Protein AF-A0A831KUM9-F1 (afdb_monomer_lite)

Radius of gyration: 43.52 Å; chains: 1; bounding box: 83×80×130 Å

Secondary structure (DSSP, 8-state):
-HHHHHHHHHHHHHHHHHHHHHHTTTHHHHHHHHT-----EEEE--TTSTTTTPPEEEEHHHHHHHHHHHHHHHHHHHHHHHHHHTHHHHHTSTT---HHHHHHHHHHHHHHHHHHHHHHHHHHSTTTGGG----HHHHHHHHHHHHHHHHHTT--EEES-GGG-EEE-HHHHHHH-GGGHHHHHHHHHHHTT--TT--TTTTSTT---HHHHHTTS-SEEEETT--HHHHHHHHHHHHHHHTSSSPPHHHHHHHHHHHHHHHHT-HHHHHHHHHHHHHHHTT-HHHHHHH--GGGG--HHHHHHHHHHHHHHHT-SS---EEEEEEPP-SSPTT---TT--EEEEEE-HHHHHHHHHHHHHHHHHHHHHHHHHHHHHHTHHHHB-----TTS---TT--SHHHHHHHHHHH-TTTTBBPHHHHHHHHHHHHHHHHHHHHHHHHHHHHHHHHHHHGGGHHHHT--HHHHHHHHHHHHHHHHHHHHHHHSTT--EEETTEEE-TTHHHHS--SBHHHHHHHHHTTS-TTTTTTS---------------SS-EEPPPBS-TTSS--B--EE-SS-EEEEEEEE-TTS-EEEEEEEEEE-

Structure (mmCIF, N/CA/C/O backbone):
data_AF-A0A831KUM9-F1
#
_entry.id   AF-A0A831KUM9-F1
#
loop_
_atom_site.group_PDB
_atom_site.id
_atom_site.type_symbol
_atom_site.label_atom_id
_atom_site.label_alt_id
_atom_site.label_comp_id
_atom_site.label_asym_id
_atom_site.label_entity_id
_atom_site.label_seq_id
_atom_site.pdbx_PDB_ins_code
_atom_site.Cartn_x
_atom_site.Cartn_y
_atom_site.Cartn_z
_atom_site.occupancy
_atom_site.B_iso_or_equiv
_atom_site.auth_seq_id
_atom_site.auth_comp_id
_atom_site.auth_asym_id
_atom_site.auth_atom_id
_atom_site.pdbx_PDB_model_num
ATOM 1 N N . MET A 1 1 ? -4.982 -17.507 34.189 1.00 35.12 1 MET A N 1
ATOM 2 C CA . MET A 1 1 ? -6.261 -18.045 34.712 1.00 35.12 1 MET A CA 1
ATOM 3 C C . MET A 1 1 ? -6.195 -19.533 35.058 1.00 35.12 1 MET A C 1
ATOM 5 O O . MET A 1 1 ? -6.548 -19.859 36.180 1.00 35.12 1 MET A O 1
ATOM 9 N N . GLY A 1 2 ? -5.696 -20.421 34.182 1.00 30.86 2 GLY A N 1
ATOM 10 C CA . GLY A 1 2 ? -5.722 -21.882 34.415 1.00 30.86 2 GLY A CA 1
ATOM 11 C C . GLY A 1 2 ? -4.920 -22.431 35.610 1.00 30.86 2 GLY A C 1
ATOM 12 O O . GLY A 1 2 ? -5.296 -23.456 36.159 1.00 30.86 2 GLY A O 1
ATOM 13 N N . VAL A 1 3 ? -3.857 -21.752 36.060 1.00 38.78 3 VAL A N 1
ATOM 14 C CA . VAL A 1 3 ? -3.015 -22.240 37.177 1.00 38.78 3 VAL A CA 1
ATOM 15 C C . VAL A 1 3 ? -3.651 -21.965 38.552 1.00 38.78 3 VAL A C 1
ATOM 17 O O . VAL A 1 3 ? -3.656 -22.838 39.410 1.00 38.78 3 VAL A O 1
ATOM 20 N N . ALA A 1 4 ? -4.266 -20.790 38.742 1.00 40.81 4 ALA A N 1
ATOM 21 C CA . ALA A 1 4 ? -4.857 -20.382 40.024 1.00 40.81 4 ALA A CA 1
ATOM 22 C C . ALA A 1 4 ? -6.186 -21.097 40.338 1.00 40.81 4 ALA A C 1
ATOM 24 O O . ALA A 1 4 ? -6.411 -21.518 41.470 1.00 40.81 4 ALA A O 1
ATOM 25 N N . PHE A 1 5 ? -7.045 -21.298 39.329 1.00 47.75 5 PHE A N 1
ATOM 26 C CA . PHE A 1 5 ? -8.229 -22.154 39.480 1.00 47.75 5 PHE A CA 1
ATOM 27 C C . PHE A 1 5 ? -7.845 -23.626 39.686 1.00 47.75 5 PHE A C 1
ATOM 29 O O . PHE A 1 5 ? -8.571 -24.347 40.362 1.00 47.75 5 PHE A O 1
ATOM 36 N N . GLY A 1 6 ? -6.689 -24.057 39.166 1.00 48.94 6 GLY A N 1
ATOM 37 C CA . GLY A 1 6 ? -6.156 -25.405 39.366 1.00 48.94 6 GLY A CA 1
ATOM 38 C C . GLY A 1 6 ? -5.773 -25.702 40.819 1.00 48.94 6 GLY A C 1
ATOM 39 O O . GLY A 1 6 ? -6.130 -26.759 41.330 1.00 48.94 6 GLY A O 1
ATOM 40 N N . GLU A 1 7 ? -5.110 -24.774 41.517 1.00 51.25 7 GLU A N 1
ATOM 41 C CA . GLU A 1 7 ? -4.763 -24.951 42.940 1.00 51.25 7 GLU A CA 1
ATOM 42 C C . GLU A 1 7 ? -5.996 -24.917 43.856 1.00 51.25 7 GLU A C 1
ATOM 44 O O . GLU A 1 7 ? -6.110 -25.735 44.774 1.00 51.25 7 GLU A O 1
ATOM 49 N N . LEU A 1 8 ? -6.949 -24.019 43.574 1.00 52.09 8 LEU A N 1
ATOM 50 C CA . LEU A 1 8 ? -8.222 -23.936 44.294 1.00 52.09 8 LEU A CA 1
ATOM 51 C C . LEU A 1 8 ? -9.052 -25.218 44.096 1.00 52.09 8 LEU A C 1
ATOM 53 O O . LEU A 1 8 ? -9.531 -25.797 45.070 1.00 52.09 8 LEU A O 1
ATOM 57 N N . SER A 1 9 ? -9.135 -25.705 42.851 1.00 55.53 9 SER A N 1
ATOM 58 C CA . SER A 1 9 ? -9.786 -26.972 42.493 1.00 55.53 9 SER A CA 1
ATOM 59 C C . SER A 1 9 ? -9.137 -28.155 43.202 1.00 55.53 9 SER A C 1
ATOM 61 O O . SER A 1 9 ? -9.839 -28.932 43.831 1.00 55.53 9 SER A O 1
ATOM 63 N N . TYR A 1 10 ? -7.807 -28.270 43.177 1.00 58.66 10 TYR A N 1
ATOM 64 C CA . TYR A 1 10 ? -7.090 -29.398 43.777 1.00 58.66 10 TYR A CA 1
ATOM 65 C C . TYR A 1 10 ? -7.235 -29.455 45.308 1.00 58.66 10 TYR A C 1
ATOM 67 O O . TYR A 1 10 ? -7.397 -30.532 45.883 1.00 58.66 10 TYR A O 1
ATOM 75 N N . SER A 1 11 ? -7.202 -28.300 45.985 1.00 58.31 11 SER A N 1
ATOM 76 C CA . SER A 1 11 ? -7.411 -28.214 47.438 1.00 58.31 11 SER A CA 1
ATOM 77 C C . SER A 1 11 ? -8.838 -28.615 47.831 1.00 58.31 11 SER A C 1
ATOM 79 O O . SER A 1 11 ? -9.033 -29.387 48.774 1.00 58.31 11 SER A O 1
ATOM 81 N N . MET A 1 12 ? -9.836 -28.157 47.066 1.00 58.12 12 MET A N 1
ATOM 82 C CA . MET A 1 12 ? -11.237 -28.529 47.268 1.00 58.12 12 MET A CA 1
ATOM 83 C C . MET A 1 12 ? -11.490 -30.006 46.949 1.00 58.12 12 MET A C 1
ATOM 85 O O . MET A 1 12 ? -12.088 -30.702 47.763 1.00 58.12 12 MET A O 1
ATOM 89 N N . GLU A 1 13 ? -10.998 -30.507 45.820 1.00 62.69 13 GLU A N 1
ATOM 90 C CA . GLU A 1 13 ? -11.156 -31.896 45.376 1.00 62.69 13 GLU A CA 1
ATOM 91 C C . GLU A 1 13 ? -10.525 -32.872 46.381 1.00 62.69 13 GLU A C 1
ATOM 93 O O . GLU A 1 13 ? -11.189 -33.791 46.842 1.00 62.69 13 GLU A O 1
ATOM 98 N N . SER A 1 14 ? -9.310 -32.594 46.869 1.00 62.06 14 SER A N 1
ATOM 99 C CA . SER A 1 14 ? -8.647 -33.378 47.928 1.00 62.06 14 SER A CA 1
ATOM 100 C C . SER A 1 14 ? -9.417 -33.392 49.261 1.00 62.06 14 SER A C 1
ATOM 102 O O . SER A 1 14 ? -9.437 -34.406 49.971 1.00 62.06 14 SER A O 1
ATOM 104 N N . PHE A 1 15 ? -10.060 -32.278 49.625 1.00 63.03 15 PHE A N 1
ATOM 105 C CA . PHE A 1 15 ? -10.898 -32.182 50.823 1.00 63.03 15 PHE A CA 1
ATOM 106 C C . PHE A 1 15 ? -12.211 -32.961 50.659 1.00 63.03 15 PHE A C 1
ATOM 108 O O . PHE A 1 15 ? -12.568 -33.754 51.535 1.00 63.03 15 PHE A O 1
ATOM 115 N N . PHE A 1 16 ? -12.903 -32.791 49.530 1.00 61.78 16 PHE A N 1
ATOM 116 C CA . PHE A 1 16 ? -14.169 -33.467 49.248 1.00 61.78 16 PHE A CA 1
ATOM 117 C C . PHE A 1 16 ? -13.996 -34.965 48.970 1.00 61.78 16 PHE A C 1
ATOM 119 O O . PHE A 1 16 ? -14.817 -35.742 49.449 1.00 61.78 16 PHE A O 1
ATOM 126 N N . ASP A 1 17 ? -12.903 -35.410 48.347 1.00 65.19 17 ASP A N 1
ATOM 127 C CA . ASP A 1 17 ? -12.591 -36.834 48.144 1.00 65.19 17 ASP A CA 1
ATOM 128 C C . ASP A 1 17 ? -12.454 -37.597 49.470 1.00 65.19 17 ASP A C 1
ATOM 130 O O . ASP A 1 17 ? -12.877 -38.749 49.598 1.00 65.19 17 ASP A O 1
ATOM 134 N N . ARG A 1 18 ? -11.909 -36.947 50.507 1.00 61.69 18 ARG A N 1
ATOM 135 C CA . ARG A 1 18 ? -11.815 -37.525 51.861 1.00 61.69 18 ARG A CA 1
ATOM 136 C C . ARG A 1 18 ? -13.159 -37.566 52.588 1.00 61.69 18 ARG A C 1
ATOM 138 O O . ARG A 1 18 ? -13.325 -38.365 53.511 1.00 61.69 18 ARG A O 1
ATOM 145 N N . LEU A 1 19 ? -14.105 -36.722 52.184 1.00 60.16 19 LEU A N 1
ATOM 146 C CA . LEU A 1 19 ? -15.453 -36.628 52.746 1.00 60.16 19 LEU A CA 1
ATOM 147 C C . LEU A 1 19 ? -16.495 -37.445 51.953 1.00 60.16 19 LEU A C 1
ATOM 149 O O . LEU A 1 19 ? -17.518 -37.828 52.524 1.00 60.16 19 LEU A O 1
ATOM 153 N N . GLY A 1 20 ? -16.224 -37.763 50.682 1.00 51.56 20 GLY A N 1
ATOM 154 C CA . GLY A 1 20 ? -17.177 -38.301 49.704 1.00 51.56 20 GLY A CA 1
ATOM 155 C C . GLY A 1 20 ? -17.895 -39.576 50.146 1.00 51.56 20 GLY A C 1
ATOM 156 O O . GLY A 1 20 ? -19.120 -39.625 50.112 1.00 51.56 20 GLY A O 1
ATOM 157 N N . TYR A 1 21 ? -17.171 -40.556 50.700 1.00 53.25 21 TYR A N 1
ATOM 158 C CA . TYR A 1 21 ? -17.771 -41.812 51.185 1.00 53.25 21 TYR A CA 1
ATOM 159 C C . TYR A 1 21 ? -18.671 -41.654 52.426 1.00 53.25 21 TYR A C 1
ATOM 161 O O . TYR A 1 21 ? -19.385 -42.590 52.778 1.00 53.25 21 TYR A O 1
ATOM 169 N N . LYS A 1 22 ? -18.628 -40.512 53.128 1.00 55.56 22 LYS A N 1
ATOM 170 C CA . LYS A 1 22 ? -19.469 -40.241 54.311 1.00 55.56 22 LYS A CA 1
ATOM 171 C C . LYS A 1 22 ? -20.590 -39.238 54.049 1.00 55.56 22 LYS A C 1
ATOM 173 O O . LYS A 1 22 ? -21.570 -39.241 54.789 1.00 55.56 22 LYS A O 1
ATOM 178 N N . PHE A 1 23 ? -20.460 -38.400 53.022 1.00 53.50 23 PHE A N 1
ATOM 179 C CA . PHE A 1 23 ? -21.499 -37.450 52.625 1.00 53.50 23 PHE A CA 1
ATOM 180 C C . PHE A 1 23 ? -22.588 -38.082 51.751 1.00 53.50 23 PHE A C 1
ATOM 182 O O . PHE A 1 23 ? -23.719 -37.614 51.799 1.00 53.50 23 PHE A O 1
ATOM 189 N N . GLU A 1 24 ? -22.303 -39.173 51.035 1.00 53.00 24 GLU A N 1
ATOM 190 C CA . GLU A 1 24 ? -23.304 -39.892 50.226 1.00 53.00 24 GLU A CA 1
ATOM 191 C C . GLU A 1 24 ? -24.468 -40.448 51.081 1.00 53.00 24 GLU A C 1
ATOM 193 O O . GLU A 1 24 ? -25.626 -40.373 50.680 1.00 53.00 24 GLU A O 1
ATOM 198 N N . ASP A 1 25 ? -24.183 -40.892 52.314 1.00 52.50 25 ASP A N 1
ATOM 199 C CA . ASP A 1 25 ? -25.185 -41.345 53.302 1.00 52.50 25 ASP A CA 1
ATOM 200 C C . ASP A 1 25 ? -25.885 -40.170 54.030 1.00 52.50 25 ASP A C 1
ATOM 202 O O . ASP A 1 25 ? -26.967 -40.327 54.597 1.00 52.50 25 ASP A O 1
ATOM 206 N N . ALA A 1 26 ? -25.282 -38.972 54.013 1.00 52.69 26 ALA A N 1
ATOM 207 C CA . ALA A 1 26 ? -25.805 -37.759 54.651 1.00 52.69 26 ALA A CA 1
ATOM 208 C C . ALA A 1 26 ? -26.571 -36.836 53.685 1.00 52.69 26 ALA A C 1
ATOM 210 O O . ALA A 1 26 ? -27.340 -35.994 54.148 1.00 52.69 26 ALA A O 1
ATOM 211 N N . GLY A 1 27 ? -26.397 -36.989 52.368 1.00 54.06 27 GLY A N 1
ATOM 212 C CA . GLY A 1 27 ? -26.969 -36.119 51.333 1.00 54.06 27 GLY A CA 1
ATOM 213 C C . GLY A 1 27 ? -28.488 -35.987 51.432 1.00 54.06 27 GLY A C 1
ATOM 214 O O . GLY A 1 27 ? -29.002 -34.879 51.524 1.00 54.06 27 GLY A O 1
ATOM 215 N N . ALA A 1 28 ? -29.203 -37.107 51.593 1.00 55.56 28 ALA A N 1
ATOM 216 C CA . ALA A 1 28 ? -30.660 -37.094 51.767 1.00 55.56 28 ALA A CA 1
ATOM 217 C C . ALA A 1 28 ? -31.124 -36.333 53.032 1.00 55.56 28 ALA A C 1
ATOM 219 O O . ALA A 1 28 ? -32.243 -35.824 53.089 1.00 55.56 28 ALA A O 1
ATOM 220 N N . HIS A 1 29 ? -30.287 -36.269 54.074 1.00 61.47 29 HIS A N 1
ATOM 221 C CA . HIS A 1 29 ? -30.574 -35.514 55.300 1.00 61.47 29 HIS A CA 1
ATOM 222 C C . HIS A 1 29 ? -30.167 -34.042 55.166 1.00 61.47 29 HIS A C 1
ATOM 224 O O . HIS A 1 29 ? -30.851 -33.181 55.711 1.00 61.47 29 HIS A O 1
ATOM 230 N N . LEU A 1 30 ? -29.099 -33.747 54.422 1.00 60.06 30 LEU A N 1
ATOM 231 C CA . LEU A 1 30 ? -28.666 -32.390 54.092 1.00 60.06 30 LEU A CA 1
ATOM 232 C C . LEU A 1 30 ? -29.681 -31.666 53.208 1.00 60.06 30 LEU A C 1
ATOM 234 O O . LEU A 1 30 ? -29.973 -30.515 53.503 1.00 60.06 30 LEU A O 1
ATOM 238 N N . ASP A 1 31 ? -30.283 -32.336 52.224 1.00 64.62 31 ASP A N 1
ATOM 239 C CA . ASP A 1 31 ? -31.355 -31.756 51.401 1.00 64.62 31 ASP A CA 1
ATOM 240 C C . ASP A 1 31 ? -32.593 -31.434 52.250 1.00 64.62 31 ASP A C 1
ATOM 242 O O . ASP A 1 31 ? -33.118 -30.326 52.205 1.00 64.62 31 ASP A O 1
ATOM 246 N N . THR A 1 32 ? -32.989 -32.354 53.138 1.00 70.38 32 THR A N 1
ATOM 247 C CA . THR A 1 32 ? -34.102 -32.127 54.082 1.00 70.38 32 THR A CA 1
ATOM 248 C C . THR A 1 32 ? -33.823 -30.949 55.030 1.00 70.38 32 THR A C 1
ATOM 250 O O . THR A 1 32 ? -34.729 -30.199 55.389 1.00 70.38 32 THR A O 1
ATOM 253 N N . VAL A 1 33 ? -32.570 -30.780 55.465 1.00 70.56 33 VAL A N 1
ATOM 254 C CA . VAL A 1 33 ? -32.135 -29.659 56.315 1.00 70.56 33 VAL A CA 1
ATOM 255 C C . VAL A 1 33 ? -32.043 -28.354 55.513 1.00 70.56 33 VAL A C 1
ATOM 257 O O . VAL A 1 33 ? -32.409 -27.303 56.037 1.00 70.56 33 VAL A O 1
ATOM 260 N N . ARG A 1 34 ? -31.616 -28.413 54.246 1.00 69.06 34 ARG A N 1
ATOM 261 C CA . ARG A 1 34 ? -31.576 -27.281 53.306 1.00 69.06 34 ARG A CA 1
ATOM 262 C C . ARG A 1 34 ? -32.979 -26.747 53.018 1.00 69.06 34 ARG A C 1
ATOM 264 O O . ARG A 1 34 ? -33.173 -25.537 53.044 1.00 69.06 34 ARG A O 1
ATOM 271 N N . GLU A 1 35 ? -33.967 -27.624 52.862 1.00 74.81 35 GLU A N 1
ATOM 272 C CA . GLU A 1 35 ? -35.381 -27.266 52.649 1.00 74.81 35 GLU A CA 1
ATOM 273 C C . GLU A 1 35 ? -36.118 -26.806 53.927 1.00 74.81 35 GLU A C 1
ATOM 275 O O . GLU A 1 35 ? -37.272 -26.384 53.865 1.00 74.81 35 GLU A O 1
ATOM 280 N N . SER A 1 36 ? -35.481 -26.893 55.099 1.00 75.31 36 SER A N 1
ATOM 281 C CA . SER A 1 36 ? -36.090 -26.601 56.403 1.00 75.31 36 SER A CA 1
ATOM 282 C C . SER A 1 36 ? -35.675 -25.229 56.957 1.00 75.31 36 SER A C 1
ATOM 284 O O . SER A 1 36 ? -34.488 -24.921 57.036 1.00 75.31 36 SER A O 1
ATOM 286 N N . ASP A 1 37 ? -36.635 -24.461 57.488 1.00 78.56 37 ASP A N 1
ATOM 287 C CA . ASP A 1 37 ? -36.415 -23.147 58.137 1.00 78.56 37 ASP A CA 1
ATOM 288 C C . ASP A 1 37 ? -35.779 -23.227 59.544 1.00 78.56 37 ASP A C 1
ATOM 290 O O . ASP A 1 37 ? -35.645 -22.228 60.257 1.00 78.56 37 ASP A O 1
ATOM 294 N N . VAL A 1 38 ? -35.447 -24.431 60.008 1.00 81.12 38 VAL A N 1
ATOM 295 C CA . VAL A 1 38 ? -34.912 -24.660 61.355 1.00 81.12 38 VAL A CA 1
ATOM 296 C C . VAL A 1 38 ? -33.427 -24.300 61.415 1.00 81.12 38 VAL A C 1
ATOM 298 O O . VAL A 1 38 ? -32.624 -24.804 60.632 1.00 81.12 38 VAL A O 1
ATOM 301 N N . ASP A 1 39 ? -33.055 -23.472 62.395 1.00 81.56 39 ASP A N 1
ATOM 302 C CA . ASP A 1 39 ? -31.654 -23.144 62.672 1.00 81.56 39 ASP A CA 1
ATOM 303 C C . ASP A 1 39 ? -30.876 -24.384 63.142 1.00 81.56 39 ASP A C 1
ATOM 305 O O . ASP A 1 39 ? -31.361 -25.180 63.956 1.00 81.56 39 ASP A O 1
ATOM 309 N N . PHE A 1 40 ? -29.657 -24.555 62.633 1.00 82.25 40 PHE A N 1
ATOM 310 C CA . PHE A 1 40 ? -28.811 -25.697 62.954 1.00 82.25 40 PHE A CA 1
ATOM 311 C C . PHE A 1 40 ? -27.323 -25.360 62.857 1.00 82.25 40 PHE A C 1
ATOM 313 O O . PHE A 1 40 ? -26.877 -24.441 62.164 1.00 82.25 40 PHE A O 1
ATOM 320 N N . THR A 1 41 ? -26.523 -26.165 63.550 1.00 82.31 41 THR A N 1
ATOM 321 C CA . THR A 1 41 ? -25.066 -26.139 63.462 1.00 82.31 41 THR A CA 1
ATOM 322 C C . THR A 1 41 ? -24.550 -27.567 63.562 1.00 82.31 41 THR A C 1
ATOM 324 O O . THR A 1 41 ? -24.799 -28.257 64.551 1.00 82.31 41 THR A O 1
ATOM 327 N N . PHE A 1 42 ? -23.838 -28.012 62.535 1.00 81.69 42 PHE A N 1
ATOM 328 C CA . PHE A 1 42 ? -23.146 -29.291 62.486 1.00 81.69 42 PHE A CA 1
ATOM 329 C C . PHE A 1 42 ? -21.645 -29.028 62.513 1.00 81.69 42 PHE A C 1
ATOM 331 O O . PHE A 1 42 ? -21.138 -28.278 61.683 1.00 81.69 42 PHE A O 1
ATOM 338 N N . SER A 1 43 ? -20.930 -29.623 63.461 1.00 85.25 43 SER A N 1
ATOM 339 C CA . SER A 1 43 ? -19.486 -29.452 63.578 1.00 85.25 43 SER A CA 1
ATOM 340 C C . SER A 1 43 ? -18.758 -30.788 63.550 1.00 85.25 43 SER A C 1
ATOM 342 O O . SER A 1 43 ? -19.250 -31.792 64.068 1.00 85.25 43 SER A O 1
ATOM 344 N N . PHE A 1 44 ? -17.586 -30.806 62.924 1.00 81.25 44 PHE A N 1
ATOM 345 C CA . PHE A 1 44 ? -16.770 -32.006 62.775 1.00 81.25 44 PHE A CA 1
ATOM 346 C C . PHE A 1 44 ? -15.277 -31.664 62.724 1.00 81.25 44 PHE A C 1
ATOM 348 O O . PHE A 1 44 ? -14.889 -30.542 62.403 1.00 81.25 44 PHE A O 1
ATOM 355 N N . SER A 1 45 ? -14.438 -32.646 63.041 1.00 80.44 45 SER A N 1
ATOM 356 C CA . SER A 1 45 ? -12.986 -32.612 62.849 1.00 80.44 45 SER A CA 1
ATOM 357 C C . SER A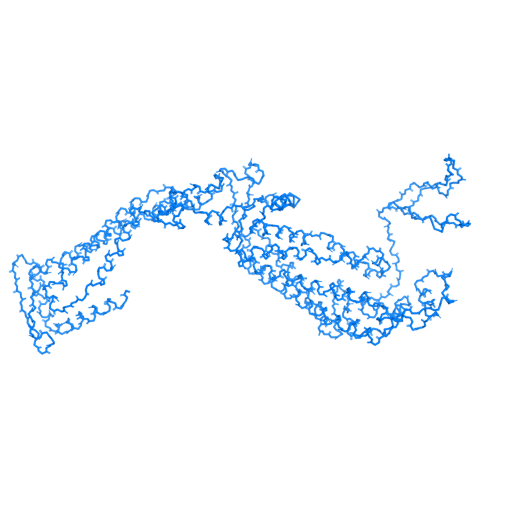 1 45 ? -12.566 -33.778 61.953 1.00 80.44 45 SER A C 1
ATOM 359 O O . SER A 1 45 ? -13.280 -34.779 61.838 1.00 80.44 45 SER A O 1
ATOM 361 N N . VAL A 1 46 ? -11.420 -33.643 61.285 1.00 78.62 46 VAL A N 1
ATOM 362 C CA . VAL A 1 46 ? -10.899 -34.663 60.363 1.00 78.62 46 VAL A CA 1
ATOM 363 C C . VAL A 1 46 ? -9.651 -35.301 60.972 1.00 78.62 46 VAL A C 1
ATOM 365 O O . VAL A 1 46 ? -8.538 -34.802 60.797 1.00 78.62 46 VAL A O 1
ATOM 368 N N . GLU A 1 47 ? -9.846 -36.406 61.694 1.00 76.88 47 GLU A N 1
ATOM 369 C CA . GLU A 1 47 ? -8.763 -37.174 62.327 1.00 76.88 47 GLU A CA 1
ATOM 370 C C . GLU A 1 47 ? -7.770 -37.739 61.295 1.00 76.88 47 GLU A C 1
ATOM 372 O O . GLU A 1 47 ? -8.147 -38.118 60.180 1.00 76.88 47 GLU A O 1
ATOM 377 N N . GLY A 1 48 ? -6.483 -37.796 61.656 1.00 76.06 48 GLY A N 1
ATOM 378 C CA . GLY A 1 48 ? -5.414 -38.296 60.784 1.00 76.06 48 GLY A CA 1
ATOM 379 C C . GLY A 1 48 ? -5.112 -37.420 59.560 1.00 76.06 48 GLY A C 1
ATOM 380 O O . GLY A 1 48 ? -4.624 -37.919 58.542 1.00 76.06 48 GLY A O 1
ATOM 381 N N . SER A 1 49 ? -5.413 -36.120 59.624 1.00 74.69 49 SER A N 1
ATOM 382 C CA . SER A 1 49 ? -5.140 -35.155 58.552 1.00 74.69 49 SER A CA 1
ATOM 383 C C . SER A 1 49 ? -4.290 -33.979 59.038 1.00 74.69 49 SER A C 1
ATOM 385 O O . SER A 1 49 ? -4.134 -33.761 60.234 1.00 74.69 49 SER A O 1
ATOM 387 N N . SER A 1 50 ? -3.779 -33.165 58.108 1.00 75.31 50 SER A N 1
ATOM 388 C CA . SER A 1 50 ? -3.129 -31.885 58.438 1.00 75.31 50 SER A CA 1
ATOM 389 C C . SER A 1 50 ? -4.066 -30.876 59.119 1.00 75.31 50 SER A C 1
ATOM 391 O O . SER A 1 50 ? -3.602 -29.833 59.566 1.00 75.31 50 SER A O 1
ATOM 393 N N . TYR A 1 51 ? -5.364 -31.182 59.198 1.00 78.44 51 TYR A N 1
ATOM 394 C CA . TYR A 1 51 ? -6.413 -30.359 59.794 1.00 78.44 51 TYR A CA 1
ATOM 395 C C . TYR A 1 51 ? -7.022 -31.008 61.047 1.00 78.44 51 TYR A C 1
ATOM 397 O O . TYR A 1 51 ? -8.122 -30.643 61.448 1.00 78.44 51 TYR A O 1
ATOM 405 N N . GLU A 1 52 ? -6.346 -31.981 61.664 1.00 80.81 52 GLU A N 1
ATOM 406 C CA . GLU A 1 52 ? -6.858 -32.718 62.831 1.00 80.81 52 GLU A CA 1
ATOM 407 C C . GLU A 1 52 ? -7.167 -31.808 64.036 1.00 80.81 52 GLU A C 1
ATOM 409 O O . GLU A 1 52 ? -8.138 -32.047 64.751 1.00 80.81 52 GLU A O 1
ATOM 414 N N . ASP A 1 53 ? -6.428 -30.702 64.184 1.00 83.06 53 ASP A N 1
ATOM 415 C CA . ASP A 1 53 ? -6.668 -29.670 65.205 1.00 83.06 53 ASP A CA 1
ATOM 416 C C . ASP A 1 53 ? -7.699 -28.597 64.781 1.00 83.06 53 ASP A C 1
ATOM 418 O O . ASP A 1 53 ? -7.948 -27.636 65.513 1.00 83.06 53 ASP A O 1
ATOM 422 N N . SER A 1 54 ? -8.294 -28.720 63.590 1.00 86.44 54 SER A N 1
ATOM 423 C CA . SER A 1 54 ? -9.278 -27.771 63.055 1.00 86.44 54 SER A CA 1
ATOM 424 C C . SER A 1 54 ? -10.712 -28.257 63.269 1.00 86.44 54 SER A C 1
ATOM 426 O O . SER A 1 54 ? -11.039 -29.419 63.027 1.00 86.44 54 SER A O 1
ATOM 428 N N . LEU A 1 55 ? -11.592 -27.338 63.680 1.00 87.06 55 LEU A N 1
ATOM 429 C CA . LEU A 1 55 ? -13.033 -27.574 63.759 1.00 87.06 55 LEU A CA 1
ATOM 430 C C . LEU A 1 55 ? -13.726 -26.951 62.545 1.00 87.06 55 LEU A C 1
ATOM 432 O O . LEU A 1 55 ? -13.678 -25.732 62.351 1.00 87.06 55 LEU A O 1
ATOM 436 N N . PHE A 1 56 ? -14.398 -27.794 61.772 1.00 86.19 56 PHE A N 1
ATOM 437 C CA . PHE A 1 56 ? -15.235 -27.407 60.647 1.00 86.19 56 PHE A CA 1
ATOM 438 C C . PHE A 1 56 ? -16.677 -27.272 61.118 1.00 86.19 56 PHE A C 1
ATOM 440 O O . PHE A 1 56 ? -17.169 -28.119 61.865 1.00 86.19 56 PHE A O 1
ATOM 447 N N . VAL A 1 57 ? -17.354 -26.209 60.693 1.00 87.75 57 VAL A N 1
ATOM 448 C CA . VAL A 1 57 ? -18.733 -25.911 61.084 1.00 87.75 57 VAL A CA 1
ATOM 449 C C . VAL A 1 57 ? -19.581 -25.643 59.845 1.00 87.75 57 VAL A C 1
ATOM 451 O O . VAL A 1 57 ? -19.338 -24.699 59.101 1.00 87.75 57 VAL A O 1
ATOM 454 N N . ILE A 1 58 ? -20.616 -26.451 59.649 1.00 83.81 58 ILE A N 1
ATOM 455 C CA . ILE A 1 58 ? -21.683 -26.217 58.676 1.00 83.81 58 ILE A CA 1
ATOM 456 C C . ILE A 1 58 ? -22.871 -25.642 59.446 1.00 83.81 58 ILE A C 1
ATOM 458 O O . ILE A 1 58 ? -23.312 -26.211 60.444 1.00 83.81 58 ILE A O 1
ATOM 462 N N . SER A 1 59 ? -23.379 -24.498 59.005 1.00 87.00 59 SER A N 1
ATOM 463 C CA . SER A 1 59 ? -24.489 -23.791 59.653 1.00 87.00 59 SER A CA 1
ATOM 464 C C . SER A 1 59 ? -25.602 -23.501 58.656 1.00 87.00 59 SER A C 1
ATOM 466 O O . SER A 1 59 ? -25.356 -23.513 57.448 1.00 87.00 59 SER A O 1
ATOM 468 N N . ARG A 1 60 ? -26.801 -23.164 59.150 1.00 84.69 60 ARG A N 1
ATOM 469 C CA . ARG A 1 60 ? -27.889 -22.659 58.295 1.00 84.69 60 ARG A CA 1
ATOM 470 C C . ARG A 1 60 ? -27.422 -21.491 57.422 1.00 84.69 60 ARG A C 1
ATOM 472 O O . ARG A 1 60 ? -27.617 -21.523 56.216 1.00 84.69 60 ARG A O 1
ATOM 479 N N . ARG A 1 61 ? -26.669 -20.553 58.008 1.00 86.81 61 ARG A N 1
ATOM 480 C CA . ARG A 1 61 ? -26.080 -19.407 57.298 1.00 86.81 61 ARG A CA 1
ATOM 481 C C . ARG A 1 61 ? -25.210 -19.812 56.103 1.00 86.81 61 ARG A C 1
ATOM 483 O O . ARG A 1 61 ? -25.178 -19.081 55.122 1.00 86.81 61 ARG A O 1
ATOM 490 N N . PHE A 1 62 ? -24.488 -20.932 56.189 1.00 86.00 62 PHE A N 1
ATOM 491 C CA . PHE A 1 62 ? -23.688 -21.445 55.072 1.00 86.00 62 PHE A CA 1
ATOM 492 C C . PHE A 1 62 ? -24.569 -21.993 53.942 1.00 86.00 62 PHE A C 1
ATOM 494 O O . PHE A 1 62 ? -24.278 -21.724 52.782 1.00 86.00 62 PHE A O 1
ATOM 501 N N . LEU A 1 63 ? -25.654 -22.707 54.269 1.00 83.44 63 LEU A N 1
ATOM 502 C CA . LEU A 1 63 ? -26.616 -23.153 53.256 1.00 83.44 63 LEU A CA 1
ATOM 503 C C . LEU A 1 63 ? -27.326 -21.968 52.592 1.00 83.44 63 LEU A C 1
ATOM 505 O O . LEU A 1 63 ? -27.425 -21.951 51.373 1.00 83.44 63 LEU A O 1
ATOM 509 N N . ASP A 1 64 ? -27.705 -20.942 53.362 1.00 85.50 64 ASP A N 1
ATOM 510 C CA . ASP A 1 64 ? -28.297 -19.717 52.805 1.00 85.50 64 ASP A CA 1
ATOM 511 C C . ASP A 1 64 ? -27.347 -19.039 51.800 1.00 85.50 64 ASP A C 1
ATOM 513 O O . ASP A 1 64 ? -27.780 -18.573 50.756 1.00 85.50 64 ASP A O 1
ATOM 517 N N . LEU A 1 65 ? -26.033 -19.029 52.071 1.00 85.81 65 LEU A N 1
ATOM 518 C CA . LEU A 1 65 ? -25.039 -18.494 51.129 1.00 85.81 65 LEU A CA 1
ATOM 519 C C . LEU A 1 65 ? -24.908 -19.334 49.849 1.00 85.81 65 LEU A C 1
ATOM 521 O O . LEU A 1 65 ? -24.569 -18.782 48.806 1.00 85.81 65 LEU A O 1
ATOM 525 N N . LEU A 1 66 ? -25.118 -20.653 49.914 1.00 83.44 66 LEU A N 1
ATOM 526 C CA . LEU A 1 66 ? -25.143 -21.506 48.719 1.00 83.44 66 LEU A CA 1
ATOM 527 C C . LEU A 1 66 ? -26.387 -21.218 47.869 1.00 83.44 66 LEU A C 1
ATOM 529 O O . LEU A 1 66 ? -26.272 -21.114 46.649 1.00 83.44 66 LEU A O 1
ATOM 533 N N . ASP A 1 67 ? -27.541 -21.025 48.511 1.00 85.19 67 ASP A N 1
ATOM 534 C CA . ASP A 1 67 ? -28.782 -20.624 47.838 1.00 85.19 67 ASP A CA 1
ATOM 535 C C . ASP A 1 67 ? -28.658 -19.212 47.223 1.00 85.19 67 ASP A C 1
ATOM 537 O O . ASP A 1 67 ? -29.109 -18.982 46.096 1.00 85.19 67 ASP A O 1
ATOM 541 N N . ASP A 1 68 ? -27.981 -18.279 47.910 1.00 87.56 68 ASP A N 1
ATOM 542 C CA . ASP A 1 68 ? -27.655 -16.944 47.386 1.00 87.56 68 ASP A CA 1
ATOM 543 C C . ASP A 1 68 ? -26.800 -17.051 46.107 1.00 87.56 68 ASP A C 1
ATOM 545 O O . ASP A 1 68 ? -27.090 -16.390 45.109 1.00 87.56 68 ASP A O 1
ATOM 549 N N . VAL A 1 69 ? -25.768 -17.908 46.102 1.00 86.25 69 VAL A N 1
ATOM 550 C CA . VAL A 1 69 ? -24.898 -18.154 44.933 1.00 86.25 69 VAL A CA 1
ATOM 551 C C . VAL A 1 69 ? -25.693 -18.685 43.736 1.00 86.25 69 VAL A C 1
ATOM 553 O O . VAL A 1 69 ? -25.519 -18.187 42.623 1.00 86.25 69 VAL A O 1
ATOM 556 N N . GLU A 1 70 ? -26.579 -19.660 43.950 1.00 83.00 70 GLU A N 1
ATOM 557 C CA . GLU A 1 70 ? -27.437 -20.231 42.900 1.00 83.00 70 GLU A CA 1
ATOM 558 C C . GLU A 1 70 ? -28.413 -19.186 42.330 1.00 83.00 70 GLU A C 1
ATOM 560 O O . GLU A 1 70 ? -28.580 -19.061 41.111 1.00 83.00 70 GLU A O 1
ATOM 565 N N . THR A 1 71 ? -29.006 -18.377 43.211 1.00 90.12 71 THR A N 1
ATOM 566 C CA . THR A 1 71 ? -29.945 -17.311 42.839 1.00 90.12 71 THR A CA 1
ATOM 567 C C . THR A 1 71 ? -29.261 -16.223 42.013 1.00 90.12 71 THR A C 1
ATOM 569 O O . THR A 1 71 ? -29.760 -15.851 40.947 1.00 90.12 71 THR A O 1
ATOM 572 N N . ILE A 1 72 ? -28.100 -15.734 42.464 1.00 88.75 72 ILE A N 1
ATOM 573 C CA . ILE A 1 72 ? -27.310 -14.733 41.733 1.00 88.75 72 ILE A CA 1
ATOM 574 C C . ILE A 1 72 ? -26.865 -15.307 40.384 1.00 88.75 72 ILE A C 1
ATOM 576 O O . ILE A 1 72 ? -27.013 -14.642 39.362 1.00 88.75 72 ILE A O 1
ATOM 580 N N . GLY A 1 73 ? -26.389 -16.557 40.349 1.00 80.19 73 GLY A N 1
ATOM 581 C CA . GLY A 1 73 ? -25.985 -17.230 39.111 1.00 80.19 73 GLY A CA 1
ATOM 582 C C . GLY A 1 73 ? -27.112 -17.313 38.076 1.00 80.19 73 GLY A C 1
ATOM 583 O O . GLY A 1 73 ? -26.897 -17.006 36.906 1.00 80.19 73 GLY A O 1
ATOM 584 N N . THR A 1 74 ? -28.332 -17.637 38.511 1.00 90.25 74 THR A N 1
ATOM 585 C CA . THR A 1 74 ? -29.520 -17.660 37.636 1.00 90.25 74 THR A CA 1
ATOM 586 C C . THR A 1 74 ? -29.860 -16.267 37.101 1.00 90.25 74 THR A C 1
ATOM 588 O O . THR A 1 74 ? -30.231 -16.112 35.937 1.00 90.25 74 THR A O 1
ATOM 591 N N . ARG A 1 75 ? -29.717 -15.226 37.932 1.00 92.00 75 ARG A N 1
ATOM 592 C CA . ARG A 1 75 ? -29.955 -13.840 37.510 1.00 92.00 75 ARG A CA 1
ATOM 593 C C . ARG A 1 75 ? -28.920 -13.368 36.490 1.00 92.00 75 ARG A C 1
ATOM 595 O O . ARG A 1 75 ? -29.302 -12.753 35.498 1.00 92.00 75 ARG A O 1
ATOM 602 N N . VAL A 1 76 ? -27.645 -13.689 36.711 1.00 89.88 76 VAL A N 1
ATOM 603 C CA . VAL A 1 76 ? -26.552 -13.446 35.757 1.00 89.88 76 VAL A CA 1
ATOM 604 C C . VAL A 1 76 ? -26.901 -14.055 34.396 1.00 89.88 76 VAL A C 1
ATOM 606 O O . VAL A 1 76 ? -26.927 -13.333 33.402 1.00 89.88 76 VAL A O 1
ATOM 609 N N . ASP A 1 77 ? -27.232 -15.348 34.355 1.00 88.38 77 ASP A N 1
ATOM 610 C CA . ASP A 1 77 ? -27.577 -16.059 33.115 1.00 88.38 77 ASP A CA 1
ATOM 611 C C . ASP A 1 77 ? -28.758 -15.414 32.371 1.00 88.38 77 ASP A C 1
ATOM 613 O O . ASP A 1 77 ? -28.689 -15.171 31.163 1.00 88.38 77 ASP A O 1
ATOM 617 N N . SER A 1 78 ? -29.813 -15.050 33.108 1.00 95.69 78 SER A N 1
ATOM 618 C CA . SER A 1 78 ? -30.986 -14.376 32.546 1.00 95.69 78 SER A CA 1
ATOM 619 C C . SER A 1 78 ? -30.639 -13.026 31.913 1.00 95.69 78 SER A C 1
ATOM 621 O O . SER A 1 78 ? -31.098 -12.744 30.809 1.00 95.69 78 SER A O 1
ATOM 623 N N . LEU A 1 79 ? -29.845 -12.193 32.591 1.00 96.12 79 LEU A N 1
ATOM 624 C CA . LEU A 1 79 ? -29.491 -10.846 32.127 1.00 96.12 79 LEU A CA 1
ATOM 625 C C . LEU A 1 79 ? -28.597 -10.882 30.883 1.00 96.12 79 LEU A C 1
ATOM 627 O O . LEU A 1 79 ? -28.824 -10.141 29.926 1.00 96.12 79 LEU A O 1
ATOM 631 N N . PHE A 1 80 ? -27.606 -11.777 30.860 1.00 92.25 80 PHE A N 1
ATOM 632 C CA . PHE A 1 80 ? -26.777 -11.969 29.671 1.00 92.25 80 PHE A CA 1
ATOM 633 C C . PHE A 1 80 ? -27.596 -12.515 28.498 1.00 92.25 80 PHE A C 1
ATOM 635 O O . PHE A 1 80 ? -27.462 -12.018 27.380 1.00 92.25 80 PHE A O 1
ATOM 642 N N . SER A 1 81 ? -28.480 -13.485 28.745 1.00 93.94 81 SER A N 1
ATOM 643 C CA . SER A 1 81 ? -29.367 -14.036 27.715 1.00 93.94 81 SER A CA 1
ATOM 644 C C . SER A 1 81 ? -30.322 -12.986 27.144 1.00 93.94 81 SER A C 1
ATOM 646 O O . SER A 1 81 ? -30.534 -12.949 25.934 1.00 93.94 81 SER A O 1
ATOM 648 N N . GLU A 1 82 ? -30.866 -12.105 27.989 1.00 96.00 82 GLU A N 1
ATOM 649 C CA . GLU A 1 82 ? -31.715 -10.989 27.566 1.00 96.00 82 GLU A CA 1
ATOM 650 C C . GLU A 1 82 ? -30.957 -10.044 26.627 1.00 96.00 82 GLU A C 1
ATOM 652 O O . GLU A 1 82 ? -31.394 -9.836 25.495 1.00 96.00 82 GLU A O 1
ATOM 657 N N . GLY A 1 83 ? -29.785 -9.550 27.038 1.00 92.31 83 GLY A N 1
ATOM 658 C CA . GLY A 1 83 ? -28.978 -8.654 26.205 1.00 92.31 83 GLY A CA 1
ATOM 659 C C . GLY A 1 83 ? -28.572 -9.293 24.872 1.00 92.31 83 GLY A C 1
ATOM 660 O O . GLY A 1 83 ? -28.710 -8.675 23.816 1.00 92.31 83 GLY A O 1
ATOM 661 N N . LEU A 1 84 ? -28.138 -10.558 24.895 1.00 93.25 84 LEU A N 1
ATOM 662 C CA . LEU A 1 84 ? -27.745 -11.291 23.687 1.00 93.25 84 LEU A CA 1
ATOM 663 C C . LEU A 1 84 ? -28.922 -11.575 22.747 1.00 93.25 84 LEU A C 1
ATOM 665 O O . LEU A 1 84 ? -28.733 -11.603 21.533 1.00 93.25 84 LEU A O 1
ATOM 669 N N . SER A 1 85 ? -30.142 -11.723 23.271 1.00 95.56 85 SER A N 1
ATOM 670 C CA . SER A 1 85 ? -31.335 -11.951 22.445 1.00 95.56 85 SER A CA 1
ATOM 671 C C . SER A 1 85 ? -31.655 -10.787 21.500 1.00 95.56 85 SER A C 1
ATOM 673 O O . SER A 1 85 ? -32.314 -10.981 20.478 1.00 95.56 85 SER A O 1
ATOM 675 N N . HIS A 1 86 ? -31.164 -9.584 21.814 1.00 93.56 86 HIS A N 1
ATOM 676 C CA . HIS A 1 86 ? -31.375 -8.386 21.009 1.00 93.56 86 HIS A CA 1
ATOM 677 C C . HIS A 1 86 ? -30.354 -8.212 19.875 1.00 93.56 86 HIS A C 1
ATOM 679 O O . HIS A 1 86 ? -30.639 -7.471 18.930 1.00 93.56 86 HIS A O 1
ATOM 685 N N . VAL A 1 87 ? -29.208 -8.904 19.926 1.00 91.62 87 VAL A N 1
ATOM 686 C CA . VAL A 1 87 ? -28.076 -8.726 18.996 1.00 91.62 87 VAL A CA 1
ATOM 687 C C . VAL A 1 87 ? -28.513 -8.896 17.542 1.00 91.62 87 VAL A C 1
ATOM 689 O O . VAL A 1 87 ? -28.377 -7.960 16.758 1.00 91.62 87 VAL A O 1
ATOM 692 N N . ASP A 1 88 ? -29.128 -10.026 17.193 1.00 89.00 88 ASP A N 1
ATOM 693 C CA . ASP A 1 88 ? -29.534 -10.310 15.807 1.00 89.00 88 ASP A CA 1
ATOM 694 C C . ASP A 1 88 ? -30.526 -9.273 15.257 1.00 89.00 88 ASP A C 1
ATOM 696 O O . ASP A 1 88 ? -30.492 -8.925 14.078 1.00 89.00 88 ASP A O 1
ATOM 700 N N . SER A 1 89 ? -31.407 -8.748 16.117 1.00 90.94 89 SER A N 1
ATOM 701 C CA . SER A 1 89 ? -32.430 -7.774 15.717 1.00 90.94 89 SER A CA 1
ATOM 702 C C . SER A 1 89 ? -31.900 -6.351 15.530 1.00 90.94 89 SER A C 1
ATOM 704 O O . SER A 1 89 ? -32.502 -5.573 14.792 1.00 90.94 89 SER A O 1
ATOM 706 N N . ILE A 1 90 ? -30.792 -6.009 16.193 1.00 92.44 90 ILE A N 1
ATOM 707 C CA . ILE A 1 90 ? -30.220 -4.656 16.217 1.00 92.44 90 ILE A CA 1
ATOM 708 C C . ILE A 1 90 ? -29.057 -4.546 15.235 1.00 92.44 90 ILE A C 1
ATOM 710 O O . ILE A 1 90 ? -29.001 -3.595 14.462 1.00 92.44 90 ILE A O 1
ATOM 714 N N . MET A 1 91 ? -28.154 -5.529 15.208 1.00 88.12 91 MET A N 1
ATOM 715 C CA . MET A 1 91 ? -26.897 -5.430 14.457 1.00 88.12 91 MET A CA 1
ATOM 716 C C . MET A 1 91 ? -27.097 -5.338 12.940 1.00 88.12 91 MET A C 1
ATOM 718 O O . MET A 1 91 ? -26.251 -4.778 12.250 1.00 88.12 91 MET A O 1
ATOM 722 N N . GLY A 1 92 ? -28.221 -5.830 12.412 1.00 89.06 92 GLY A N 1
ATOM 723 C CA . GLY A 1 92 ? -28.569 -5.715 10.991 1.00 89.06 92 GLY A CA 1
ATOM 724 C C . GLY A 1 92 ? -29.249 -4.399 10.590 1.00 89.06 92 GLY A C 1
ATOM 725 O O . GLY A 1 92 ? -29.559 -4.218 9.415 1.00 89.06 92 GLY A O 1
ATOM 726 N N . VAL A 1 93 ? -29.526 -3.494 11.534 1.00 90.62 93 VAL A N 1
ATOM 727 C CA . VAL A 1 93 ? -30.311 -2.275 11.291 1.00 90.62 93 VAL A CA 1
ATOM 728 C C . VAL A 1 93 ? -29.430 -1.042 11.471 1.00 90.62 93 VAL A C 1
ATOM 730 O O . VAL A 1 93 ? -28.954 -0.757 12.567 1.00 90.62 93 VAL A O 1
ATOM 733 N N . LYS A 1 94 ? -29.238 -0.280 10.389 1.00 87.69 94 LYS A N 1
ATOM 734 C CA . LYS A 1 94 ? -28.406 0.932 10.389 1.00 87.69 94 LYS A CA 1
ATOM 735 C C . LYS A 1 94 ? -28.928 1.962 11.395 1.00 87.69 94 LYS A C 1
ATOM 737 O O . LYS A 1 94 ? -30.109 2.312 11.371 1.00 87.69 94 LYS A O 1
ATOM 742 N N . GLY A 1 95 ? -28.042 2.432 12.275 1.00 84.38 95 GLY A N 1
ATOM 743 C CA . GLY A 1 95 ? -28.350 3.437 13.301 1.00 84.38 95 GLY A CA 1
ATOM 744 C C . GLY A 1 95 ? -29.257 2.953 14.440 1.00 84.38 95 GLY A C 1
ATOM 745 O O . GLY A 1 95 ? -29.878 3.778 15.111 1.00 84.38 95 GLY A O 1
ATOM 746 N N . ALA A 1 96 ? -29.391 1.639 14.643 1.00 91.81 96 ALA A N 1
ATOM 747 C CA . ALA A 1 96 ? -30.181 1.099 15.744 1.00 91.81 96 ALA A CA 1
ATOM 748 C C . ALA A 1 96 ? -29.538 1.369 17.117 1.00 91.81 96 ALA A C 1
ATOM 750 O O . ALA A 1 96 ? -28.322 1.331 17.275 1.00 91.81 96 ALA A O 1
ATOM 751 N N . ASP A 1 97 ? -30.379 1.612 18.125 1.00 92.94 97 ASP A N 1
ATOM 752 C CA . ASP A 1 97 ? -29.945 1.833 19.507 1.00 92.94 97 ASP A CA 1
ATOM 753 C C . ASP A 1 97 ? -29.510 0.514 20.163 1.00 92.94 97 ASP A C 1
ATOM 755 O O . ASP A 1 97 ? -30.286 -0.442 20.224 1.00 92.94 97 ASP A O 1
ATOM 759 N N . ILE A 1 98 ? -28.282 0.475 20.685 1.00 94.38 98 ILE A N 1
ATOM 760 C CA . ILE A 1 98 ? -27.703 -0.695 21.357 1.00 94.38 98 ILE A CA 1
ATOM 761 C C . ILE A 1 98 ? -28.034 -0.771 22.854 1.00 94.38 98 ILE A C 1
ATOM 763 O O . ILE A 1 98 ? -27.672 -1.753 23.506 1.00 94.38 98 ILE A O 1
ATOM 767 N N . ALA A 1 99 ? -28.714 0.225 23.431 1.00 94.12 99 ALA A N 1
ATOM 768 C CA . ALA A 1 99 ? -29.087 0.227 24.847 1.00 94.12 99 ALA A CA 1
ATOM 769 C C . ALA A 1 99 ? -29.799 -1.064 25.317 1.00 94.12 99 ALA A C 1
ATOM 771 O O . ALA A 1 99 ? -29.479 -1.521 26.420 1.00 94.12 99 ALA A O 1
ATOM 772 N N . PRO A 1 100 ? -30.676 -1.714 24.517 1.00 95.31 100 PRO A N 1
ATOM 773 C CA . PRO A 1 100 ? -31.281 -3.001 24.879 1.00 95.31 100 PRO A CA 1
ATOM 774 C C . PRO A 1 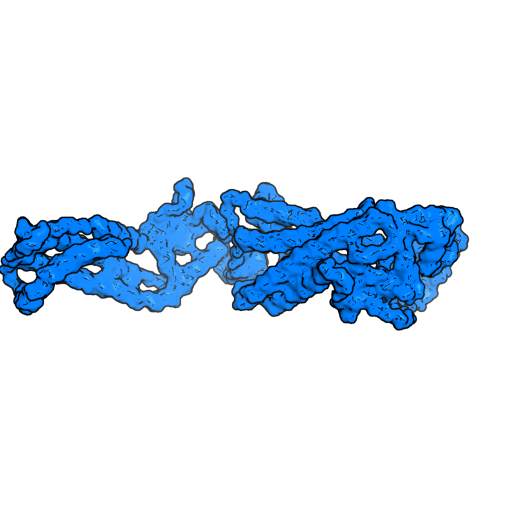100 ? -30.283 -4.164 25.017 1.00 95.31 100 PRO A C 1
ATOM 776 O O . PRO A 1 100 ? -30.587 -5.142 25.688 1.00 95.31 100 PRO A O 1
ATOM 779 N N . ILE A 1 101 ? -29.094 -4.068 24.412 1.00 94.44 101 ILE A N 1
ATOM 780 C CA . ILE A 1 101 ? -28.009 -5.051 24.569 1.00 94.44 101 ILE A CA 1
ATOM 781 C C . ILE A 1 101 ? -27.158 -4.681 25.787 1.00 94.44 101 ILE A C 1
ATOM 783 O O . ILE A 1 101 ? -26.917 -5.504 26.669 1.00 94.44 101 ILE A O 1
ATOM 787 N N . ILE A 1 102 ? -26.706 -3.425 25.850 1.00 95.19 102 ILE A N 1
ATOM 788 C CA . ILE A 1 102 ? -25.723 -2.971 26.844 1.00 95.19 102 ILE A CA 1
ATOM 789 C C . ILE A 1 102 ? -26.309 -2.930 28.257 1.00 95.19 102 ILE A C 1
ATOM 791 O O . ILE A 1 102 ? -25.617 -3.287 29.209 1.00 95.19 102 ILE A O 1
ATOM 795 N N . GLY A 1 103 ? -27.571 -2.522 28.410 1.00 95.19 103 GLY A N 1
ATOM 796 C CA . GLY A 1 103 ? -28.233 -2.414 29.713 1.00 95.19 103 GLY A CA 1
ATOM 797 C C . GLY A 1 103 ? -28.213 -3.729 30.506 1.00 95.19 103 GLY A C 1
ATOM 798 O O . GLY A 1 103 ? -27.590 -3.764 31.572 1.00 95.19 103 GLY A O 1
ATOM 799 N N . PRO A 1 104 ? -28.817 -4.816 29.984 1.00 96.50 104 PRO A N 1
ATOM 800 C CA . PRO A 1 104 ? -28.823 -6.118 30.652 1.00 96.50 104 PRO A CA 1
ATOM 801 C C . PRO A 1 104 ? -27.418 -6.683 30.888 1.00 96.50 104 PRO A C 1
ATOM 803 O O . PRO A 1 104 ? -27.134 -7.195 31.968 1.00 96.50 104 PRO A O 1
ATOM 806 N N . VAL A 1 105 ? -26.497 -6.530 29.928 1.00 94.69 105 VAL A N 1
ATOM 807 C CA . VAL A 1 105 ? -25.105 -6.999 30.067 1.00 94.69 105 VAL A CA 1
ATOM 808 C C . VAL A 1 105 ? -24.398 -6.320 31.242 1.00 94.69 105 VAL A C 1
ATOM 810 O O . VAL A 1 105 ? -23.731 -6.989 32.033 1.00 94.69 105 VAL A O 1
ATOM 813 N N . ARG A 1 106 ? -24.561 -5.003 31.401 1.00 95.50 106 ARG A N 1
ATOM 814 C CA . ARG A 1 106 ? -23.969 -4.262 32.524 1.00 95.50 106 ARG A CA 1
ATOM 815 C C . ARG A 1 106 ? -24.593 -4.633 33.865 1.00 95.50 106 ARG A C 1
ATOM 817 O O . ARG A 1 106 ? -23.872 -4.763 34.853 1.00 95.50 106 ARG A O 1
ATOM 824 N N . GLU A 1 107 ? -25.906 -4.854 33.910 1.00 96.25 107 GLU A N 1
ATOM 825 C CA . GLU A 1 107 ? -26.558 -5.365 35.121 1.00 96.25 107 GLU A CA 1
ATOM 826 C C . GLU A 1 107 ? -26.040 -6.770 35.476 1.00 96.25 107 GLU A C 1
ATOM 828 O O . GLU A 1 107 ? -25.715 -7.034 36.633 1.00 96.25 107 GLU A O 1
ATOM 833 N N . GLY A 1 108 ? -25.853 -7.641 34.479 1.00 94.12 108 GLY A N 1
ATOM 834 C CA . GLY A 1 108 ? -25.257 -8.965 34.659 1.00 94.12 108 GLY A CA 1
ATOM 835 C C . GLY A 1 108 ? -23.833 -8.890 35.212 1.00 94.12 108 GLY A C 1
ATOM 836 O O . GLY A 1 108 ? -23.495 -9.601 36.155 1.00 94.12 108 GLY A O 1
ATOM 837 N N . ILE A 1 109 ? -23.008 -7.976 34.697 1.00 94.25 109 ILE A N 1
ATOM 838 C CA . ILE A 1 109 ? -21.655 -7.698 35.207 1.00 94.25 109 ILE A CA 1
ATOM 839 C C . ILE A 1 109 ? -21.680 -7.282 36.689 1.00 94.25 109 ILE A C 1
ATOM 841 O O . ILE A 1 109 ? -20.869 -7.773 37.484 1.00 94.25 109 ILE A O 1
ATOM 845 N N . ALA A 1 110 ? -22.621 -6.420 37.082 1.00 94.44 110 ALA A N 1
ATOM 846 C CA . ALA A 1 110 ? -22.787 -6.021 38.477 1.00 94.44 110 ALA A CA 1
ATOM 847 C C . ALA A 1 110 ? -23.150 -7.219 39.375 1.00 94.44 110 ALA A C 1
ATOM 849 O O . ALA A 1 110 ? -22.573 -7.370 40.454 1.00 94.44 110 ALA A O 1
ATOM 850 N N . GLU A 1 111 ? -24.029 -8.110 38.911 1.00 93.88 111 GLU A N 1
ATOM 851 C CA . GLU A 1 111 ? -24.387 -9.347 39.620 1.00 93.88 111 GLU A CA 1
ATOM 852 C C . GLU A 1 111 ? -23.198 -10.315 39.754 1.00 93.88 111 GLU A C 1
ATOM 854 O O . GLU A 1 111 ? -22.997 -10.897 40.820 1.00 93.88 111 GLU A O 1
ATOM 859 N N . VAL A 1 112 ? -22.322 -10.430 38.747 1.00 92.38 112 VAL A N 1
ATOM 860 C CA . VAL A 1 112 ? -21.088 -11.235 38.871 1.00 92.38 112 VAL A CA 1
ATOM 861 C C . VAL A 1 112 ? -20.153 -10.664 39.947 1.00 92.38 112 VAL A C 1
ATOM 863 O O . VAL A 1 112 ? -19.514 -11.418 40.684 1.00 92.38 112 VAL A O 1
ATOM 866 N N . SER A 1 113 ? -20.082 -9.340 40.093 1.00 91.44 113 SER A N 1
ATOM 867 C CA . SER A 1 113 ? -19.306 -8.706 41.169 1.00 91.44 113 SER A CA 1
ATOM 868 C C . SER A 1 113 ? -19.831 -9.099 42.558 1.00 91.44 113 SER A C 1
ATOM 870 O O . SER A 1 113 ? -19.038 -9.435 43.444 1.00 91.44 113 SER A O 1
ATOM 872 N N . ILE A 1 114 ? -21.160 -9.140 42.728 1.00 92.88 114 ILE A N 1
ATOM 873 C CA . ILE A 1 114 ? -21.823 -9.614 43.955 1.00 92.88 114 ILE A CA 1
ATOM 874 C C . ILE A 1 114 ? -21.532 -11.102 44.173 1.00 92.88 114 ILE A C 1
ATOM 876 O O . ILE A 1 114 ? -21.156 -11.495 45.276 1.00 92.88 114 ILE A O 1
ATOM 880 N N . LEU A 1 115 ? -21.632 -11.923 43.125 1.00 90.38 115 LEU A N 1
ATOM 881 C CA . LEU A 1 115 ? -21.329 -13.354 43.178 1.00 90.38 115 LEU A CA 1
ATOM 882 C C . LEU A 1 115 ? -19.912 -13.615 43.701 1.00 90.38 115 LEU A C 1
ATOM 884 O O . LEU A 1 115 ? -19.719 -14.443 44.592 1.00 90.38 115 LEU A O 1
ATOM 888 N N . ILE A 1 116 ? -18.922 -12.880 43.188 1.00 89.38 116 ILE A N 1
ATOM 889 C CA . ILE A 1 116 ? -17.526 -12.995 43.627 1.00 89.38 116 ILE A CA 1
ATOM 890 C C . ILE A 1 116 ? -17.385 -12.645 45.111 1.00 89.38 116 ILE A C 1
ATOM 892 O O . ILE A 1 116 ? -16.670 -13.344 45.831 1.00 89.38 116 ILE A O 1
ATOM 896 N N . ASP A 1 117 ? -18.056 -11.596 45.591 1.00 91.94 117 ASP A N 1
ATOM 897 C CA . ASP A 1 117 ? -18.019 -11.215 47.007 1.00 91.94 117 ASP A CA 1
ATOM 898 C C . ASP A 1 117 ? -18.682 -12.267 47.906 1.00 91.94 117 ASP A C 1
ATOM 900 O O . ASP A 1 117 ? -18.139 -12.597 48.965 1.00 91.94 117 ASP A O 1
ATOM 904 N N . THR A 1 118 ? -19.800 -12.849 47.471 1.00 89.69 118 THR A N 1
ATOM 905 C CA . THR A 1 118 ? -20.486 -13.937 48.182 1.00 89.69 118 THR A CA 1
ATOM 906 C C . THR A 1 118 ? -19.601 -15.180 48.271 1.00 89.69 118 THR A C 1
ATOM 908 O O . THR A 1 118 ? -19.434 -15.743 49.356 1.00 89.69 118 THR A O 1
ATOM 911 N N . VAL A 1 119 ? -18.954 -15.572 47.168 1.00 89.31 119 VAL A N 1
ATOM 912 C CA . VAL A 1 119 ? -18.008 -16.699 47.140 1.00 89.31 119 VAL A CA 1
ATOM 913 C C . VAL A 1 119 ? -16.794 -16.418 48.026 1.00 89.31 119 VAL A C 1
ATOM 915 O O . VAL A 1 119 ? -16.413 -17.271 48.825 1.00 89.31 119 VAL A O 1
ATOM 918 N N . LYS A 1 120 ? -16.211 -15.213 47.975 1.00 89.62 120 LYS A N 1
ATOM 919 C CA . LYS A 1 120 ? -15.116 -14.823 48.882 1.00 89.62 120 LYS A CA 1
ATOM 920 C C . LYS A 1 120 ? -15.521 -14.937 50.342 1.00 89.62 120 LYS A C 1
ATOM 922 O O . LYS A 1 120 ? -14.784 -15.513 51.140 1.00 89.62 120 LYS A O 1
ATOM 927 N N . PHE A 1 121 ? -16.685 -14.395 50.698 1.00 90.44 121 PHE A N 1
ATOM 928 C CA . PHE A 1 121 ? -17.191 -14.463 52.063 1.00 90.44 121 PHE A CA 1
ATOM 929 C C . PHE A 1 121 ? -17.371 -15.914 52.515 1.00 90.44 121 PHE A C 1
ATOM 931 O O . PHE A 1 121 ? -16.996 -16.253 53.637 1.00 90.44 121 PHE A O 1
ATOM 938 N N . MET A 1 122 ? -17.882 -16.774 51.634 1.00 88.06 122 MET A N 1
ATOM 939 C CA . MET A 1 122 ? -18.042 -18.203 51.886 1.00 88.06 122 MET A CA 1
ATOM 940 C C . MET A 1 122 ? -16.695 -18.897 52.135 1.00 88.06 122 MET A C 1
ATOM 942 O O . MET A 1 122 ? -16.567 -19.613 53.125 1.00 88.06 122 MET A O 1
ATOM 946 N N . LEU A 1 123 ? -15.678 -18.641 51.304 1.00 87.06 123 LEU A N 1
ATOM 947 C CA . LEU A 1 123 ? -14.338 -19.232 51.441 1.00 87.06 123 LEU A CA 1
ATOM 948 C C . LEU A 1 123 ? -13.598 -18.762 52.705 1.00 87.06 123 LEU A C 1
ATOM 950 O O . LEU A 1 123 ? -12.833 -19.523 53.294 1.00 87.06 123 LEU A O 1
ATOM 954 N N . LEU A 1 124 ? -13.843 -17.525 53.150 1.00 88.56 124 LEU A N 1
ATOM 955 C CA . LEU A 1 124 ? -13.280 -16.977 54.390 1.00 88.56 124 LEU A CA 1
ATOM 956 C C . LEU A 1 124 ? -14.050 -17.402 55.652 1.00 88.56 124 LEU A C 1
ATOM 958 O O . LEU A 1 124 ? -13.532 -17.271 56.765 1.00 88.56 124 LEU A O 1
ATOM 962 N N . SER A 1 125 ? -15.275 -17.905 55.491 1.00 89.06 125 SER A N 1
ATOM 963 C CA . SER A 1 125 ? -16.165 -18.326 56.575 1.00 89.06 125 SER A CA 1
ATOM 964 C C . SER A 1 125 ? -16.107 -19.834 56.810 1.00 89.06 125 SER A C 1
ATOM 966 O O . SER A 1 125 ? -15.557 -20.597 56.023 1.00 89.06 125 SER A O 1
ATOM 968 N N . GLN A 1 126 ? -16.665 -20.293 57.929 1.00 87.25 126 GLN A N 1
ATOM 969 C CA . GLN A 1 126 ? -16.876 -21.724 58.152 1.00 87.25 126 GLN A CA 1
ATOM 970 C C . GLN A 1 126 ? -17.850 -22.293 57.093 1.00 87.25 126 GLN A C 1
ATOM 972 O O . GLN A 1 126 ? -18.835 -21.620 56.777 1.00 87.25 126 GLN A O 1
ATOM 977 N N . PRO A 1 127 ? -17.602 -23.500 56.547 1.00 84.00 127 PRO A N 1
ATOM 978 C CA . PRO A 1 127 ? -16.578 -24.461 56.963 1.00 84.00 127 PRO A CA 1
ATOM 979 C C . PRO A 1 127 ? -15.187 -24.250 56.336 1.00 84.00 127 PRO A C 1
ATOM 981 O O . PRO A 1 127 ? -14.249 -24.915 56.752 1.00 84.00 127 PRO A O 1
ATOM 984 N N . PHE A 1 128 ? -15.010 -23.360 55.357 1.00 86.12 128 PHE A N 1
ATOM 985 C CA . PHE A 1 128 ? -13.775 -23.276 54.561 1.00 86.12 128 PHE A CA 1
ATOM 986 C C . PHE A 1 128 ? -12.631 -22.480 55.203 1.00 86.12 128 PHE A C 1
ATOM 988 O O . PHE A 1 128 ? -11.472 -22.719 54.877 1.00 86.12 128 PHE A O 1
ATOM 995 N N . SER A 1 129 ? -12.925 -21.597 56.159 1.00 87.44 129 SER A N 1
ATOM 996 C CA . SER A 1 129 ? -11.945 -20.744 56.850 1.00 87.44 129 SER A CA 1
ATOM 997 C C . SER A 1 129 ? -10.667 -21.475 57.320 1.00 87.44 129 SER A C 1
ATOM 999 O O . SER A 1 129 ? -9.572 -20.965 57.070 1.00 87.44 129 SER A O 1
ATOM 1001 N N . PRO A 1 130 ? -10.735 -22.685 57.928 1.00 87.44 130 PRO A N 1
ATOM 1002 C CA . PRO A 1 130 ? -9.543 -23.422 58.365 1.00 87.44 130 PRO A CA 1
ATOM 1003 C C . PRO A 1 130 ? -8.620 -23.893 57.231 1.00 87.44 130 PRO A C 1
ATOM 1005 O O . PRO A 1 130 ? -7.471 -24.242 57.493 1.00 87.44 130 PRO A O 1
ATOM 1008 N N . LEU A 1 131 ? -9.097 -23.919 55.981 1.00 83.75 131 LEU A N 1
ATOM 1009 C CA . LEU A 1 131 ? -8.309 -24.344 54.822 1.00 83.75 131 LEU A CA 1
ATOM 1010 C C . LEU A 1 131 ? -7.285 -23.287 54.383 1.00 83.75 131 LEU A C 1
ATOM 1012 O O . LEU A 1 131 ? -6.348 -23.631 53.668 1.00 83.75 131 LEU A O 1
ATOM 1016 N N . GLY A 1 132 ? -7.441 -22.024 54.805 1.00 82.12 132 GLY A N 1
ATOM 1017 C CA . GLY A 1 132 ? -6.497 -20.949 54.481 1.00 82.12 132 GLY A CA 1
ATOM 1018 C C . GLY A 1 132 ? -6.384 -20.661 52.980 1.00 82.12 132 GLY A C 1
ATOM 1019 O O . GLY A 1 132 ? -5.285 -20.416 52.490 1.00 82.12 132 GLY A O 1
ATOM 1020 N N . ILE A 1 133 ? -7.503 -20.739 52.251 1.00 82.19 133 ILE A N 1
ATOM 1021 C CA . ILE A 1 133 ? -7.557 -20.569 50.792 1.00 82.19 133 ILE A CA 1
ATOM 1022 C C . ILE A 1 133 ? -7.123 -19.148 50.404 1.00 82.19 133 ILE A C 1
ATOM 1024 O O . ILE A 1 133 ? -7.661 -18.170 50.925 1.00 82.19 133 ILE A O 1
ATOM 1028 N N . ASP A 1 134 ? -6.182 -19.034 49.462 1.00 83.69 134 ASP A N 1
ATOM 1029 C CA . ASP A 1 134 ? -5.818 -17.746 48.867 1.00 83.69 134 ASP A CA 1
ATOM 1030 C C . ASP A 1 134 ? -6.911 -17.265 47.897 1.00 83.69 134 ASP A C 1
ATOM 1032 O O . ASP A 1 134 ? -7.276 -17.956 46.945 1.00 83.69 134 ASP A O 1
ATOM 1036 N N . ILE A 1 135 ? -7.422 -16.056 48.138 1.00 85.00 135 ILE A N 1
ATOM 1037 C CA . ILE A 1 135 ? -8.500 -15.421 47.365 1.00 85.00 135 ILE A CA 1
ATOM 1038 C C . ILE A 1 135 ? -8.007 -14.298 46.439 1.00 85.00 135 ILE A C 1
ATOM 1040 O O . ILE A 1 135 ? -8.824 -13.641 45.788 1.00 85.00 135 ILE A O 1
ATOM 1044 N N . SER A 1 136 ? -6.691 -14.084 46.337 1.00 83.25 136 SER A N 1
ATOM 1045 C CA . SER A 1 136 ? -6.070 -13.044 45.497 1.00 83.25 136 SER A CA 1
ATOM 1046 C C . SER A 1 136 ? -6.497 -13.110 44.017 1.00 83.25 136 SER A C 1
ATOM 1048 O O . SER A 1 136 ? -6.645 -12.091 43.330 1.00 83.25 136 SER A O 1
ATOM 1050 N N . SER A 1 137 ? -6.774 -14.316 43.520 1.00 79.00 137 SER A N 1
ATOM 1051 C CA . SER A 1 137 ? -7.288 -14.566 42.170 1.00 79.00 137 SER A CA 1
ATOM 1052 C C . SER A 1 137 ? -8.701 -14.007 41.955 1.00 79.00 137 SER A C 1
ATOM 1054 O O . SER A 1 137 ? -8.993 -13.474 40.884 1.00 79.00 137 SER A O 1
ATOM 1056 N N . LEU A 1 138 ? -9.558 -14.049 42.980 1.00 83.56 138 LEU A N 1
ATOM 1057 C CA . LEU A 1 138 ? -10.909 -13.488 42.945 1.00 83.56 138 LEU A CA 1
ATOM 1058 C C . LEU A 1 138 ? -10.892 -11.952 43.045 1.00 83.56 138 LEU A C 1
ATOM 1060 O O . LEU A 1 138 ? -11.769 -11.292 42.495 1.00 83.56 138 LEU A O 1
ATOM 1064 N N . ASP A 1 139 ? -9.907 -11.352 43.725 1.00 86.62 139 ASP A N 1
ATOM 1065 C CA . ASP A 1 139 ? -9.658 -9.897 43.655 1.00 86.62 139 ASP A CA 1
ATOM 1066 C C . ASP A 1 139 ? -9.273 -9.466 42.238 1.00 86.62 139 ASP A C 1
ATOM 1068 O O . ASP A 1 139 ? -9.828 -8.505 41.703 1.00 86.62 139 ASP A O 1
ATOM 1072 N N . SER A 1 140 ? -8.378 -10.224 41.605 1.00 85.50 140 SER A N 1
ATOM 1073 C CA . SER A 1 140 ? -7.948 -9.973 40.226 1.00 85.50 140 SER A CA 1
ATOM 1074 C C . SER A 1 140 ? -9.113 -10.089 39.238 1.00 85.50 140 SER A C 1
ATOM 1076 O O . SER A 1 140 ? -9.286 -9.217 38.390 1.00 85.50 140 SER A O 1
ATOM 1078 N N . LEU A 1 141 ? -9.950 -11.124 39.374 1.00 84.88 141 LEU A N 1
ATOM 1079 C CA . LEU A 1 141 ? -11.142 -11.311 38.542 1.00 84.88 141 LEU A CA 1
ATOM 1080 C C . LEU A 1 141 ? -12.137 -10.155 38.705 1.00 84.88 141 LEU A C 1
ATOM 1082 O O . LEU A 1 141 ? -12.624 -9.616 37.714 1.00 84.88 141 LEU A O 1
ATOM 1086 N N . LYS A 1 142 ? -12.398 -9.735 39.949 1.00 89.56 142 LYS A N 1
ATOM 1087 C CA . LYS A 1 142 ? -13.291 -8.606 40.233 1.00 89.56 142 LYS A CA 1
ATOM 1088 C C . LYS A 1 142 ? -12.795 -7.311 39.590 1.00 89.56 142 LYS A C 1
ATOM 1090 O O . LYS A 1 142 ? -13.603 -6.540 39.083 1.00 89.56 142 LYS A O 1
ATOM 1095 N N . LYS A 1 143 ? -11.477 -7.085 39.574 1.00 88.00 143 LYS A N 1
ATOM 1096 C CA . LYS A 1 143 ? -10.875 -5.928 38.902 1.00 88.00 143 LYS A CA 1
ATOM 1097 C C . LYS A 1 143 ? -11.147 -5.942 37.392 1.00 88.00 143 LYS A C 1
ATOM 1099 O O . LYS A 1 143 ? -11.605 -4.934 36.871 1.00 88.00 143 LYS A O 1
ATOM 1104 N N . VAL A 1 144 ? -10.930 -7.077 36.722 1.00 89.69 144 VAL A N 1
ATOM 1105 C CA . VAL A 1 144 ? -11.192 -7.232 35.275 1.00 89.69 144 VAL A CA 1
ATOM 1106 C C . VAL A 1 144 ? -12.665 -6.979 34.943 1.00 89.69 144 VAL A C 1
ATOM 1108 O O . VAL A 1 144 ? -12.978 -6.281 33.986 1.00 89.69 144 VAL A O 1
ATOM 1111 N N . ILE A 1 145 ? -13.579 -7.509 35.756 1.00 89.44 145 ILE A N 1
ATOM 1112 C CA . ILE A 1 145 ? -15.023 -7.301 35.579 1.00 89.44 145 ILE A CA 1
ATOM 1113 C C . ILE A 1 145 ? -15.402 -5.828 35.785 1.00 89.44 145 ILE A C 1
ATOM 1115 O O . ILE A 1 145 ? -16.224 -5.297 35.043 1.00 89.44 145 ILE A O 1
ATOM 1119 N N . GLY A 1 146 ? -14.776 -5.153 36.751 1.00 89.69 146 GLY A N 1
ATOM 1120 C CA . GLY A 1 146 ? -14.942 -3.713 36.942 1.00 89.69 146 GLY A CA 1
ATOM 1121 C C . GLY A 1 146 ? -14.457 -2.895 35.742 1.00 89.69 146 GLY A C 1
ATOM 1122 O O . GLY A 1 146 ? -15.152 -1.979 35.318 1.00 89.69 146 GLY A O 1
ATOM 1123 N N . GLU A 1 147 ? -13.311 -3.249 35.155 1.00 91.12 147 GLU A N 1
ATOM 1124 C CA . GLU A 1 147 ? -12.797 -2.600 33.938 1.00 91.12 147 GLU A CA 1
ATOM 1125 C C . GLU A 1 147 ? -13.749 -2.790 32.741 1.00 91.12 147 GLU A C 1
ATOM 1127 O O . GLU A 1 147 ? -13.934 -1.863 31.952 1.00 91.12 147 GLU A O 1
ATOM 1132 N N . LEU A 1 148 ? -14.409 -3.950 32.634 1.00 90.06 148 LEU A N 1
ATOM 1133 C CA . LEU A 1 148 ? -15.423 -4.200 31.605 1.00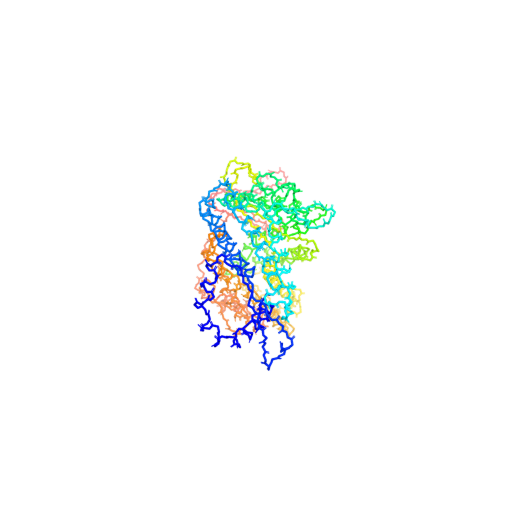 90.06 148 LEU A CA 1
ATOM 1134 C C . LEU A 1 148 ? -16.666 -3.310 31.783 1.00 90.06 148 LEU A C 1
ATOM 1136 O O . LEU A 1 148 ? -17.149 -2.749 30.800 1.00 90.06 148 LEU A O 1
ATOM 1140 N N . ASP A 1 149 ? -17.168 -3.141 33.012 1.00 93.56 149 ASP A N 1
ATOM 1141 C CA . ASP A 1 149 ? -18.279 -2.211 33.276 1.00 93.56 149 ASP A CA 1
ATOM 1142 C C . ASP A 1 149 ? -17.893 -0.763 32.959 1.00 93.56 149 ASP A C 1
ATOM 1144 O O . ASP A 1 149 ? -18.665 -0.043 32.329 1.00 93.56 149 ASP A O 1
ATOM 1148 N N . GLU A 1 150 ? -16.684 -0.335 33.338 1.00 94.00 150 GLU A N 1
ATOM 1149 C CA . GLU A 1 150 ? -16.188 1.003 33.012 1.00 94.00 150 GLU A CA 1
ATOM 1150 C C . GLU A 1 150 ? -16.150 1.244 31.494 1.00 94.00 150 GLU A C 1
ATOM 1152 O O . GLU A 1 150 ? -16.617 2.288 31.030 1.00 94.00 150 GLU A O 1
ATOM 1157 N N . LEU A 1 151 ? -15.669 0.275 30.711 1.00 93.00 151 LEU A N 1
ATOM 1158 C CA . LEU A 1 151 ? -15.642 0.355 29.250 1.00 93.00 151 LEU A CA 1
ATOM 1159 C C . LEU A 1 151 ? -17.059 0.511 28.679 1.00 93.00 151 LEU A C 1
ATOM 1161 O O . LEU A 1 151 ? -17.320 1.432 27.901 1.00 93.00 151 LEU A O 1
ATOM 1165 N N . LEU A 1 152 ? -17.996 -0.331 29.122 1.00 93.56 152 LEU A N 1
ATOM 1166 C CA . LEU A 1 152 ? -19.398 -0.294 28.687 1.00 93.56 152 LEU A CA 1
ATOM 1167 C C . LEU A 1 152 ? -20.179 0.902 29.252 1.00 93.56 152 LEU A C 1
ATOM 1169 O O . LEU A 1 152 ? -21.268 1.211 28.773 1.00 93.56 152 LEU A O 1
ATOM 1173 N N . SER A 1 153 ? -19.640 1.597 30.255 1.00 93.56 153 SER A N 1
ATOM 1174 C CA . SER A 1 153 ? -20.204 2.847 30.773 1.00 93.56 153 SER A CA 1
ATOM 1175 C C . SER A 1 153 ? -19.909 4.062 29.889 1.00 93.56 153 SER A C 1
ATOM 1177 O O . SER A 1 153 ? -20.499 5.120 30.103 1.00 93.56 153 SER A O 1
ATOM 1179 N N . GLY A 1 154 ? -19.023 3.912 28.897 1.00 94.31 154 GLY A N 1
ATOM 1180 C CA . GLY A 1 154 ? -18.563 5.004 28.043 1.00 94.31 154 GLY A CA 1
ATOM 1181 C C . GLY A 1 154 ? -17.381 5.777 28.626 1.00 94.31 154 GLY A C 1
ATOM 1182 O O . GLY A 1 154 ? -17.208 6.945 28.287 1.00 94.31 154 GLY A O 1
ATOM 1183 N N . LYS A 1 155 ? -16.579 5.152 29.500 1.00 96.38 155 LYS A N 1
ATOM 1184 C CA . LYS A 1 155 ? -15.334 5.748 29.997 1.00 96.38 155 LYS A CA 1
ATOM 1185 C C . LYS A 1 155 ? -14.384 6.050 28.834 1.00 96.38 155 LYS A C 1
ATOM 1187 O O . LYS A 1 155 ? -14.210 5.236 27.929 1.00 96.38 155 LYS A O 1
ATOM 1192 N N . GLU A 1 156 ? -13.765 7.223 28.898 1.00 97.44 156 GLU A N 1
ATOM 1193 C CA . GLU A 1 156 ? -12.742 7.672 27.956 1.00 97.44 156 GLU A CA 1
ATOM 1194 C C . GLU A 1 156 ? -11.349 7.242 28.433 1.00 97.44 156 GLU A C 1
ATOM 1196 O O . GLU A 1 156 ? -11.039 7.304 29.629 1.00 97.44 156 GLU A O 1
ATOM 1201 N N . TYR A 1 157 ? -10.503 6.825 27.493 1.00 96.00 157 TYR A N 1
ATOM 1202 C CA . TYR A 1 157 ? -9.129 6.398 27.752 1.00 96.00 157 TYR A CA 1
ATOM 1203 C C . TYR A 1 157 ? -8.160 7.250 26.928 1.00 96.00 157 TYR A C 1
ATOM 1205 O O . TYR A 1 157 ? -8.400 7.421 25.734 1.00 96.00 157 TYR A O 1
ATOM 1213 N N . PRO A 1 158 ? -7.080 7.789 27.522 1.00 96.75 158 PRO A N 1
ATOM 1214 C CA . PRO A 1 158 ? -6.110 8.591 26.784 1.00 96.75 158 PRO A CA 1
ATOM 1215 C C . PRO A 1 158 ? -5.396 7.750 25.720 1.00 96.75 158 PRO A C 1
ATOM 1217 O O . PRO A 1 158 ? -5.094 6.578 25.956 1.00 96.75 158 PRO A O 1
ATOM 1220 N N . ILE A 1 159 ? -5.114 8.362 24.571 1.00 95.44 159 ILE A N 1
ATOM 1221 C CA . ILE A 1 159 ? -4.373 7.757 23.457 1.00 95.44 159 ILE A CA 1
ATOM 1222 C C . ILE A 1 159 ? -3.305 8.720 22.939 1.00 95.44 159 ILE A C 1
ATOM 1224 O O . ILE A 1 159 ? -3.465 9.937 23.023 1.00 95.44 159 ILE A O 1
ATOM 1228 N N . GLY A 1 160 ? -2.233 8.159 22.379 1.00 90.81 160 GLY A N 1
ATOM 1229 C CA . GLY A 1 160 ? -1.138 8.935 21.806 1.00 90.81 160 GLY A CA 1
ATOM 1230 C C . GLY A 1 160 ? -0.338 9.751 22.831 1.00 90.81 160 GLY A C 1
ATOM 1231 O O . GLY A 1 160 ? -0.375 9.468 24.035 1.00 90.81 160 GLY A O 1
ATOM 1232 N N . PRO A 1 161 ? 0.427 10.745 22.356 1.00 92.25 161 PRO A N 1
ATOM 1233 C CA . PRO A 1 161 ? 1.210 11.637 23.205 1.00 92.25 161 PRO A CA 1
ATOM 1234 C C . PRO A 1 161 ? 0.338 12.476 24.158 1.00 92.25 161 PRO A C 1
ATOM 1236 O O . PRO A 1 161 ? -0.660 13.075 23.755 1.00 92.25 161 PRO A O 1
ATOM 1239 N N . GLU A 1 162 ? 0.738 12.588 25.433 1.00 92.00 162 GLU A N 1
ATOM 1240 C CA . GLU A 1 162 ? -0.045 13.303 26.463 1.00 92.00 162 GLU A CA 1
ATOM 1241 C C . GLU A 1 162 ? -0.330 14.775 26.112 1.00 92.00 162 GLU A C 1
ATOM 1243 O O . GLU A 1 162 ? -1.355 15.327 26.511 1.00 92.00 162 GLU A O 1
ATOM 1248 N N . ASN A 1 163 ? 0.563 15.424 25.360 1.00 93.88 163 ASN A N 1
ATOM 1249 C CA . ASN A 1 163 ? 0.427 16.815 24.927 1.00 93.88 163 ASN A CA 1
ATOM 1250 C C . ASN A 1 163 ? -0.689 17.035 23.895 1.00 93.88 163 ASN A C 1
ATOM 1252 O O . ASN A 1 163 ? -1.115 18.177 23.732 1.00 93.88 163 ASN A O 1
ATOM 1256 N N . GLU A 1 164 ? -1.166 15.987 23.221 1.00 94.38 164 GLU A N 1
ATOM 1257 C CA . GLU A 1 164 ? -2.275 16.090 22.265 1.00 94.38 164 GLU A CA 1
ATOM 1258 C C . GLU A 1 164 ? -3.649 15.998 22.941 1.00 94.38 164 GLU A C 1
ATOM 1260 O O . GLU A 1 164 ? -4.645 16.457 22.381 1.00 94.38 164 GLU A O 1
ATOM 1265 N N . GLY A 1 165 ? -3.718 15.436 24.156 1.00 95.25 165 GLY A N 1
ATOM 1266 C CA . GLY A 1 165 ? -4.952 15.358 24.944 1.00 95.25 165 GLY A CA 1
ATOM 1267 C C . GLY A 1 165 ? -6.074 14.546 24.285 1.00 95.25 165 GLY A C 1
ATOM 1268 O O . GLY A 1 165 ? -7.248 14.810 24.546 1.00 95.25 165 GLY A O 1
ATOM 1269 N N . LYS A 1 166 ? -5.731 13.590 23.415 1.00 96.94 166 LYS A N 1
ATOM 1270 C CA . LYS A 1 166 ? -6.694 12.755 22.688 1.00 96.94 166 LYS A CA 1
ATOM 1271 C C . LYS A 1 166 ? -7.138 11.561 23.523 1.00 96.94 166 LYS A C 1
ATOM 1273 O O . LYS A 1 166 ? -6.393 11.046 24.360 1.00 96.94 166 LYS A O 1
ATOM 1278 N N . VAL A 1 167 ? -8.369 11.116 23.288 1.00 97.62 167 VAL A N 1
ATOM 1279 C CA . VAL A 1 167 ? -8.963 9.968 23.982 1.00 97.62 167 VAL A CA 1
ATOM 1280 C C . VAL A 1 167 ? -9.750 9.094 23.013 1.00 97.62 167 VAL A C 1
ATOM 1282 O O . VAL A 1 167 ? -10.229 9.571 21.985 1.00 97.62 167 VAL A O 1
ATOM 1285 N N . ILE A 1 168 ? -9.941 7.835 23.395 1.00 97.44 168 ILE A N 1
ATOM 1286 C CA . ILE A 1 168 ? -10.875 6.902 22.768 1.00 97.44 168 ILE A CA 1
ATOM 1287 C C . ILE A 1 168 ? -12.038 6.602 23.722 1.00 97.44 168 ILE A C 1
ATOM 1289 O O . ILE A 1 168 ? -11.830 6.416 24.925 1.00 97.44 168 ILE A O 1
ATOM 1293 N N . LYS A 1 169 ? -13.259 6.520 23.185 1.00 97.81 169 LYS A N 1
ATOM 1294 C CA . LYS A 1 169 ? -14.465 6.029 23.870 1.00 97.81 169 LYS A CA 1
ATOM 1295 C C . LYS A 1 169 ? -14.872 4.679 23.254 1.00 97.81 169 LYS A C 1
ATOM 1297 O O . LYS A 1 169 ? -15.629 4.658 22.286 1.00 97.81 169 LYS A O 1
ATOM 1302 N N . PRO A 1 170 ? -14.433 3.531 23.807 1.00 95.19 170 PRO A N 1
ATOM 1303 C CA . PRO A 1 170 ? -14.675 2.220 23.195 1.00 95.19 170 PRO A CA 1
ATOM 1304 C C . PRO A 1 170 ? -16.155 1.863 23.012 1.00 95.19 170 PRO A C 1
ATOM 1306 O O . PRO A 1 170 ? -16.506 1.206 22.037 1.00 95.19 170 PRO A O 1
ATOM 1309 N N . LEU A 1 171 ? -17.037 2.324 23.910 1.00 95.00 171 LEU A N 1
ATOM 1310 C CA . LEU A 1 171 ? -18.484 2.124 23.768 1.00 95.00 171 LEU A CA 1
ATOM 1311 C C . LEU A 1 171 ? -19.007 2.659 22.426 1.00 95.00 171 LEU A C 1
ATOM 1313 O O . LEU A 1 171 ? -19.872 2.029 21.828 1.00 95.00 171 LEU A O 1
ATOM 1317 N N . ALA A 1 172 ? -18.450 3.763 21.919 1.00 95.94 172 ALA A N 1
ATOM 1318 C CA . ALA A 1 172 ? -18.881 4.330 20.647 1.00 95.94 172 ALA A CA 1
ATOM 1319 C C . ALA A 1 172 ? -18.578 3.420 19.449 1.00 95.94 172 ALA A C 1
ATOM 1321 O O . ALA A 1 172 ? -19.271 3.498 18.442 1.00 95.94 172 ALA A O 1
ATOM 1322 N N . ILE A 1 173 ? -17.620 2.492 19.551 1.00 94.00 173 ILE A N 1
ATOM 1323 C CA . ILE A 1 173 ? -17.405 1.482 18.505 1.00 94.00 173 ILE A CA 1
ATOM 1324 C C . ILE A 1 173 ? -18.652 0.596 18.393 1.00 94.00 173 ILE A C 1
ATOM 1326 O O . ILE A 1 173 ? -19.154 0.368 17.297 1.00 94.00 173 ILE A O 1
ATOM 1330 N N . LEU A 1 174 ? -19.190 0.144 19.531 1.00 92.00 174 LEU A N 1
ATOM 1331 C CA . LEU A 1 174 ? -20.422 -0.647 19.573 1.00 92.00 174 LEU A CA 1
ATOM 1332 C C . LEU A 1 174 ? -21.627 0.179 19.110 1.00 92.00 174 LEU A C 1
ATOM 1334 O O . LEU A 1 174 ? -22.473 -0.350 18.398 1.00 92.00 174 LEU A O 1
ATOM 1338 N N . GLU A 1 175 ? -21.696 1.463 19.484 1.00 93.94 175 GLU A N 1
ATOM 1339 C CA . GLU A 1 175 ? -22.790 2.369 19.090 1.00 93.94 175 GLU A CA 1
ATOM 1340 C C . GLU A 1 175 ? -22.847 2.570 17.562 1.00 93.94 175 GLU A C 1
ATOM 1342 O O . GLU A 1 175 ? -23.931 2.767 17.020 1.00 93.94 175 GLU A O 1
ATOM 1347 N N . ASN A 1 176 ? -21.710 2.461 16.861 1.00 94.19 176 ASN A N 1
ATOM 1348 C CA . ASN A 1 176 ? -21.617 2.641 15.407 1.00 94.19 176 ASN A CA 1
ATOM 1349 C C . ASN A 1 176 ? -21.606 1.324 14.598 1.00 94.19 176 ASN A C 1
ATOM 1351 O O . ASN A 1 176 ? -21.671 1.368 13.374 1.00 94.19 176 ASN A O 1
ATOM 1355 N N . MET A 1 177 ? -21.549 0.144 15.227 1.00 92.19 177 MET A N 1
ATOM 1356 C CA . MET A 1 177 ? -21.593 -1.140 14.499 1.00 92.19 177 MET A CA 1
ATOM 1357 C C . MET A 1 177 ? -22.901 -1.437 13.737 1.00 92.19 177 MET A C 1
ATOM 1359 O O . MET A 1 177 ? -22.809 -2.030 12.656 1.00 92.19 177 MET A O 1
ATOM 1363 N N . PRO A 1 178 ? -24.105 -1.123 14.262 1.00 94.00 178 PRO A N 1
ATOM 1364 C CA . PRO A 1 178 ? -25.355 -1.557 13.643 1.00 94.00 178 PRO A CA 1
ATOM 1365 C C . PRO A 1 178 ? -25.492 -1.144 12.172 1.00 94.00 178 PRO A C 1
ATOM 1367 O O . PRO A 1 178 ? -25.311 0.019 11.811 1.00 94.00 178 PRO A O 1
ATOM 1370 N N . GLY A 1 179 ? -25.833 -2.114 11.319 1.00 87.19 179 GLY A N 1
ATOM 1371 C CA . GLY A 1 179 ? -26.046 -1.927 9.883 1.00 87.19 179 GLY A CA 1
ATOM 1372 C C . GLY A 1 179 ? -24.800 -1.537 9.087 1.00 87.19 179 GLY A C 1
ATOM 1373 O O . GLY A 1 179 ? -24.946 -0.871 8.068 1.00 87.19 179 GLY A O 1
ATOM 1374 N N . GLY A 1 180 ? -23.602 -1.922 9.544 1.00 83.12 180 GLY A N 1
ATOM 1375 C CA . GLY A 1 180 ? -22.341 -1.615 8.857 1.00 83.12 180 GLY A CA 1
ATOM 1376 C C . GLY A 1 180 ? -21.818 -0.197 9.106 1.00 83.12 180 GLY A C 1
ATOM 1377 O O . GLY A 1 180 ? -20.876 0.225 8.440 1.00 83.12 180 GLY A O 1
ATOM 1378 N N . GLY A 1 181 ? -22.385 0.518 10.085 1.00 90.06 181 GLY A N 1
ATOM 1379 C CA . GLY A 1 181 ? -22.128 1.942 10.311 1.00 90.06 181 GLY A CA 1
ATOM 1380 C C . GLY A 1 181 ? -20.666 2.321 10.567 1.00 90.06 181 GLY A C 1
ATOM 1381 O O . GLY A 1 181 ? -20.293 3.456 10.306 1.00 90.06 181 GLY A O 1
ATOM 1382 N N . LEU A 1 182 ? -19.807 1.393 11.006 1.00 90.31 182 LEU A N 1
ATOM 1383 C CA . LEU A 1 182 ? -18.371 1.665 11.151 1.00 90.31 182 LEU A CA 1
ATOM 1384 C C . LEU A 1 182 ? -17.703 2.007 9.815 1.00 90.31 182 LEU A C 1
ATOM 1386 O O . LEU A 1 182 ? -16.850 2.888 9.784 1.00 90.31 182 LEU A O 1
ATOM 1390 N N . SER A 1 183 ? -18.095 1.334 8.730 1.00 89.81 183 SER A N 1
ATOM 1391 C CA . SER A 1 183 ? -17.578 1.643 7.395 1.00 89.81 183 SER A CA 1
ATOM 1392 C C . SER A 1 183 ? -18.078 3.007 6.931 1.00 89.81 183 SER A C 1
ATOM 1394 O O . SER A 1 183 ? -17.276 3.800 6.456 1.00 89.81 183 SER A O 1
ATOM 1396 N N . ASP A 1 184 ? -19.357 3.323 7.158 1.00 90.44 184 ASP A N 1
ATOM 1397 C CA . ASP A 1 184 ? -19.915 4.639 6.826 1.00 90.44 184 ASP A CA 1
ATOM 1398 C C . ASP A 1 184 ? -19.180 5.762 7.564 1.00 90.44 184 ASP A C 1
ATOM 1400 O O . ASP A 1 184 ? -18.742 6.724 6.950 1.00 90.44 184 ASP A O 1
ATOM 1404 N N . VAL A 1 185 ? -18.995 5.615 8.878 1.00 93.00 185 VAL A N 1
ATOM 1405 C CA . VAL A 1 185 ? -18.292 6.591 9.721 1.00 93.00 185 VAL A CA 1
ATOM 1406 C C . VAL A 1 185 ? -16.842 6.771 9.281 1.00 93.00 185 VAL A C 1
ATOM 1408 O O . VAL A 1 185 ? -16.307 7.872 9.370 1.00 93.00 185 VAL A O 1
ATOM 1411 N N . PHE A 1 186 ? -16.196 5.698 8.828 1.00 94.00 186 PHE A N 1
ATOM 1412 C CA . PHE A 1 186 ? -14.855 5.784 8.273 1.00 94.00 186 PHE A CA 1
ATOM 1413 C C . PHE A 1 186 ? -14.851 6.533 6.935 1.00 94.00 186 PHE A C 1
ATOM 1415 O O . PHE A 1 186 ? -14.093 7.481 6.788 1.00 94.00 186 PHE A O 1
ATOM 1422 N N . MET A 1 187 ? -15.732 6.187 5.994 1.00 93.88 187 MET A N 1
ATOM 1423 C CA . MET A 1 187 ? -15.804 6.868 4.693 1.00 93.88 187 MET A CA 1
ATOM 1424 C C . MET A 1 187 ? -16.234 8.337 4.817 1.00 93.88 187 MET A C 1
ATOM 1426 O O . MET A 1 187 ? -15.765 9.198 4.075 1.00 93.88 187 MET A O 1
ATOM 1430 N N . ASP A 1 188 ? -17.081 8.654 5.794 1.00 94.81 188 ASP A N 1
ATOM 1431 C CA . ASP A 1 188 ? -17.538 10.013 6.070 1.00 94.81 188 ASP A CA 1
ATOM 1432 C C . ASP A 1 188 ? -16.406 10.947 6.527 1.00 94.81 188 ASP A C 1
ATOM 1434 O O . ASP A 1 188 ? -16.572 12.164 6.450 1.00 94.81 188 ASP A O 1
ATOM 1438 N N . PHE A 1 189 ? -15.261 10.418 6.976 1.00 96.94 189 PHE A N 1
ATOM 1439 C CA . PHE A 1 189 ? -14.056 11.219 7.210 1.00 96.94 189 PHE A CA 1
ATOM 1440 C C . PHE A 1 189 ? -13.611 11.930 5.923 1.00 96.94 189 PHE A C 1
ATOM 1442 O O . PHE A 1 189 ? -13.462 13.153 5.926 1.00 96.94 189 PHE A O 1
ATOM 1449 N N . TYR A 1 190 ? -13.496 11.188 4.817 1.00 96.44 190 TYR A N 1
ATOM 1450 C CA . TYR A 1 190 ? -13.117 11.728 3.509 1.00 96.44 190 TYR A CA 1
ATOM 1451 C C . TYR A 1 190 ? -14.204 12.659 2.957 1.00 96.44 190 TYR A C 1
ATOM 1453 O O . TYR A 1 190 ? -13.929 13.795 2.579 1.00 96.44 190 TYR A O 1
ATOM 1461 N N . ARG A 1 191 ? -15.479 12.247 3.039 1.00 94.75 191 ARG A N 1
ATOM 1462 C CA . ARG A 1 191 ? -16.633 13.051 2.577 1.00 94.75 191 ARG A CA 1
ATOM 1463 C C . ARG A 1 191 ? -16.817 14.379 3.316 1.00 94.75 191 ARG A C 1
ATOM 1465 O O . ARG A 1 191 ? -17.513 15.267 2.828 1.00 94.75 191 ARG A O 1
ATOM 1472 N N . GLN A 1 192 ? -16.242 14.518 4.512 1.00 93.31 192 GLN A N 1
ATOM 1473 C CA . GLN A 1 192 ? -16.303 15.742 5.320 1.00 93.31 192 GLN A CA 1
ATOM 1474 C C . GLN A 1 192 ? -15.013 16.575 5.259 1.00 93.31 192 GLN A C 1
ATOM 1476 O O . GLN A 1 192 ? -14.869 17.536 6.025 1.00 93.31 192 GLN A O 1
ATOM 1481 N N . GLY A 1 193 ? -14.107 16.248 4.334 1.00 91.56 193 GLY A N 1
ATOM 1482 C CA . GLY A 1 193 ? -12.885 17.005 4.077 1.00 91.56 193 GLY A CA 1
ATOM 1483 C C . GLY A 1 193 ? -11.778 16.745 5.094 1.00 91.56 193 GLY A C 1
ATOM 1484 O O . GLY A 1 193 ? -11.109 17.694 5.493 1.00 91.56 193 GLY A O 1
ATOM 1485 N N . GLU A 1 194 ? -11.652 15.498 5.558 1.00 95.25 194 GLU A N 1
ATOM 1486 C CA . GLU A 1 194 ? -10.449 14.967 6.216 1.00 95.25 194 GLU A CA 1
ATOM 1487 C C . GLU A 1 194 ? -9.956 15.831 7.380 1.00 95.25 194 GLU A C 1
ATOM 1489 O O . GLU A 1 194 ? -8.828 16.294 7.442 1.00 95.25 194 GLU A O 1
ATOM 1494 N N . GLN A 1 195 ? -10.829 16.125 8.339 1.00 94.31 195 GLN A N 1
ATOM 1495 C CA . GLN A 1 195 ? -10.449 16.988 9.456 1.00 94.31 195 GLN A CA 1
ATOM 1496 C C . GLN A 1 195 ? -9.890 16.163 10.611 1.00 94.31 195 GLN A C 1
ATOM 1498 O O . GLN A 1 195 ? -10.563 15.271 11.122 1.00 94.31 195 GLN A O 1
ATOM 1503 N N . GLN A 1 196 ? -8.736 16.546 11.160 1.00 94.00 196 GLN A N 1
ATOM 1504 C CA . GLN A 1 196 ? -8.189 15.912 12.369 1.00 94.00 196 GLN A CA 1
ATOM 1505 C C . GLN A 1 196 ? -9.152 15.957 13.581 1.00 94.00 196 GLN A C 1
ATOM 1507 O O . GLN A 1 196 ? -9.094 15.124 14.490 1.00 94.00 196 GLN A O 1
ATOM 1512 N N . SER A 1 197 ? -10.065 16.935 13.619 1.00 95.50 197 SER A N 1
ATOM 1513 C CA . SER A 1 197 ? -11.122 17.038 14.635 1.00 95.50 197 SER A CA 1
ATOM 1514 C C . SER A 1 197 ? -12.299 16.078 14.429 1.00 95.50 197 SER A C 1
ATOM 1516 O O . SER A 1 197 ? -13.212 16.067 15.257 1.00 95.50 197 SER A O 1
ATOM 1518 N N . TYR A 1 198 ? -12.313 15.298 13.348 1.00 97.06 198 TYR A N 1
ATOM 1519 C CA . TYR A 1 198 ? -13.367 14.335 13.063 1.00 97.06 198 TYR A CA 1
ATOM 1520 C C . TYR A 1 198 ? -13.422 13.254 14.147 1.00 97.06 198 TYR A C 1
ATOM 1522 O O . TYR A 1 198 ? -12.405 12.707 14.570 1.00 97.06 198 TYR A O 1
ATOM 1530 N N . THR A 1 199 ? -14.626 12.969 14.644 1.00 97.06 199 THR A N 1
ATOM 1531 C CA . THR A 1 199 ? -14.793 12.176 15.874 1.00 97.06 199 THR A CA 1
ATOM 1532 C C . THR A 1 199 ? -15.040 10.694 15.631 1.00 97.06 199 THR A C 1
ATOM 1534 O O . THR A 1 199 ? -15.127 9.936 16.599 1.00 97.06 199 THR A O 1
ATOM 1537 N N . PHE A 1 200 ? -15.192 10.278 14.369 1.00 97.00 200 PHE A N 1
ATOM 1538 C CA . PHE A 1 200 ? -15.561 8.915 13.985 1.00 97.00 200 PHE A CA 1
ATOM 1539 C C . PHE A 1 200 ? -16.772 8.413 14.782 1.00 97.00 200 PHE A C 1
ATOM 1541 O O . PHE A 1 200 ? -16.686 7.459 15.553 1.00 97.00 200 PHE A O 1
ATOM 1548 N N . GLY A 1 201 ? -17.901 9.121 14.677 1.00 94.25 201 GLY A N 1
ATOM 1549 C CA . GLY A 1 201 ? -19.126 8.754 15.397 1.00 94.25 201 GLY A CA 1
ATOM 1550 C C . GLY A 1 201 ? -18.984 8.804 16.926 1.00 94.25 201 GLY A C 1
ATOM 1551 O O . GLY A 1 201 ? -19.706 8.108 17.638 1.00 94.25 201 GLY A O 1
ATOM 1552 N N . GLY A 1 202 ? -18.038 9.597 17.444 1.00 96.38 202 GLY A N 1
ATOM 1553 C CA . GLY A 1 202 ? -17.733 9.702 18.873 1.00 96.38 202 GLY A CA 1
ATOM 1554 C C . GLY A 1 202 ? -16.750 8.655 19.408 1.00 96.38 202 GLY A C 1
ATOM 1555 O O . GLY A 1 202 ? -16.515 8.640 20.617 1.00 96.38 202 GLY A O 1
ATOM 1556 N N . ILE A 1 203 ? -16.161 7.809 18.552 1.00 97.56 203 ILE A N 1
ATOM 1557 C CA . ILE A 1 203 ? -15.068 6.890 18.927 1.00 97.56 203 ILE A CA 1
ATOM 1558 C C . ILE A 1 203 ? -13.862 7.680 19.436 1.00 97.56 203 ILE A C 1
ATOM 1560 O O . ILE A 1 203 ? -13.260 7.290 20.438 1.00 97.56 203 ILE A O 1
ATOM 1564 N N . PHE A 1 204 ? -13.578 8.826 18.816 1.00 97.81 204 PHE A N 1
ATOM 1565 C CA . PHE A 1 204 ? -12.550 9.775 19.233 1.00 97.81 204 PHE A CA 1
ATOM 1566 C C . PHE A 1 204 ? -13.199 11.128 19.572 1.00 97.81 204 PHE A C 1
ATOM 1568 O O . PHE A 1 204 ? -13.250 12.023 18.728 1.00 97.81 204 PHE A O 1
ATOM 1575 N N . PRO A 1 205 ? -13.728 11.318 20.799 1.00 97.25 205 PRO A N 1
ATOM 1576 C CA . PRO A 1 205 ? -14.517 12.501 21.167 1.00 97.25 205 PRO A CA 1
ATOM 1577 C C . PRO A 1 205 ? -13.828 13.853 20.935 1.00 97.25 205 PRO A C 1
ATOM 1579 O O . PRO A 1 205 ? -14.503 14.857 20.715 1.00 97.25 205 PRO A O 1
ATOM 1582 N N . TYR A 1 206 ? -12.492 13.882 20.974 1.00 96.69 206 TYR A N 1
ATOM 1583 C CA . TYR A 1 206 ? -11.678 15.086 20.771 1.00 96.69 206 TYR A CA 1
ATOM 1584 C C . TYR A 1 206 ? -10.860 15.040 19.468 1.00 96.69 206 TYR A C 1
ATOM 1586 O O . TYR A 1 206 ? -9.848 15.737 19.344 1.00 96.69 206 TYR A O 1
ATOM 1594 N N . GLY A 1 207 ? -11.288 14.222 18.502 1.00 96.56 207 GLY A N 1
ATOM 1595 C CA . GLY A 1 207 ? -10.572 13.949 17.257 1.00 96.56 207 GLY A CA 1
ATOM 1596 C C . GLY A 1 207 ? -9.428 12.951 17.429 1.00 96.56 207 GLY A C 1
ATOM 1597 O O . GLY A 1 207 ? -9.184 12.447 18.528 1.00 96.56 207 GLY A O 1
ATOM 1598 N N . ILE A 1 208 ? -8.709 12.697 16.343 1.00 96.44 208 ILE A N 1
ATOM 1599 C CA . ILE A 1 208 ? -7.602 11.732 16.289 1.00 96.44 208 ILE A CA 1
ATOM 1600 C C . ILE A 1 208 ? -6.249 12.391 16.583 1.00 96.44 208 ILE A C 1
ATOM 1602 O O . ILE A 1 208 ? -6.153 13.622 16.651 1.00 96.44 208 ILE A O 1
ATOM 1606 N N . THR A 1 209 ? -5.225 11.572 16.837 1.00 95.69 209 THR A N 1
ATOM 1607 C CA . THR A 1 209 ? -3.849 12.048 17.057 1.00 95.69 209 THR A CA 1
ATOM 1608 C C . THR A 1 209 ? -3.215 12.524 15.751 1.00 95.69 209 THR A C 1
ATOM 1610 O O . THR A 1 209 ? -3.756 12.276 14.673 1.00 95.69 209 THR A O 1
ATOM 1613 N N . ASN A 1 210 ? -2.076 13.213 15.832 1.00 93.00 210 ASN A N 1
ATOM 1614 C CA . ASN A 1 210 ? -1.299 13.589 14.642 1.00 93.00 210 ASN A CA 1
ATOM 1615 C C . ASN A 1 210 ? -0.883 12.350 13.837 1.00 93.00 210 ASN A C 1
ATOM 1617 O O . ASN A 1 210 ? -1.172 12.279 12.650 1.00 93.00 210 ASN A O 1
ATOM 1621 N N . ASP A 1 211 ? -0.311 11.343 14.502 1.00 91.81 211 ASP A N 1
ATOM 1622 C CA . ASP A 1 211 ? 0.134 10.110 13.839 1.00 91.81 211 ASP A CA 1
ATOM 1623 C C . ASP A 1 211 ? -1.023 9.362 13.163 1.00 91.81 211 ASP A C 1
ATOM 1625 O O . ASP A 1 211 ? -0.874 8.836 12.069 1.00 91.81 211 ASP A O 1
ATOM 1629 N N . MET A 1 212 ? -2.197 9.312 13.803 1.00 93.75 212 MET A N 1
ATOM 1630 C CA . MET A 1 212 ? -3.369 8.657 13.217 1.00 93.75 212 MET A CA 1
ATOM 1631 C C . MET A 1 212 ? -3.902 9.410 12.004 1.00 93.75 212 MET A C 1
ATOM 1633 O O . MET A 1 212 ? -4.416 8.773 11.096 1.00 93.75 212 MET A O 1
ATOM 1637 N N . TYR A 1 213 ? -3.825 10.741 12.021 1.00 94.06 213 TYR A N 1
ATOM 1638 C CA . TYR A 1 213 ? -4.242 11.580 10.905 1.00 94.06 213 TYR A CA 1
ATOM 1639 C C . TYR A 1 213 ? -3.335 11.366 9.695 1.00 94.06 213 TYR A C 1
ATOM 1641 O O . TYR A 1 213 ? -3.837 11.007 8.638 1.00 94.06 213 TYR A O 1
ATOM 1649 N N . ALA A 1 214 ? -2.016 11.438 9.899 1.00 89.75 214 ALA A N 1
ATOM 1650 C CA . ALA A 1 214 ? -1.023 11.167 8.858 1.00 89.75 214 ALA A CA 1
ATOM 1651 C C . ALA A 1 214 ? -1.143 9.753 8.255 1.00 89.75 214 ALA A C 1
ATOM 1653 O O . ALA A 1 214 ? -0.752 9.526 7.125 1.00 89.75 214 ALA A O 1
ATOM 1654 N N . MET A 1 215 ? -1.702 8.781 8.988 1.00 89.31 215 MET A N 1
ATOM 1655 C CA . MET A 1 215 ? -1.924 7.428 8.465 1.00 89.31 215 MET A CA 1
ATOM 1656 C C . MET A 1 215 ? -3.140 7.286 7.536 1.00 89.31 215 MET A C 1
ATOM 1658 O O . MET A 1 215 ? -3.270 6.237 6.902 1.00 89.31 215 MET A O 1
ATOM 1662 N N . ILE A 1 216 ? -4.091 8.224 7.552 1.00 92.88 216 ILE A N 1
ATOM 1663 C CA . ILE A 1 216 ? -5.389 8.056 6.873 1.00 92.88 216 ILE A CA 1
ATOM 1664 C C . ILE A 1 216 ? -5.764 9.213 5.948 1.00 92.88 216 ILE A C 1
ATOM 1666 O O . ILE A 1 216 ? -6.697 9.040 5.166 1.00 92.88 216 ILE A O 1
ATOM 1670 N N . GLU A 1 217 ? -5.110 10.369 6.074 1.00 94.25 217 GLU A N 1
ATOM 1671 C CA . GLU A 1 217 ? -5.226 11.484 5.126 1.00 94.25 217 GLU A CA 1
ATOM 1672 C C . GLU A 1 217 ? -4.907 10.989 3.711 1.00 94.25 217 GLU A C 1
ATOM 1674 O O . GLU A 1 217 ? -4.057 10.116 3.542 1.00 94.25 217 GLU A O 1
ATOM 1679 N N . SER A 1 218 ? -5.646 11.470 2.711 1.00 94.75 218 SER A N 1
ATOM 1680 C CA . SER A 1 218 ? -5.434 11.060 1.327 1.00 94.75 218 SER A CA 1
ATOM 1681 C C . SER A 1 218 ? -4.252 11.797 0.702 1.00 94.75 218 SER A C 1
ATOM 1683 O O . SER A 1 218 ? -4.172 13.022 0.733 1.00 94.75 218 SER A O 1
ATOM 1685 N N . ASP A 1 219 ? -3.346 11.045 0.080 1.00 94.69 219 ASP A N 1
ATOM 1686 C CA . ASP A 1 219 ? -2.221 11.606 -0.674 1.00 94.69 219 ASP A CA 1
ATOM 1687 C C . ASP A 1 219 ? -2.599 11.885 -2.129 1.00 94.69 219 ASP A C 1
ATOM 1689 O O . ASP A 1 219 ? -2.045 12.774 -2.777 1.00 94.69 219 ASP A O 1
ATOM 1693 N N . ALA A 1 220 ? -3.538 11.102 -2.671 1.00 94.62 220 ALA A N 1
ATOM 1694 C CA . ALA A 1 220 ? -4.007 11.240 -4.040 1.00 94.62 220 ALA A CA 1
ATOM 1695 C C . ALA A 1 220 ? -5.481 10.863 -4.192 1.00 94.62 220 ALA A C 1
ATOM 1697 O O . ALA A 1 220 ? -5.976 9.908 -3.592 1.00 94.62 220 ALA A O 1
ATOM 1698 N N . VAL A 1 221 ? -6.153 11.570 -5.101 1.00 94.94 221 VAL A N 1
ATOM 1699 C CA . VAL A 1 221 ? -7.499 11.236 -5.571 1.00 94.94 221 VAL A CA 1
ATOM 1700 C C . VAL A 1 221 ? -7.463 11.099 -7.088 1.00 94.94 221 VAL A C 1
ATOM 1702 O O . VAL A 1 221 ? -7.063 12.037 -7.790 1.00 94.94 221 VAL A O 1
ATOM 1705 N N . PHE A 1 222 ? -7.898 9.939 -7.571 1.00 93.38 222 PHE A N 1
ATOM 1706 C CA . PHE A 1 222 ? -8.090 9.617 -8.983 1.00 93.38 222 PHE A CA 1
ATOM 1707 C C . PHE A 1 222 ? -9.549 9.276 -9.254 1.00 93.38 222 PHE A C 1
ATOM 1709 O O . PHE A 1 222 ? -10.313 8.966 -8.341 1.00 93.38 222 PHE A O 1
ATOM 1716 N N . ASN A 1 223 ? -9.933 9.313 -10.522 1.00 91.81 223 ASN A N 1
ATOM 1717 C CA . ASN A 1 223 ? -11.272 8.988 -10.972 1.00 91.81 223 ASN A CA 1
ATOM 1718 C C . ASN A 1 223 ? -11.267 7.614 -11.667 1.00 91.81 223 ASN A C 1
ATOM 1720 O O . ASN A 1 223 ? -10.480 7.380 -12.580 1.00 91.81 223 ASN A O 1
ATOM 1724 N N . ASN A 1 224 ? -12.186 6.718 -11.300 1.00 86.50 224 ASN A N 1
ATOM 1725 C CA . ASN A 1 224 ? -12.321 5.394 -11.929 1.00 86.50 224 ASN A CA 1
ATOM 1726 C C . ASN A 1 224 ? -12.703 5.471 -13.418 1.00 86.50 224 ASN A C 1
ATOM 1728 O O . ASN A 1 224 ? -12.458 4.538 -14.180 1.00 86.50 224 ASN A O 1
ATOM 1732 N N . ASP A 1 225 ? -13.312 6.581 -13.839 1.00 84.62 225 ASP A N 1
ATOM 1733 C CA . ASP A 1 225 ? -13.718 6.850 -15.217 1.00 84.62 225 ASP A CA 1
ATOM 1734 C C . ASP A 1 225 ? -12.671 7.639 -16.031 1.00 84.62 225 ASP A C 1
ATOM 1736 O O . ASP A 1 225 ? -12.967 8.033 -17.161 1.00 84.62 225 ASP A O 1
ATOM 1740 N N . ASP A 1 226 ? -11.476 7.901 -15.481 1.00 87.25 226 ASP A N 1
ATOM 1741 C CA . ASP A 1 226 ? -10.401 8.610 -16.188 1.00 87.25 226 ASP A CA 1
ATOM 1742 C C . ASP A 1 226 ? -10.015 7.896 -17.492 1.00 87.25 226 ASP A C 1
ATOM 1744 O O . ASP A 1 226 ? -9.782 6.683 -17.539 1.00 87.25 226 ASP A O 1
ATOM 1748 N N . SER A 1 227 ? -9.875 8.670 -18.574 1.00 87.81 227 SER A N 1
ATOM 1749 C CA . SER A 1 227 ? -9.098 8.197 -19.716 1.00 87.81 227 SER A CA 1
ATOM 1750 C C . SER A 1 227 ? -7.615 8.133 -19.337 1.00 87.81 227 SER A C 1
ATOM 1752 O O . SER A 1 227 ? -7.170 8.810 -18.412 1.00 87.81 227 SER A O 1
ATOM 1754 N N . ARG A 1 228 ? -6.811 7.364 -20.084 1.00 82.12 228 ARG A N 1
ATOM 1755 C CA . ARG A 1 228 ? -5.357 7.313 -19.852 1.00 82.12 228 ARG A CA 1
ATOM 1756 C C . ARG A 1 228 ? -4.714 8.708 -19.858 1.00 82.12 228 ARG A C 1
ATOM 1758 O O . ARG A 1 228 ? -3.859 8.979 -19.027 1.00 82.12 228 ARG A O 1
ATOM 1765 N N . GLU A 1 229 ? -5.144 9.585 -20.767 1.00 88.25 229 GLU A N 1
ATOM 1766 C CA . GLU A 1 229 ? -4.641 10.963 -20.854 1.00 88.25 229 GLU A CA 1
ATOM 1767 C C . GLU A 1 229 ? -5.025 11.787 -19.613 1.00 88.25 229 GLU A C 1
ATOM 1769 O O . GLU A 1 229 ? -4.188 12.506 -19.071 1.00 88.25 229 GLU A O 1
ATOM 1774 N N . ASP A 1 230 ? -6.263 11.658 -19.126 1.00 90.06 230 ASP A N 1
ATOM 1775 C CA . ASP A 1 230 ? -6.730 12.376 -17.932 1.00 90.06 230 ASP A CA 1
ATOM 1776 C C . ASP A 1 230 ? -5.981 11.921 -16.672 1.00 90.06 230 ASP A C 1
ATOM 1778 O O . ASP A 1 230 ? -5.496 12.761 -15.908 1.00 90.06 230 ASP A O 1
ATOM 1782 N N . PHE A 1 231 ? -5.795 10.607 -16.514 1.00 88.81 231 PHE A N 1
ATOM 1783 C CA . PHE A 1 231 ? -4.998 10.021 -15.438 1.00 88.81 231 PHE A CA 1
ATOM 1784 C C . PHE A 1 231 ? -3.548 10.529 -15.463 1.00 88.81 231 PHE A C 1
ATOM 1786 O O . PHE A 1 231 ? -3.016 10.956 -14.439 1.00 88.81 231 PHE A O 1
ATOM 1793 N N . GLU A 1 232 ? -2.902 10.533 -16.633 1.00 88.75 232 GLU A N 1
ATOM 1794 C CA . GLU A 1 232 ? -1.513 10.986 -16.797 1.00 88.75 232 GLU A CA 1
ATOM 1795 C C . GLU A 1 232 ? -1.340 12.487 -16.524 1.00 88.75 232 GLU A C 1
ATOM 1797 O O . GLU A 1 232 ? -0.330 12.910 -15.940 1.00 88.75 232 GLU A O 1
ATOM 1802 N N . ASN A 1 233 ? -2.335 13.293 -16.903 1.00 94.12 233 ASN A N 1
ATOM 1803 C CA . ASN A 1 233 ? -2.383 14.715 -16.577 1.00 94.12 233 ASN A CA 1
ATOM 1804 C C . ASN A 1 233 ? -2.508 14.918 -15.064 1.00 94.12 233 ASN A C 1
ATOM 1806 O O . ASN A 1 233 ? -1.689 15.635 -14.486 1.00 94.12 233 ASN A O 1
ATOM 1810 N N . ARG A 1 234 ? -3.452 14.230 -14.408 1.00 94.12 234 ARG A N 1
ATOM 1811 C CA . ARG A 1 234 ? -3.635 14.299 -12.951 1.00 94.12 234 ARG A CA 1
ATOM 1812 C C . ARG A 1 234 ? -2.388 13.852 -12.193 1.00 94.12 234 ARG A C 1
ATOM 1814 O O . ARG A 1 234 ? -1.955 14.528 -11.265 1.00 94.12 234 ARG A O 1
ATOM 1821 N N . LEU A 1 235 ? -1.771 12.753 -12.616 1.00 93.19 235 LEU A N 1
ATOM 1822 C CA . LEU A 1 235 ? -0.534 12.245 -12.026 1.00 93.19 235 LEU A CA 1
ATOM 1823 C C . LEU A 1 235 ? 0.611 13.262 -12.139 1.00 93.19 235 LEU A C 1
ATOM 1825 O O . LEU A 1 235 ? 1.409 13.402 -11.217 1.00 93.19 235 LEU A O 1
ATOM 1829 N N . SER A 1 236 ? 0.688 13.996 -13.252 1.00 94.44 236 SER A N 1
ATOM 1830 C CA . SER A 1 236 ? 1.701 15.040 -13.448 1.00 94.44 236 SER A CA 1
ATOM 1831 C C . SER A 1 236 ? 1.436 16.300 -12.618 1.00 94.44 236 SER A C 1
ATOM 1833 O O . SER A 1 236 ? 2.392 16.948 -12.193 1.00 94.44 236 SER A O 1
ATOM 1835 N N . GLU A 1 237 ? 0.170 16.648 -12.380 1.00 95.75 237 GLU A N 1
ATOM 1836 C CA . GLU A 1 237 ? -0.214 17.721 -11.453 1.00 95.75 237 GLU A CA 1
ATOM 1837 C C . GLU A 1 237 ? 0.195 17.374 -10.018 1.00 95.75 237 GLU A C 1
ATOM 1839 O O . GLU A 1 237 ? 0.902 18.158 -9.386 1.00 95.75 237 GLU A O 1
ATOM 1844 N N . LEU A 1 238 ? -0.158 16.171 -9.553 1.00 96.12 238 LEU A N 1
ATOM 1845 C CA . LEU A 1 238 ? 0.208 15.670 -8.225 1.00 96.12 238 LEU A CA 1
ATOM 1846 C C . LEU A 1 238 ? 1.727 15.596 -8.038 1.00 96.12 238 LEU A C 1
ATOM 1848 O O . LEU A 1 238 ? 2.246 16.081 -7.039 1.00 96.12 238 LEU A O 1
ATOM 1852 N N . GLU A 1 239 ? 2.469 15.081 -9.026 1.00 94.94 239 GLU A N 1
ATOM 1853 C CA . GLU A 1 239 ? 3.937 15.063 -8.969 1.00 94.94 239 GLU A CA 1
ATOM 1854 C C . GLU A 1 239 ? 4.508 16.476 -8.757 1.00 94.94 239 GLU A C 1
ATOM 1856 O O . GLU A 1 239 ? 5.419 16.663 -7.951 1.00 94.94 239 GLU A O 1
ATOM 1861 N N . ALA A 1 240 ? 3.964 17.490 -9.437 1.00 95.31 240 ALA A N 1
ATOM 1862 C CA . ALA A 1 240 ? 4.407 18.872 -9.271 1.00 95.31 240 ALA A CA 1
ATOM 1863 C C . ALA A 1 240 ? 4.042 19.466 -7.896 1.00 95.31 240 ALA A C 1
ATOM 1865 O O . ALA A 1 240 ? 4.778 20.319 -7.391 1.00 95.31 240 ALA A O 1
ATOM 1866 N N . GLU A 1 241 ? 2.928 19.039 -7.300 1.00 95.00 241 GLU A N 1
ATOM 1867 C CA . GLU A 1 241 ? 2.520 19.414 -5.941 1.00 95.00 241 GLU A CA 1
ATOM 1868 C C . GLU A 1 241 ? 3.461 18.807 -4.894 1.00 95.00 241 GLU A C 1
ATOM 1870 O O . GLU A 1 241 ? 3.998 19.541 -4.062 1.00 95.00 241 GLU A O 1
ATOM 1875 N N . TRP A 1 242 ? 3.753 17.512 -5.005 1.00 95.88 242 TRP A N 1
ATOM 1876 C CA . TRP A 1 242 ? 4.650 16.778 -4.109 1.00 95.88 242 TRP A CA 1
ATOM 1877 C C . TRP A 1 242 ? 6.102 17.265 -4.162 1.00 95.88 242 TRP A C 1
ATOM 1879 O O . TRP A 1 242 ? 6.832 17.181 -3.179 1.00 95.88 242 TRP A O 1
ATOM 1889 N N . PHE A 1 243 ? 6.552 17.822 -5.290 1.00 90.94 243 PHE A N 1
ATOM 1890 C CA . PHE A 1 243 ? 7.913 18.358 -5.429 1.00 90.94 243 PHE A CA 1
ATOM 1891 C C . PHE A 1 243 ? 8.175 19.663 -4.649 1.00 90.94 243 PHE A C 1
ATOM 1893 O O . PHE A 1 243 ? 9.271 20.229 -4.747 1.00 90.94 243 PHE A O 1
ATOM 1900 N N . GLN A 1 244 ? 7.205 20.187 -3.894 1.00 91.31 244 GLN A N 1
ATOM 1901 C CA . GLN A 1 244 ? 7.394 21.403 -3.102 1.00 91.31 244 GLN A CA 1
ATOM 1902 C C . GLN A 1 244 ? 8.227 21.157 -1.835 1.00 91.31 244 GLN A C 1
ATOM 1904 O O . GLN A 1 244 ? 7.952 20.272 -1.040 1.00 91.31 244 GLN A O 1
ATOM 1909 N N . GLU A 1 245 ? 9.251 21.989 -1.622 1.00 89.44 245 GLU A N 1
ATOM 1910 C CA . GLU A 1 245 ? 10.190 21.841 -0.502 1.00 89.44 245 GLU A CA 1
ATOM 1911 C C . GLU A 1 245 ? 9.664 22.443 0.824 1.00 89.44 245 GLU A C 1
ATOM 1913 O O . GLU A 1 245 ? 9.201 23.595 0.825 1.00 89.44 245 GLU A O 1
ATOM 1918 N N . PRO A 1 246 ? 9.850 21.767 1.980 1.00 88.88 246 PRO A N 1
ATOM 1919 C CA . PRO A 1 246 ? 10.455 20.440 2.129 1.00 88.88 246 PRO A CA 1
ATOM 1920 C C . PRO A 1 246 ? 9.498 19.321 1.701 1.00 88.88 246 PRO A C 1
ATOM 1922 O O . PRO A 1 246 ? 8.337 19.333 2.098 1.00 88.88 246 PRO A O 1
ATOM 1925 N N . VAL A 1 247 ? 10.019 18.350 0.952 1.00 92.19 247 VAL A N 1
ATOM 1926 C CA . VAL A 1 247 ? 9.256 17.182 0.484 1.00 92.19 247 VAL A CA 1
ATOM 1927 C C . VAL A 1 247 ? 9.024 16.227 1.659 1.00 92.19 247 VAL A C 1
ATOM 1929 O O . VAL A 1 247 ? 9.983 15.836 2.335 1.00 92.19 247 VAL A O 1
ATOM 1932 N N . SER A 1 248 ? 7.767 15.875 1.941 1.00 91.88 248 SER A N 1
ATOM 1933 C CA . SER A 1 248 ? 7.445 14.919 3.006 1.00 91.88 248 SER A CA 1
ATOM 1934 C C . SER A 1 248 ? 7.814 13.482 2.602 1.00 91.88 248 SER A C 1
ATOM 1936 O O . SER A 1 248 ? 8.045 13.200 1.421 1.00 91.88 248 SER A O 1
ATOM 1938 N N . PRO A 1 249 ? 7.904 12.535 3.553 1.00 91.19 249 PRO A N 1
ATOM 1939 C CA . PRO A 1 249 ? 8.109 11.134 3.210 1.00 91.19 249 PRO A CA 1
ATOM 1940 C C . PRO A 1 249 ? 7.069 10.600 2.213 1.00 91.19 249 PRO A C 1
ATOM 1942 O O . PRO A 1 249 ? 7.467 9.994 1.216 1.00 91.19 249 PRO A O 1
ATOM 1945 N N . ASP A 1 250 ? 5.775 10.841 2.447 1.00 90.81 250 ASP A N 1
ATOM 1946 C CA . ASP A 1 250 ? 4.692 10.376 1.571 1.00 90.81 250 ASP A CA 1
ATOM 1947 C C . ASP A 1 250 ? 4.774 11.041 0.181 1.00 90.81 250 ASP A C 1
ATOM 1949 O O . ASP A 1 250 ? 4.714 10.342 -0.833 1.00 90.81 250 ASP A O 1
ATOM 1953 N N . ASP A 1 251 ? 5.094 12.341 0.108 1.00 93.88 251 ASP A N 1
ATOM 1954 C CA . ASP A 1 251 ? 5.346 13.052 -1.160 1.00 93.88 251 ASP A CA 1
ATOM 1955 C C . ASP A 1 251 ? 6.512 12.432 -1.945 1.00 93.88 251 ASP A C 1
ATOM 1957 O O . ASP A 1 251 ? 6.436 12.239 -3.163 1.00 93.88 251 ASP A O 1
ATOM 1961 N N . HIS A 1 252 ? 7.610 12.076 -1.260 1.00 92.75 252 HIS A N 1
ATOM 1962 C CA . HIS A 1 252 ? 8.718 11.366 -1.894 1.00 92.75 252 HIS A CA 1
ATOM 1963 C C . HIS A 1 252 ? 8.224 10.064 -2.529 1.00 92.75 252 HIS A C 1
ATOM 1965 O O . HIS A 1 252 ? 8.628 9.739 -3.646 1.00 92.75 252 HIS A O 1
ATOM 1971 N N . PHE A 1 253 ? 7.344 9.326 -1.858 1.00 89.12 253 PHE A N 1
ATOM 1972 C CA . PHE A 1 253 ? 6.796 8.095 -2.405 1.00 89.12 253 PHE A CA 1
ATOM 1973 C C . PHE A 1 253 ? 5.852 8.336 -3.591 1.00 89.12 253 PHE A C 1
ATOM 1975 O O . PHE A 1 253 ? 6.005 7.665 -4.615 1.00 89.12 253 PHE A O 1
ATOM 1982 N N . GLY A 1 254 ? 4.971 9.336 -3.520 1.00 90.19 254 GLY A N 1
ATOM 1983 C CA . GLY A 1 254 ? 4.127 9.754 -4.643 1.00 90.19 254 GLY A CA 1
ATOM 1984 C C . GLY A 1 254 ? 4.946 10.111 -5.889 1.00 90.19 254 GLY A C 1
ATOM 1985 O O . GLY A 1 254 ? 4.678 9.609 -6.985 1.00 90.19 254 GLY A O 1
ATOM 1986 N N . ILE A 1 255 ? 6.028 10.881 -5.722 1.00 92.56 255 ILE A N 1
ATOM 1987 C CA . ILE A 1 255 ? 6.968 11.214 -6.807 1.00 92.56 255 ILE A CA 1
ATOM 1988 C C . ILE A 1 255 ? 7.600 9.952 -7.401 1.00 92.56 255 ILE A C 1
ATOM 1990 O O . ILE A 1 255 ? 7.697 9.819 -8.624 1.00 92.56 255 ILE A O 1
ATOM 1994 N N . ALA A 1 256 ? 8.035 9.013 -6.556 1.00 87.25 256 ALA A N 1
ATOM 1995 C CA . ALA A 1 256 ? 8.609 7.760 -7.034 1.00 87.25 256 ALA A CA 1
ATOM 1996 C C . ALA A 1 256 ? 7.607 6.962 -7.879 1.00 87.25 256 ALA A C 1
ATOM 1998 O O . ALA A 1 256 ? 7.983 6.466 -8.942 1.00 87.25 256 ALA A O 1
ATOM 1999 N N . LEU A 1 257 ? 6.345 6.867 -7.443 1.00 82.75 257 LEU A N 1
ATOM 2000 C CA . LEU A 1 257 ? 5.280 6.190 -8.186 1.00 82.75 257 LEU A CA 1
ATOM 2001 C C . LEU A 1 257 ? 5.004 6.868 -9.531 1.00 82.75 257 LEU A C 1
ATOM 2003 O O . LEU A 1 257 ? 4.926 6.184 -10.552 1.00 82.75 257 LEU A O 1
ATOM 2007 N N . ALA A 1 258 ? 4.921 8.199 -9.557 1.00 87.62 258 ALA A N 1
ATOM 2008 C CA . ALA A 1 258 ? 4.693 8.955 -10.784 1.00 87.62 258 ALA A CA 1
ATOM 2009 C C . ALA A 1 258 ? 5.822 8.746 -11.806 1.00 87.62 258 ALA A C 1
ATOM 2011 O O . ALA A 1 258 ? 5.574 8.431 -12.974 1.00 87.62 258 ALA A O 1
ATOM 2012 N N . LYS A 1 259 ? 7.080 8.855 -11.362 1.00 86.25 259 LYS A N 1
ATOM 2013 C CA . LYS A 1 259 ? 8.262 8.641 -12.213 1.00 86.25 259 LYS A CA 1
ATOM 2014 C C . LYS A 1 259 ? 8.371 7.205 -12.701 1.00 86.25 259 LYS A C 1
ATOM 2016 O O . LYS A 1 259 ? 8.735 6.979 -13.854 1.00 86.25 259 L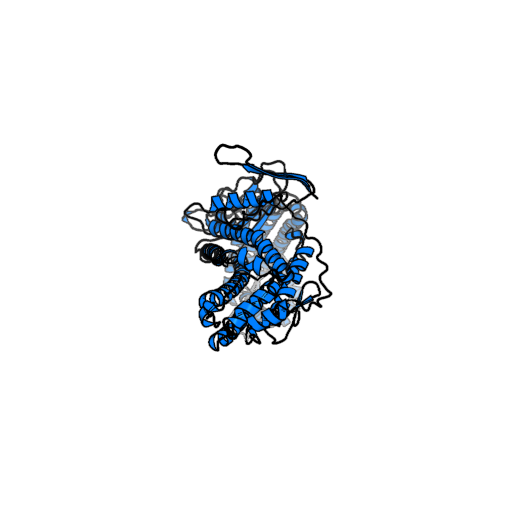YS A O 1
ATOM 2021 N N . LEU A 1 260 ? 8.041 6.245 -11.843 1.00 76.31 260 LEU A N 1
ATOM 2022 C CA . LEU A 1 260 ? 8.005 4.835 -12.198 1.00 76.31 260 LEU A CA 1
ATOM 2023 C C . LEU A 1 260 ? 6.948 4.555 -13.265 1.00 76.31 260 LEU A C 1
ATOM 2025 O O . LEU A 1 260 ? 7.274 3.924 -14.266 1.00 76.31 260 LEU A O 1
ATOM 2029 N N . TYR A 1 261 ? 5.719 5.047 -13.088 1.00 79.19 261 TYR A N 1
ATOM 2030 C CA . TYR A 1 261 ? 4.672 4.929 -14.102 1.00 79.19 261 TYR A CA 1
ATOM 2031 C C . TYR A 1 261 ? 5.175 5.485 -15.439 1.00 79.19 261 TYR A C 1
ATOM 2033 O O . TYR A 1 261 ? 5.198 4.765 -16.432 1.00 79.19 261 TYR A O 1
ATOM 2041 N N . LYS A 1 262 ? 5.715 6.713 -15.436 1.00 81.56 262 LYS A N 1
ATOM 2042 C CA . LYS A 1 262 ? 6.263 7.366 -16.635 1.00 81.56 262 LYS A CA 1
ATOM 2043 C C . LYS A 1 262 ? 7.406 6.594 -17.284 1.00 81.56 262 LYS A C 1
ATOM 2045 O O . LYS A 1 262 ? 7.566 6.701 -18.490 1.00 81.56 262 LYS A O 1
ATOM 2050 N N . LEU A 1 263 ? 8.220 5.870 -16.515 1.00 76.19 263 LEU A N 1
ATOM 2051 C CA . LEU A 1 263 ? 9.270 4.997 -17.045 1.00 76.19 263 LEU A CA 1
ATOM 2052 C C . LEU A 1 263 ? 8.672 3.746 -17.701 1.00 76.19 263 LEU A C 1
ATOM 2054 O O . LEU A 1 263 ? 9.076 3.378 -18.798 1.00 76.19 263 LEU A O 1
ATOM 2058 N N . LEU A 1 264 ? 7.699 3.104 -17.051 1.00 64.19 264 LEU A N 1
ATOM 2059 C CA . LEU A 1 264 ? 7.089 1.858 -17.526 1.00 64.19 264 LEU A CA 1
ATOM 2060 C C . LEU A 1 264 ? 6.165 2.051 -18.728 1.00 64.19 264 LEU A C 1
ATOM 2062 O O . LEU A 1 264 ? 5.996 1.120 -19.514 1.00 64.19 264 LEU A O 1
ATOM 2066 N N . THR A 1 265 ? 5.567 3.232 -18.867 1.00 68.38 265 THR A N 1
ATOM 2067 C CA . THR A 1 265 ? 4.655 3.577 -19.964 1.00 68.38 265 THR A CA 1
ATOM 2068 C C . THR A 1 265 ? 5.305 4.453 -21.027 1.00 68.38 265 THR A C 1
ATOM 2070 O O . THR A 1 265 ? 4.601 4.993 -21.883 1.00 68.38 265 THR A O 1
ATOM 2073 N N . ASP A 1 266 ? 6.623 4.634 -20.963 1.00 72.56 266 ASP A N 1
ATOM 2074 C CA . ASP A 1 266 ? 7.357 5.463 -21.905 1.00 72.56 266 ASP A CA 1
ATOM 2075 C C . ASP A 1 266 ? 7.342 4.822 -23.297 1.00 72.56 266 ASP A C 1
ATOM 2077 O O . ASP A 1 266 ? 8.084 3.880 -23.591 1.00 72.56 266 ASP A O 1
ATOM 2081 N N . GLU A 1 267 ? 6.484 5.339 -24.176 1.00 66.06 267 GLU A N 1
ATOM 2082 C CA . GLU A 1 267 ? 6.385 4.853 -25.550 1.00 66.06 267 GLU A CA 1
ATOM 2083 C C . GLU A 1 267 ? 7.703 5.006 -26.310 1.00 66.06 267 GLU A C 1
ATOM 2085 O O . GLU A 1 267 ? 7.949 4.230 -27.228 1.00 66.06 267 GLU A O 1
ATOM 2090 N N . GLN A 1 268 ? 8.578 5.949 -25.935 1.00 61.97 268 GLN A N 1
ATOM 2091 C CA . GLN A 1 268 ? 9.878 6.085 -26.589 1.00 61.97 268 GLN A CA 1
ATOM 2092 C C . GLN A 1 268 ? 10.792 4.912 -26.267 1.00 61.97 268 GLN A C 1
ATOM 2094 O O . GLN A 1 268 ? 11.555 4.518 -27.143 1.00 61.97 268 GLN A O 1
ATOM 2099 N N . ILE A 1 269 ? 10.698 4.321 -25.074 1.00 61.88 269 ILE A N 1
ATOM 2100 C CA . ILE A 1 269 ? 11.487 3.138 -24.716 1.00 61.88 269 ILE A CA 1
ATOM 2101 C C . ILE A 1 269 ? 11.077 1.983 -25.630 1.00 61.88 269 ILE A C 1
ATOM 2103 O O . ILE A 1 269 ? 11.903 1.458 -26.377 1.00 61.88 269 ILE A O 1
ATOM 2107 N N . TYR A 1 270 ? 9.783 1.658 -25.674 1.00 54.19 270 TYR A N 1
ATOM 2108 C CA . TYR A 1 270 ? 9.275 0.583 -26.531 1.00 54.19 270 TYR A CA 1
ATOM 2109 C C . TYR A 1 270 ? 9.493 0.860 -28.017 1.00 54.19 270 TYR A C 1
ATOM 2111 O O . TYR A 1 270 ? 9.956 -0.021 -28.731 1.00 54.19 270 TYR A O 1
ATOM 2119 N N . ALA A 1 271 ? 9.221 2.078 -28.491 1.00 55.88 271 ALA A N 1
ATOM 2120 C CA . ALA A 1 271 ? 9.399 2.437 -29.894 1.00 55.88 271 ALA A CA 1
ATOM 2121 C C . ALA A 1 271 ? 10.875 2.443 -30.311 1.00 55.88 271 ALA A C 1
ATOM 2123 O O . ALA A 1 271 ? 11.181 2.108 -31.456 1.00 55.88 271 ALA A O 1
ATOM 2124 N N . SER A 1 272 ? 11.792 2.811 -29.411 1.00 54.75 272 SER A N 1
ATOM 2125 C CA . SER A 1 272 ? 13.231 2.775 -29.687 1.00 54.75 272 SER A CA 1
ATOM 2126 C C . SER A 1 272 ? 13.725 1.344 -29.805 1.00 54.75 272 SER A C 1
ATOM 2128 O O . SER A 1 272 ? 14.440 1.052 -30.758 1.00 54.75 272 SER A O 1
ATOM 2130 N N . PHE A 1 273 ? 13.286 0.439 -28.924 1.00 53.88 273 PHE A N 1
ATOM 2131 C CA . PHE A 1 273 ? 13.599 -0.985 -29.045 1.00 53.88 273 PHE A CA 1
ATOM 2132 C C . PHE A 1 273 ? 12.934 -1.628 -30.268 1.00 53.88 273 PHE A C 1
ATOM 2134 O O . PHE A 1 273 ? 13.621 -2.294 -31.032 1.00 53.88 273 PHE A O 1
ATOM 2141 N N . ASP A 1 274 ? 11.647 -1.387 -30.517 1.00 53.44 274 ASP A N 1
ATOM 2142 C CA . ASP A 1 274 ? 10.916 -1.946 -31.664 1.00 53.44 274 ASP A CA 1
ATOM 2143 C C . ASP A 1 274 ? 11.512 -1.483 -33.002 1.00 53.44 274 ASP A C 1
ATOM 2145 O O . ASP A 1 274 ? 11.812 -2.286 -33.879 1.00 53.44 274 ASP A O 1
ATOM 2149 N N . THR A 1 275 ? 11.805 -0.187 -33.135 1.00 57.34 275 THR A N 1
ATOM 2150 C CA . THR A 1 275 ? 12.434 0.357 -34.347 1.00 57.34 275 THR A CA 1
ATOM 2151 C C . THR A 1 275 ? 13.885 -0.108 -34.499 1.00 57.34 275 THR A C 1
ATOM 2153 O O . THR A 1 275 ? 14.341 -0.346 -35.619 1.00 57.34 275 THR A O 1
ATOM 2156 N N . LEU A 1 276 ? 14.630 -0.233 -33.394 1.00 57.12 276 LEU A N 1
ATOM 2157 C CA . LEU A 1 276 ? 15.970 -0.818 -33.396 1.00 57.12 276 LEU A CA 1
ATOM 2158 C C . LEU A 1 276 ? 15.912 -2.260 -33.908 1.00 57.12 276 LEU A C 1
ATOM 2160 O O . LEU A 1 276 ? 16.656 -2.601 -34.828 1.00 57.12 276 LEU A O 1
ATOM 2164 N N . PHE A 1 277 ? 15.014 -3.081 -33.363 1.00 51.84 277 PHE A N 1
ATOM 2165 C CA . PHE A 1 277 ? 14.830 -4.462 -33.789 1.00 51.84 277 PHE A CA 1
ATOM 2166 C C . PHE A 1 277 ? 14.330 -4.557 -35.232 1.00 51.84 277 PHE A C 1
ATOM 2168 O O . PHE A 1 277 ? 14.866 -5.375 -35.965 1.00 51.84 277 PHE A O 1
ATOM 2175 N N . ASP A 1 278 ? 13.436 -3.681 -35.698 1.00 55.16 278 ASP A N 1
ATOM 2176 C CA . ASP A 1 278 ? 13.015 -3.621 -37.107 1.00 55.16 278 ASP A CA 1
ATOM 2177 C C . ASP A 1 278 ? 14.187 -3.293 -38.047 1.00 55.16 278 ASP A C 1
ATOM 2179 O O . ASP A 1 278 ? 14.352 -3.915 -39.100 1.00 55.16 278 ASP A O 1
ATOM 2183 N N . TYR A 1 279 ? 15.061 -2.350 -37.679 1.00 54.22 279 TYR A N 1
ATOM 2184 C CA . TYR A 1 279 ? 16.253 -2.069 -38.481 1.00 54.22 279 TYR A CA 1
ATOM 2185 C C . TYR A 1 279 ? 17.255 -3.219 -38.465 1.00 54.22 279 TYR A C 1
ATOM 2187 O O . TYR A 1 279 ? 17.822 -3.532 -39.515 1.00 54.22 279 TYR A O 1
ATOM 2195 N N . LEU A 1 280 ? 17.474 -3.852 -37.313 1.00 50.69 280 LEU A N 1
ATOM 2196 C CA . LEU A 1 280 ? 18.343 -5.022 -37.200 1.00 50.69 280 LEU A CA 1
ATOM 2197 C C . LEU A 1 280 ? 17.786 -6.198 -38.013 1.00 50.69 280 LEU A C 1
ATOM 2199 O O . LEU A 1 280 ? 18.522 -6.791 -38.799 1.00 50.69 280 LEU A O 1
ATOM 2203 N N . ASP A 1 281 ? 16.483 -6.455 -37.923 1.00 48.38 281 ASP A N 1
ATOM 2204 C CA . ASP A 1 281 ? 15.762 -7.484 -38.672 1.00 48.38 281 ASP A CA 1
ATOM 2205 C C . ASP A 1 281 ? 15.859 -7.264 -40.190 1.00 48.38 281 ASP A C 1
ATOM 2207 O O . ASP A 1 281 ? 16.080 -8.191 -40.973 1.00 48.38 281 ASP A O 1
ATOM 2211 N N . ARG A 1 282 ? 15.800 -6.009 -40.640 1.00 54.44 282 ARG A N 1
ATOM 2212 C CA . ARG A 1 282 ? 15.962 -5.642 -42.057 1.00 54.44 282 ARG A CA 1
ATOM 2213 C C . ARG A 1 282 ? 17.424 -5.532 -42.502 1.00 54.44 282 ARG A C 1
ATOM 2215 O O . ARG A 1 282 ? 17.679 -5.157 -43.649 1.00 54.44 282 ARG A O 1
ATOM 2222 N N . GLY A 1 283 ? 18.390 -5.829 -41.630 1.00 47.38 283 GLY A N 1
ATOM 2223 C CA . GLY A 1 283 ? 19.823 -5.732 -41.916 1.00 47.38 283 GLY A CA 1
ATOM 2224 C C . GLY A 1 283 ? 20.321 -4.298 -42.151 1.00 47.38 283 GLY A C 1
ATOM 2225 O O . GLY A 1 283 ? 21.353 -4.103 -42.792 1.00 47.38 283 GLY A O 1
ATOM 2226 N N . ARG A 1 284 ? 19.591 -3.289 -41.662 1.00 51.66 284 ARG A N 1
ATOM 2227 C CA . ARG A 1 284 ? 19.844 -1.846 -41.823 1.00 51.66 284 ARG A CA 1
ATOM 2228 C C . ARG A 1 284 ? 20.732 -1.296 -40.706 1.00 51.66 284 ARG A C 1
ATOM 2230 O O . ARG A 1 284 ? 20.356 -0.377 -39.979 1.00 51.66 284 ARG A O 1
ATOM 2237 N N . ILE A 1 285 ? 21.936 -1.856 -40.584 1.00 49.53 285 ILE A N 1
ATOM 2238 C CA . ILE A 1 285 ? 22.938 -1.453 -39.576 1.00 49.53 285 ILE A CA 1
ATOM 2239 C C . ILE A 1 285 ? 23.330 0.027 -39.746 1.00 49.53 285 ILE A C 1
ATOM 2241 O O . ILE A 1 285 ? 23.528 0.738 -38.764 1.00 49.53 285 ILE A O 1
ATOM 2245 N N . ASP A 1 286 ? 23.371 0.510 -40.991 1.00 44.50 286 ASP A N 1
ATOM 2246 C CA . ASP A 1 286 ? 23.589 1.919 -41.338 1.00 44.50 286 ASP A CA 1
ATOM 2247 C C . ASP A 1 286 ? 22.605 2.856 -40.621 1.00 44.50 286 ASP A C 1
ATOM 2249 O O . ASP A 1 286 ? 22.981 3.904 -40.100 1.00 44.50 286 ASP A O 1
ATOM 2253 N N . SER A 1 287 ? 21.338 2.452 -40.571 1.00 53.09 287 SER A N 1
ATOM 2254 C CA . SER A 1 287 ? 20.238 3.247 -40.030 1.00 53.09 287 SER A CA 1
ATOM 2255 C C . SER A 1 287 ? 20.221 3.226 -38.508 1.00 53.09 287 SER A C 1
ATOM 2257 O O . SER A 1 287 ? 19.889 4.240 -37.901 1.00 53.09 287 SER A O 1
ATOM 2259 N N . VAL A 1 288 ? 20.637 2.113 -37.896 1.00 48.91 288 VAL A N 1
ATOM 2260 C CA . VAL A 1 288 ? 20.810 2.006 -36.441 1.00 48.91 288 VAL A CA 1
ATOM 2261 C C . VAL A 1 288 ? 21.857 3.008 -35.957 1.00 48.91 288 VAL A C 1
ATOM 2263 O O . VAL A 1 288 ? 21.555 3.843 -35.112 1.00 48.91 288 VAL A O 1
ATOM 2266 N N . VAL A 1 289 ? 23.051 2.991 -36.558 1.00 47.97 289 VAL A N 1
ATOM 2267 C CA . VAL A 1 289 ? 24.188 3.833 -36.138 1.00 47.97 289 VAL A CA 1
ATOM 2268 C C . VAL A 1 289 ? 23.956 5.325 -36.424 1.00 47.97 289 VAL A C 1
ATOM 2270 O O . VAL A 1 289 ? 24.522 6.182 -35.753 1.00 47.97 289 VAL A O 1
ATOM 2273 N N . LEU A 1 290 ? 23.140 5.660 -37.429 1.00 52.22 290 LEU A N 1
ATOM 2274 C CA . LEU A 1 290 ? 22.819 7.052 -37.768 1.00 52.22 290 LEU A CA 1
ATOM 2275 C C . LEU A 1 290 ? 21.681 7.645 -36.934 1.00 52.22 290 LEU A C 1
ATOM 2277 O O . LEU A 1 290 ? 21.615 8.867 -36.797 1.00 52.22 290 LEU A O 1
ATOM 2281 N N . LYS A 1 291 ? 20.749 6.812 -36.465 1.00 56.66 291 LYS A N 1
ATOM 2282 C CA . LYS A 1 291 ? 19.522 7.269 -35.804 1.00 56.66 291 LYS A CA 1
ATOM 2283 C C . LYS A 1 291 ? 19.597 7.168 -34.288 1.00 56.66 291 LYS A C 1
ATOM 2285 O O . LYS A 1 291 ? 18.948 7.969 -33.628 1.00 56.66 291 LYS A O 1
ATOM 2290 N N . TYR A 1 292 ? 20.374 6.218 -33.777 1.00 53.59 292 TYR A N 1
ATOM 2291 C CA . TYR A 1 292 ? 20.508 5.973 -32.353 1.00 53.59 292 TYR A CA 1
ATOM 2292 C C . TYR A 1 292 ? 21.947 6.174 -31.894 1.00 53.59 292 TYR A C 1
ATOM 2294 O O . TYR A 1 292 ? 22.912 5.745 -32.530 1.00 53.59 292 TYR A O 1
ATOM 2302 N N . THR A 1 293 ? 22.064 6.823 -30.751 1.00 60.84 293 THR A N 1
ATOM 2303 C CA . THR A 1 293 ? 23.260 6.959 -29.937 1.00 60.84 293 THR A CA 1
ATOM 2304 C C . THR A 1 293 ? 23.064 6.188 -28.638 1.00 60.84 293 THR A C 1
ATOM 2306 O O . THR A 1 293 ? 21.946 5.840 -28.266 1.00 60.84 293 THR A O 1
ATOM 2309 N N . TRP A 1 294 ? 24.152 5.910 -27.922 1.00 58.53 294 TRP A N 1
ATOM 2310 C CA . TRP A 1 294 ? 24.052 5.213 -26.637 1.00 58.53 294 TRP A CA 1
ATOM 2311 C C . TRP A 1 294 ? 23.236 5.974 -25.589 1.00 58.53 294 TRP A C 1
ATOM 2313 O O . TRP A 1 294 ? 22.575 5.342 -24.774 1.00 58.53 294 TRP A O 1
ATOM 2323 N N . GLU A 1 295 ? 23.213 7.307 -25.664 1.00 62.84 295 GLU A N 1
ATOM 2324 C CA . GLU A 1 295 ? 22.397 8.152 -24.784 1.00 62.84 295 GLU A CA 1
ATOM 2325 C C . GLU A 1 295 ? 20.887 7.872 -24.932 1.00 62.84 295 GLU A C 1
ATOM 2327 O O . GLU A 1 295 ? 20.135 8.108 -23.993 1.00 62.84 295 GLU A O 1
ATOM 2332 N N . ASP A 1 296 ? 20.434 7.311 -26.063 1.00 62.66 296 ASP A N 1
ATOM 2333 C CA . ASP A 1 296 ? 19.013 7.008 -26.299 1.00 62.66 296 ASP A CA 1
ATOM 2334 C C . ASP A 1 296 ? 18.508 5.792 -25.494 1.00 62.66 296 ASP A C 1
ATOM 2336 O O . ASP A 1 296 ? 17.298 5.596 -25.354 1.00 62.66 296 ASP A O 1
ATOM 2340 N N . PHE A 1 297 ? 19.428 4.989 -24.945 1.00 59.56 297 PHE A N 1
ATOM 2341 C CA . PHE A 1 297 ? 19.133 3.784 -24.162 1.00 59.56 297 PHE A CA 1
ATOM 2342 C C . PHE A 1 297 ? 19.634 3.865 -22.710 1.00 59.56 297 PHE A C 1
ATOM 2344 O O . PHE A 1 297 ? 19.468 2.905 -21.955 1.00 59.56 297 PHE A O 1
ATOM 2351 N N . ASP A 1 298 ? 20.239 4.986 -22.307 1.00 67.44 298 ASP A N 1
ATOM 2352 C CA . ASP A 1 298 ? 20.724 5.193 -20.943 1.00 67.44 298 ASP A CA 1
ATOM 2353 C C . ASP A 1 298 ? 19.617 5.776 -20.049 1.00 67.44 298 ASP A C 1
ATOM 2355 O O . ASP A 1 298 ? 19.278 6.960 -20.105 1.00 67.44 298 ASP A O 1
ATOM 2359 N N . TYR A 1 299 ? 19.044 4.924 -19.197 1.00 71.62 299 TYR A N 1
ATOM 2360 C CA . TYR A 1 299 ? 18.013 5.301 -18.223 1.00 71.62 299 TYR A CA 1
ATOM 2361 C C . TYR A 1 299 ? 18.539 5.354 -16.778 1.00 71.62 299 TYR A C 1
ATOM 2363 O O . TYR A 1 299 ? 17.743 5.468 -15.839 1.00 71.62 299 TYR A O 1
ATOM 2371 N N . SER A 1 300 ? 19.861 5.290 -16.585 1.00 71.81 300 SER A N 1
ATOM 2372 C CA . SER A 1 300 ? 20.532 5.201 -15.279 1.00 71.81 300 SER A CA 1
ATOM 2373 C C . SER A 1 300 ? 20.150 6.332 -14.318 1.00 71.81 300 SER A C 1
ATOM 2375 O O . SER A 1 300 ? 19.843 6.094 -13.143 1.00 71.81 300 SER A O 1
ATOM 2377 N N . ASP A 1 301 ? 20.084 7.560 -14.829 1.00 80.50 301 ASP A N 1
ATOM 2378 C CA . ASP A 1 301 ? 19.709 8.751 -14.067 1.00 80.50 301 ASP A CA 1
ATOM 2379 C C . ASP A 1 301 ? 18.249 8.689 -13.595 1.00 80.50 301 ASP A C 1
ATOM 2381 O O . ASP A 1 301 ? 17.964 8.924 -12.417 1.00 80.50 301 ASP A O 1
ATOM 2385 N N . ARG A 1 302 ? 17.320 8.301 -14.484 1.00 79.25 302 ARG A N 1
ATOM 2386 C CA . ARG A 1 302 ? 15.885 8.159 -14.157 1.00 79.25 302 ARG A CA 1
ATOM 2387 C C . ARG A 1 302 ? 15.675 7.097 -13.079 1.00 79.25 302 ARG A C 1
ATOM 2389 O O . ARG A 1 302 ? 14.930 7.307 -12.123 1.00 79.25 302 ARG A O 1
ATOM 2396 N N . ILE A 1 303 ? 16.367 5.969 -13.213 1.00 74.00 303 ILE A N 1
ATOM 2397 C CA . ILE A 1 303 ? 16.352 4.864 -12.250 1.00 74.00 303 ILE A CA 1
ATOM 2398 C C . ILE A 1 303 ? 16.903 5.312 -10.889 1.00 74.00 303 ILE A C 1
ATOM 2400 O O . ILE A 1 303 ? 16.318 5.013 -9.842 1.00 74.00 303 ILE A O 1
ATOM 2404 N N . SER A 1 304 ? 18.018 6.041 -10.892 1.00 81.81 304 SER A N 1
ATOM 2405 C CA . SER A 1 304 ? 18.665 6.539 -9.676 1.00 81.81 304 SER A CA 1
ATOM 2406 C C . SER A 1 304 ? 17.789 7.544 -8.931 1.00 81.81 304 SER A C 1
ATOM 2408 O O . SER A 1 304 ? 17.709 7.500 -7.701 1.00 81.81 304 SER A O 1
ATOM 2410 N N . GLU A 1 305 ? 17.083 8.408 -9.661 1.00 87.06 305 GLU A N 1
ATOM 2411 C CA . GLU A 1 305 ? 16.122 9.354 -9.095 1.00 87.06 305 GLU A CA 1
ATOM 2412 C C . GLU A 1 305 ? 14.961 8.625 -8.398 1.00 87.06 305 GLU A C 1
ATOM 2414 O O . GLU A 1 305 ? 14.678 8.893 -7.230 1.00 87.06 305 GLU A O 1
ATOM 2419 N N . ILE A 1 306 ? 14.343 7.634 -9.050 1.00 81.50 306 ILE A N 1
ATOM 2420 C CA . ILE A 1 306 ? 13.262 6.828 -8.451 1.00 81.50 306 ILE A CA 1
ATOM 2421 C C . ILE A 1 306 ? 13.734 6.170 -7.141 1.00 81.50 306 ILE A C 1
ATOM 2423 O O . ILE A 1 306 ? 13.061 6.264 -6.110 1.00 81.50 306 ILE A O 1
ATOM 2427 N N . ARG A 1 307 ? 14.931 5.563 -7.142 1.00 79.69 307 ARG A N 1
ATOM 2428 C CA . ARG A 1 307 ? 15.532 4.952 -5.941 1.00 79.69 307 ARG A CA 1
ATOM 2429 C C . ARG A 1 307 ? 15.765 5.957 -4.823 1.00 79.69 307 ARG A C 1
ATOM 2431 O O . ARG A 1 307 ? 15.578 5.620 -3.654 1.00 79.69 307 ARG A O 1
ATOM 2438 N N . PHE A 1 308 ? 16.208 7.166 -5.154 1.00 89.50 308 PHE A N 1
ATOM 2439 C CA . PHE A 1 308 ? 16.434 8.213 -4.164 1.00 89.50 308 PHE A CA 1
ATOM 2440 C C . PHE A 1 308 ? 15.150 8.513 -3.384 1.00 89.50 308 PHE A C 1
ATOM 2442 O O . PHE A 1 308 ? 15.170 8.463 -2.153 1.00 89.50 308 PHE A O 1
ATOM 2449 N N . HIS A 1 309 ? 14.043 8.735 -4.092 1.00 89.25 309 HIS A N 1
ATOM 2450 C CA . HIS A 1 309 ? 12.740 9.041 -3.505 1.00 89.25 309 HIS A CA 1
ATOM 2451 C C . HIS A 1 309 ? 12.189 7.884 -2.652 1.00 89.25 309 HIS A C 1
ATOM 2453 O O . HIS A 1 309 ? 11.833 8.086 -1.492 1.00 89.25 309 HIS A O 1
ATOM 2459 N N . ILE A 1 310 ? 12.236 6.649 -3.163 1.00 83.12 310 ILE A N 1
ATOM 2460 C CA . ILE A 1 310 ? 11.856 5.440 -2.406 1.00 83.12 310 ILE A CA 1
ATOM 2461 C C . ILE A 1 310 ? 12.625 5.337 -1.083 1.00 83.12 310 ILE A C 1
ATOM 2463 O O . ILE A 1 310 ? 12.059 5.007 -0.040 1.00 83.12 310 ILE A O 1
ATOM 2467 N N . ASN A 1 311 ? 13.929 5.617 -1.114 1.00 85.88 311 ASN A N 1
ATOM 2468 C CA . ASN A 1 311 ? 14.768 5.535 0.074 1.00 85.88 311 ASN A CA 1
ATOM 2469 C C . ASN A 1 311 ? 14.436 6.612 1.112 1.00 85.88 311 ASN A C 1
ATOM 2471 O O . ASN A 1 311 ? 14.630 6.347 2.298 1.00 85.88 311 ASN A O 1
ATOM 2475 N N . GLN A 1 312 ? 13.945 7.788 0.709 1.00 90.19 312 GLN A N 1
ATOM 2476 C CA . GLN A 1 312 ? 13.476 8.792 1.670 1.00 90.19 312 GLN A CA 1
ATOM 2477 C C . GLN A 1 312 ? 12.240 8.288 2.424 1.00 90.19 312 GLN A C 1
ATOM 2479 O O . GLN A 1 312 ? 12.210 8.360 3.648 1.00 90.19 312 GLN A O 1
ATOM 2484 N N . TYR A 1 313 ? 11.287 7.676 1.716 1.00 87.00 313 TYR A N 1
ATOM 2485 C CA . TYR A 1 313 ? 10.086 7.089 2.317 1.00 87.00 313 TYR A CA 1
ATOM 2486 C C . TYR A 1 313 ? 10.399 5.910 3.251 1.00 87.00 313 TYR A C 1
ATOM 2488 O O . TYR A 1 313 ? 9.966 5.867 4.399 1.00 87.00 313 TYR A O 1
ATOM 2496 N N . ILE A 1 314 ? 11.199 4.944 2.784 1.00 83.69 314 ILE A N 1
ATOM 2497 C CA . ILE A 1 314 ? 11.501 3.710 3.530 1.00 83.69 314 ILE A CA 1
ATOM 2498 C C . ILE A 1 314 ? 12.296 3.971 4.817 1.00 83.69 314 ILE A C 1
ATOM 2500 O O . ILE A 1 314 ? 12.168 3.208 5.780 1.00 83.69 314 ILE A O 1
ATOM 2504 N N . ASN A 1 315 ? 13.163 4.983 4.807 1.00 86.94 315 ASN A N 1
ATOM 2505 C CA . ASN A 1 315 ? 14.046 5.300 5.928 1.00 86.94 315 ASN A CA 1
ATOM 2506 C C . ASN A 1 315 ? 13.502 6.429 6.815 1.00 86.94 315 ASN A C 1
ATOM 2508 O O . ASN A 1 315 ? 14.227 6.886 7.701 1.00 86.94 315 ASN A O 1
ATOM 2512 N N . ALA A 1 316 ? 12.263 6.873 6.590 1.00 87.44 316 ALA A N 1
ATOM 2513 C CA . ALA A 1 316 ? 11.620 7.869 7.430 1.00 87.44 316 ALA A CA 1
ATOM 2514 C C . ALA A 1 316 ? 11.484 7.360 8.877 1.00 87.44 316 ALA A C 1
ATOM 2516 O O . ALA A 1 316 ? 11.159 6.197 9.124 1.00 87.44 316 ALA A O 1
ATOM 2517 N N . GLU A 1 317 ? 11.760 8.238 9.846 1.00 86.25 317 GLU A N 1
ATOM 2518 C CA . GLU A 1 317 ? 11.468 7.972 11.265 1.00 86.25 317 GLU A CA 1
ATOM 2519 C C . GLU A 1 317 ? 9.988 8.222 11.598 1.00 86.25 317 GLU A C 1
ATOM 2521 O O . GLU A 1 317 ? 9.484 7.727 12.607 1.00 86.25 317 GLU A O 1
ATOM 2526 N N . GLU A 1 318 ? 9.313 9.000 10.752 1.00 82.88 318 GLU A N 1
ATOM 2527 C CA . GLU A 1 318 ? 7.894 9.320 10.841 1.00 82.88 318 GLU A CA 1
ATOM 2528 C C . GLU A 1 318 ? 7.039 8.123 10.410 1.00 82.88 318 GLU A C 1
ATOM 2530 O O . GLU A 1 318 ? 7.481 7.223 9.694 1.00 82.88 318 GLU A O 1
ATOM 2535 N N . VAL A 1 319 ? 5.800 8.096 10.891 1.00 81.69 319 VAL A N 1
ATOM 2536 C CA . VAL A 1 319 ? 4.816 7.105 10.467 1.00 81.69 319 VAL A CA 1
ATOM 2537 C C . VAL A 1 319 ? 4.376 7.449 9.049 1.00 81.69 319 VAL A C 1
ATOM 2539 O O . VAL A 1 319 ? 3.883 8.547 8.837 1.00 81.69 319 VAL A O 1
ATOM 2542 N N . THR A 1 320 ? 4.514 6.504 8.119 1.00 81.19 320 THR A N 1
ATOM 2543 C CA . THR A 1 320 ? 4.133 6.692 6.714 1.00 81.19 320 THR A CA 1
ATOM 2544 C C . THR A 1 320 ? 3.092 5.667 6.274 1.00 81.19 320 THR A C 1
ATOM 2546 O O . THR A 1 320 ? 3.167 4.484 6.642 1.00 81.19 320 THR A O 1
ATOM 2549 N N . ASN A 1 321 ? 2.103 6.111 5.500 1.00 87.81 321 ASN A N 1
ATOM 2550 C CA . ASN A 1 321 ? 1.093 5.253 4.886 1.00 87.81 321 ASN A CA 1
ATOM 2551 C C . ASN A 1 321 ? 0.459 5.993 3.714 1.00 87.81 321 ASN A C 1
ATOM 2553 O O . ASN A 1 321 ? -0.302 6.921 3.939 1.00 87.81 321 ASN A O 1
ATOM 2557 N N . PHE A 1 322 ? 0.740 5.553 2.490 1.00 89.56 322 PHE A N 1
ATOM 2558 C CA . PHE A 1 322 ? 0.279 6.289 1.321 1.00 89.56 322 PHE A CA 1
ATOM 2559 C C . PHE A 1 322 ? -1.148 5.863 0.956 1.00 89.56 322 PHE A C 1
ATOM 2561 O O . PHE A 1 322 ? -1.395 4.675 0.704 1.00 89.56 322 PHE A O 1
ATOM 2568 N N . VAL A 1 323 ? -2.086 6.804 0.954 1.00 91.88 323 VAL A N 1
ATOM 2569 C CA . VAL A 1 323 ? -3.522 6.576 0.782 1.00 91.88 323 VAL A CA 1
ATOM 2570 C C . VAL A 1 323 ? -3.993 7.160 -0.543 1.00 91.88 323 VAL A C 1
ATOM 2572 O O . VAL A 1 323 ? -3.886 8.357 -0.798 1.00 91.88 323 VAL A O 1
ATOM 2575 N N . VAL A 1 324 ? -4.580 6.306 -1.380 1.00 92.56 324 VAL A N 1
ATOM 2576 C CA . VAL A 1 324 ? -5.155 6.707 -2.667 1.00 92.56 324 VAL A CA 1
ATOM 2577 C C . VAL A 1 324 ? -6.655 6.463 -2.661 1.00 92.56 324 VAL A C 1
ATOM 2579 O O . VAL A 1 324 ? -7.106 5.363 -2.331 1.00 92.56 324 VAL A O 1
ATOM 2582 N N . LEU A 1 325 ? -7.422 7.479 -3.052 1.00 93.81 325 LEU A N 1
ATOM 2583 C CA . LEU A 1 325 ? -8.863 7.383 -3.249 1.00 93.81 325 LEU A CA 1
ATOM 2584 C C . LEU A 1 325 ? -9.180 7.222 -4.735 1.00 93.81 325 LEU A C 1
ATOM 2586 O O . LEU A 1 325 ? -8.724 8.010 -5.567 1.00 93.81 325 LEU A O 1
ATOM 2590 N N . PHE A 1 326 ? -9.996 6.224 -5.053 1.00 91.31 326 PHE A N 1
ATOM 2591 C CA . PHE A 1 326 ? -10.491 5.963 -6.401 1.00 91.31 326 PHE A CA 1
ATOM 2592 C C . PHE A 1 326 ? -11.975 6.288 -6.457 1.00 91.31 326 PHE A C 1
ATOM 2594 O O . PHE A 1 326 ? -12.817 5.532 -5.983 1.00 91.31 326 PHE A O 1
ATOM 2601 N N . LYS A 1 327 ? -12.275 7.470 -6.983 1.00 92.25 327 LYS A N 1
ATOM 2602 C CA . LYS A 1 327 ? -13.601 8.075 -6.996 1.00 92.25 327 LYS A CA 1
ATOM 2603 C C . LYS A 1 327 ? -14.448 7.566 -8.163 1.00 92.25 327 LYS A C 1
ATOM 2605 O O . LYS A 1 327 ? -13.995 7.584 -9.308 1.00 92.25 327 LYS A O 1
ATOM 2610 N N . ASP A 1 328 ? -15.712 7.255 -7.893 1.00 89.12 328 ASP A N 1
ATOM 2611 C CA . ASP A 1 328 ? -16.712 6.967 -8.924 1.00 89.12 328 ASP A CA 1
ATOM 2612 C C . ASP A 1 328 ? -17.329 8.240 -9.535 1.00 89.12 328 ASP A C 1
ATOM 2614 O O . ASP A 1 328 ? -17.278 9.345 -8.976 1.00 89.12 328 ASP A O 1
ATOM 2618 N N . ASP A 1 329 ? -17.941 8.097 -10.715 1.00 85.38 329 ASP A N 1
ATOM 2619 C CA . ASP A 1 329 ? -18.695 9.183 -11.348 1.00 85.38 329 ASP A CA 1
ATOM 2620 C C . ASP A 1 329 ? -19.995 9.472 -10.577 1.00 85.38 329 ASP A C 1
ATOM 2622 O O . ASP A 1 329 ? -20.896 8.637 -10.469 1.00 85.38 329 ASP A O 1
ATOM 2626 N N . ASP A 1 330 ? -20.095 10.685 -10.041 1.00 83.69 330 ASP A N 1
ATOM 2627 C CA . ASP A 1 330 ? -21.135 11.113 -9.101 1.00 83.69 330 ASP A CA 1
ATOM 2628 C C . ASP A 1 330 ? -21.616 12.562 -9.340 1.00 83.69 330 ASP A C 1
ATOM 2630 O O . ASP A 1 330 ? -22.436 13.090 -8.585 1.00 83.69 330 ASP A O 1
ATOM 2634 N N . GLY A 1 331 ? -21.126 13.220 -10.398 1.00 80.25 331 GLY A N 1
ATOM 2635 C CA . GLY A 1 331 ? -21.454 14.606 -10.741 1.00 80.25 331 GLY A CA 1
ATOM 2636 C C . GLY A 1 331 ? -20.777 15.707 -9.908 1.00 80.25 331 GLY A C 1
ATOM 2637 O O . GLY A 1 331 ? -21.070 16.880 -10.165 1.00 80.25 331 GLY A O 1
ATOM 2638 N N . TYR A 1 332 ? -19.898 15.379 -8.954 1.00 87.88 332 TYR A N 1
ATOM 2639 C CA . TYR A 1 332 ? -18.977 16.340 -8.327 1.00 87.88 332 TYR A CA 1
ATOM 2640 C C . TYR A 1 332 ? -17.825 16.722 -9.276 1.00 87.88 332 TYR A C 1
ATOM 2642 O O . TYR A 1 332 ? -17.670 16.136 -10.353 1.00 87.88 332 TYR A O 1
ATOM 2650 N N . GLU A 1 333 ? -17.038 17.746 -8.916 1.00 91.69 333 GLU A N 1
ATOM 2651 C CA . GLU A 1 333 ? -15.828 18.090 -9.676 1.00 91.69 333 GLU A CA 1
ATOM 2652 C C . GLU A 1 333 ? -14.839 16.907 -9.675 1.00 91.69 333 GLU A C 1
ATOM 2654 O O . GLU A 1 333 ? -14.820 16.088 -8.751 1.00 91.69 333 GLU A O 1
ATOM 2659 N N . ARG A 1 334 ? -14.054 16.764 -10.755 1.00 91.19 334 ARG A N 1
ATOM 2660 C CA . ARG A 1 334 ? -13.081 15.662 -10.855 1.00 91.19 334 ARG A CA 1
ATOM 2661 C C . ARG A 1 334 ? -12.066 15.782 -9.725 1.00 91.19 334 ARG A C 1
ATOM 2663 O O . ARG A 1 334 ? -11.651 16.890 -9.394 1.00 91.19 334 ARG A O 1
ATOM 2670 N N . TYR A 1 335 ? -11.665 14.638 -9.177 1.00 93.81 335 TYR A N 1
ATOM 2671 C CA . TYR A 1 335 ? -10.687 14.538 -8.093 1.00 93.81 335 TYR A CA 1
ATOM 2672 C C . TYR A 1 335 ? -11.109 15.186 -6.759 1.00 93.81 335 TYR A C 1
ATOM 2674 O O . TYR A 1 335 ? -10.296 15.246 -5.841 1.00 93.81 335 TYR A O 1
ATOM 2682 N N . GLU A 1 336 ? -12.365 15.627 -6.611 1.00 92.69 336 GLU A N 1
ATOM 2683 C CA . GLU A 1 336 ? -12.919 16.112 -5.342 1.00 92.69 336 GLU A CA 1
ATOM 2684 C C . GLU A 1 336 ? -13.917 15.104 -4.754 1.00 92.69 336 GLU A C 1
ATOM 2686 O O . GLU A 1 336 ? -14.830 14.637 -5.440 1.00 92.69 336 GLU A O 1
ATOM 2691 N N . ILE A 1 337 ? -13.767 14.788 -3.464 1.00 94.94 337 ILE A N 1
ATOM 2692 C CA . ILE A 1 337 ? -14.708 13.936 -2.725 1.00 94.94 337 ILE A CA 1
ATOM 2693 C C . ILE A 1 337 ? -15.816 14.808 -2.125 1.00 94.94 337 ILE A C 1
ATOM 2695 O O . ILE A 1 337 ? -15.586 15.633 -1.240 1.00 94.94 337 ILE A O 1
ATOM 2699 N N . GLY A 1 338 ? -17.038 14.615 -2.609 1.00 92.44 338 GLY A N 1
ATOM 2700 C CA . GLY A 1 338 ? -18.252 15.232 -2.094 1.00 92.44 338 GLY A CA 1
ATOM 2701 C C . GLY A 1 338 ? -18.921 14.434 -0.972 1.00 92.44 338 GLY A C 1
ATOM 2702 O O . GLY A 1 338 ? -18.549 13.312 -0.632 1.00 92.44 338 GLY A O 1
ATOM 2703 N N . ASP A 1 339 ? -19.992 15.004 -0.416 1.00 91.25 339 ASP A N 1
ATOM 2704 C CA . ASP A 1 339 ? -20.729 14.446 0.731 1.00 91.25 339 ASP A CA 1
ATOM 2705 C C . ASP A 1 339 ? -21.467 13.122 0.449 1.00 91.25 339 ASP A C 1
ATOM 2707 O O . ASP A 1 339 ? -21.932 12.445 1.367 1.00 91.25 339 ASP A O 1
ATOM 2711 N N . THR A 1 340 ? -21.603 12.771 -0.826 1.00 89.94 340 THR A N 1
ATOM 2712 C CA . THR A 1 340 ? -22.356 11.619 -1.337 1.00 89.94 340 THR A CA 1
ATOM 2713 C C . THR A 1 340 ? -21.548 10.800 -2.339 1.00 89.94 340 THR A C 1
ATOM 2715 O O . THR A 1 340 ? -22.085 9.860 -2.920 1.00 89.94 340 THR A O 1
ATOM 2718 N N . THR A 1 341 ? -20.266 11.134 -2.507 1.00 91.75 341 THR A N 1
ATOM 2719 C CA . THR A 1 341 ? -19.335 10.438 -3.393 1.00 91.75 341 THR A CA 1
ATOM 2720 C C . THR A 1 341 ? -19.120 9.005 -2.932 1.00 91.75 341 THR A C 1
ATOM 2722 O O . THR A 1 341 ? -18.929 8.744 -1.734 1.00 91.75 341 THR A O 1
ATOM 2725 N N . ASP A 1 342 ? -19.159 8.087 -3.893 1.00 91.06 342 ASP A N 1
ATOM 2726 C CA . ASP A 1 342 ? -18.718 6.707 -3.712 1.00 91.06 342 ASP A CA 1
ATOM 2727 C C . ASP A 1 342 ? -17.282 6.571 -4.220 1.00 91.06 342 ASP A C 1
ATOM 2729 O O . ASP A 1 342 ? -16.891 7.236 -5.185 1.00 91.06 342 ASP A O 1
ATOM 2733 N N . PHE A 1 343 ? -16.474 5.802 -3.500 1.00 93.12 343 PHE A N 1
ATOM 2734 C CA . PHE A 1 343 ? -15.050 5.660 -3.777 1.00 93.12 343 PHE A CA 1
ATOM 2735 C C . PHE A 1 343 ? -14.463 4.447 -3.057 1.00 93.12 343 PHE A C 1
ATOM 2737 O O . PHE A 1 343 ? -14.923 4.062 -1.978 1.00 93.12 343 PHE A O 1
ATOM 2744 N N . ASP A 1 344 ? -13.382 3.921 -3.621 1.00 90.31 344 ASP A N 1
ATOM 2745 C CA . ASP A 1 344 ? -12.534 2.918 -2.988 1.00 90.31 344 ASP A CA 1
ATOM 2746 C C . ASP A 1 344 ? -11.305 3.565 -2.339 1.00 90.31 344 ASP A C 1
ATOM 2748 O O . ASP A 1 344 ? -10.819 4.610 -2.777 1.00 90.31 344 ASP A O 1
ATOM 2752 N N . VAL A 1 345 ? -10.785 2.926 -1.287 1.00 87.75 345 VAL A N 1
ATOM 2753 C CA . VAL A 1 345 ? -9.595 3.379 -0.550 1.00 87.75 345 VAL A CA 1
ATOM 2754 C C . VAL A 1 345 ? -8.492 2.336 -0.681 1.00 87.75 345 VAL A C 1
ATOM 2756 O O . VAL A 1 345 ? -8.656 1.193 -0.247 1.00 87.75 345 VAL A O 1
ATOM 2759 N N . ALA A 1 346 ? -7.347 2.737 -1.225 1.00 86.25 346 ALA A N 1
ATOM 2760 C CA . ALA A 1 346 ? -6.160 1.902 -1.330 1.00 86.25 346 ALA A CA 1
ATOM 2761 C C . ALA A 1 346 ? -5.072 2.378 -0.360 1.00 86.25 346 ALA A C 1
ATOM 2763 O O . ALA A 1 346 ? -4.617 3.517 -0.431 1.00 86.25 346 ALA A O 1
ATOM 2764 N N . PHE A 1 347 ? -4.628 1.475 0.517 1.00 83.06 347 PHE A N 1
ATOM 2765 C CA . PHE A 1 347 ? -3.508 1.706 1.432 1.00 83.06 347 PHE A CA 1
ATOM 2766 C C . PHE A 1 347 ? -2.242 1.049 0.891 1.00 83.06 347 PHE A C 1
ATOM 2768 O O . PHE A 1 347 ? -2.205 -0.173 0.705 1.00 83.06 347 PHE A O 1
ATOM 2775 N N . VAL A 1 348 ? -1.191 1.839 0.684 1.00 77.88 348 VAL A N 1
ATOM 2776 C CA . VAL A 1 348 ? 0.111 1.358 0.224 1.00 77.88 348 VAL A CA 1
ATOM 2777 C C . VAL A 1 348 ? 1.112 1.445 1.372 1.00 77.88 348 VAL A C 1
ATOM 2779 O O . VAL A 1 348 ? 1.575 2.512 1.764 1.00 77.88 348 VAL A O 1
ATOM 2782 N N . THR A 1 349 ? 1.449 0.280 1.925 1.00 68.75 349 THR A N 1
ATOM 2783 C CA . THR A 1 349 ? 2.278 0.171 3.134 1.00 68.75 349 THR A CA 1
ATOM 2784 C C . THR A 1 349 ? 3.762 -0.025 2.814 1.00 68.75 349 THR A C 1
ATOM 2786 O O . THR A 1 349 ? 4.115 -0.694 1.842 1.00 68.75 349 THR A O 1
ATOM 2789 N N . VAL A 1 350 ? 4.661 0.438 3.694 1.00 65.38 350 VAL A N 1
ATOM 2790 C CA . VAL A 1 350 ? 6.128 0.268 3.563 1.00 65.38 350 VAL A CA 1
ATOM 2791 C C . VAL A 1 350 ? 6.570 -1.161 3.189 1.00 65.38 350 VAL A C 1
ATOM 2793 O O . VAL A 1 350 ? 7.463 -1.294 2.354 1.00 65.38 350 VAL A O 1
ATOM 2796 N N . PRO A 1 351 ? 6.012 -2.257 3.747 1.00 63.75 351 PRO A N 1
ATOM 2797 C CA . PRO A 1 351 ? 6.358 -3.608 3.302 1.00 63.75 351 PRO A CA 1
ATOM 2798 C C . PRO A 1 351 ? 5.982 -3.897 1.844 1.00 63.75 351 PRO A C 1
ATOM 2800 O O . PRO A 1 351 ? 6.779 -4.510 1.137 1.00 63.75 351 PRO A O 1
ATOM 2803 N N . GLN A 1 352 ? 4.804 -3.459 1.387 1.00 63.12 352 GLN A N 1
ATOM 2804 C CA . GLN A 1 352 ? 4.383 -3.617 -0.011 1.00 63.12 352 GLN A CA 1
ATOM 2805 C C . GLN A 1 352 ? 5.279 -2.793 -0.933 1.00 63.12 352 GLN A C 1
ATOM 2807 O O . GLN A 1 352 ? 5.747 -3.315 -1.944 1.00 63.12 352 GLN A O 1
ATOM 2812 N N . VAL A 1 353 ? 5.596 -1.558 -0.524 1.00 62.81 353 VAL A N 1
ATOM 2813 C CA . VAL A 1 353 ? 6.570 -0.703 -1.207 1.00 62.81 353 VAL A CA 1
ATOM 2814 C C . VAL A 1 353 ? 7.905 -1.421 -1.313 1.00 62.81 353 VAL A C 1
ATOM 2816 O O . VAL A 1 353 ? 8.362 -1.636 -2.420 1.00 62.81 353 VAL A O 1
ATOM 2819 N N . LYS A 1 354 ? 8.483 -1.909 -0.210 1.00 63.09 354 LYS A N 1
ATOM 2820 C CA . LYS A 1 354 ? 9.767 -2.631 -0.213 1.00 63.09 354 LYS A CA 1
ATOM 2821 C C . LYS A 1 354 ? 9.799 -3.799 -1.191 1.00 63.09 354 LYS A C 1
ATOM 2823 O O . LYS A 1 354 ? 10.785 -3.960 -1.898 1.00 63.09 354 LYS A O 1
ATOM 2828 N N . VAL A 1 355 ? 8.745 -4.614 -1.229 1.00 64.56 355 VAL A N 1
ATOM 2829 C CA . VAL A 1 355 ? 8.672 -5.760 -2.149 1.00 64.56 355 VAL A CA 1
ATOM 2830 C C . VAL A 1 355 ? 8.606 -5.289 -3.602 1.00 64.56 355 VAL A C 1
ATOM 2832 O O . VAL A 1 355 ? 9.363 -5.792 -4.432 1.00 64.56 355 VAL A O 1
ATOM 2835 N N . ALA A 1 356 ? 7.748 -4.313 -3.907 1.00 60.28 356 ALA A N 1
ATOM 2836 C CA . ALA A 1 356 ? 7.627 -3.757 -5.252 1.00 60.28 356 ALA A CA 1
ATOM 2837 C C . ALA A 1 356 ? 8.927 -3.066 -5.695 1.00 60.28 356 ALA A C 1
ATOM 2839 O O . ALA A 1 356 ? 9.422 -3.312 -6.792 1.00 60.28 356 ALA A O 1
ATOM 2840 N N . THR A 1 357 ? 9.531 -2.262 -4.823 1.00 59.94 357 THR A N 1
ATOM 2841 C CA . THR A 1 357 ? 10.753 -1.506 -5.103 1.00 59.94 357 THR A CA 1
ATOM 2842 C C . THR A 1 357 ? 11.976 -2.398 -5.213 1.00 59.94 357 THR A C 1
ATOM 2844 O O . THR A 1 357 ? 12.844 -2.100 -6.019 1.00 59.94 357 THR A O 1
ATOM 2847 N N . GLU A 1 358 ? 12.056 -3.495 -4.456 1.00 66.44 358 GLU A N 1
ATOM 2848 C CA . GLU A 1 358 ? 13.120 -4.492 -4.617 1.00 66.44 358 GLU A CA 1
ATOM 2849 C C . GLU A 1 358 ? 12.998 -5.189 -5.976 1.00 66.44 358 GLU A C 1
ATOM 2851 O O . GLU A 1 358 ? 13.984 -5.317 -6.695 1.00 66.44 358 GLU A O 1
ATOM 2856 N N . ALA A 1 359 ? 11.781 -5.583 -6.371 1.00 64.31 359 ALA A N 1
ATOM 2857 C CA . ALA A 1 359 ? 11.537 -6.174 -7.684 1.00 64.31 359 ALA A CA 1
ATOM 2858 C C . ALA A 1 359 ? 11.937 -5.205 -8.810 1.00 64.31 359 ALA A C 1
ATOM 2860 O O . ALA A 1 359 ? 12.6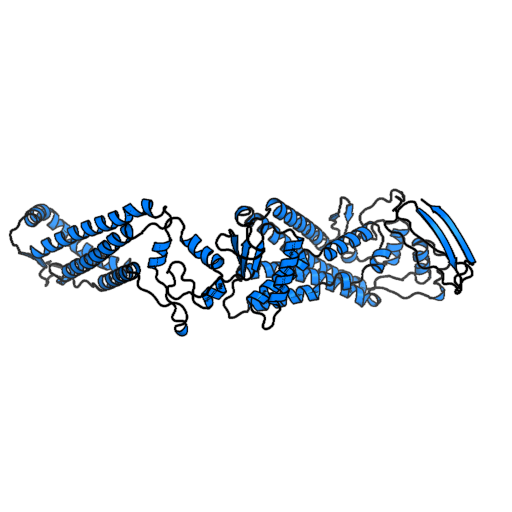79 -5.576 -9.717 1.00 64.31 359 ALA A O 1
ATOM 2861 N N . ILE A 1 360 ? 11.518 -3.945 -8.712 1.00 63.59 360 ILE A N 1
ATOM 2862 C CA . ILE A 1 360 ? 11.898 -2.896 -9.664 1.00 63.59 360 ILE A CA 1
ATOM 2863 C C . ILE A 1 360 ? 13.405 -2.635 -9.621 1.00 63.59 360 ILE A C 1
ATOM 2865 O O . ILE A 1 360 ? 14.017 -2.476 -10.669 1.00 63.59 360 ILE A O 1
ATOM 2869 N N . SER A 1 361 ? 14.032 -2.642 -8.441 1.00 67.50 361 SER A N 1
ATOM 2870 C CA . SER A 1 361 ? 15.480 -2.469 -8.315 1.00 67.50 361 SER A CA 1
ATOM 2871 C C . SER A 1 361 ? 16.230 -3.564 -9.055 1.00 67.50 361 SER A C 1
ATOM 2873 O O . SER A 1 361 ? 17.153 -3.230 -9.783 1.00 67.50 361 SER A O 1
ATOM 2875 N N . ILE A 1 362 ? 15.801 -4.823 -8.932 1.00 68.62 362 ILE A N 1
ATOM 2876 C CA . ILE A 1 362 ? 16.377 -5.961 -9.661 1.00 68.62 362 ILE A CA 1
ATOM 2877 C C . ILE A 1 362 ? 16.295 -5.733 -11.174 1.00 68.62 362 ILE A C 1
ATOM 2879 O O . ILE A 1 362 ? 17.290 -5.910 -11.873 1.00 68.62 362 ILE A O 1
ATOM 2883 N N . ALA A 1 363 ? 15.134 -5.310 -11.683 1.00 64.94 363 ALA A N 1
ATOM 2884 C CA . ALA A 1 363 ? 14.971 -5.014 -13.106 1.00 64.94 363 ALA A CA 1
ATOM 2885 C C . ALA A 1 363 ? 15.883 -3.859 -13.552 1.00 64.94 363 ALA A C 1
ATOM 2887 O O . ALA A 1 363 ? 16.563 -3.955 -14.568 1.00 64.94 363 ALA A O 1
ATOM 2888 N N . CYS A 1 364 ? 15.938 -2.790 -12.761 1.00 63.59 364 CYS A N 1
ATOM 2889 C CA . CYS A 1 364 ? 16.775 -1.626 -13.010 1.00 63.59 364 CYS A CA 1
ATOM 2890 C C . CYS A 1 364 ? 18.280 -1.935 -12.970 1.00 63.59 364 CYS A C 1
ATOM 2892 O O . CYS A 1 364 ? 19.013 -1.446 -13.822 1.00 63.59 364 CYS A O 1
ATOM 2894 N N . ASP A 1 365 ? 18.745 -2.741 -12.011 1.00 70.56 365 ASP A N 1
ATOM 2895 C CA . ASP A 1 365 ? 20.149 -3.166 -11.921 1.00 70.56 365 ASP A CA 1
ATOM 2896 C C . ASP A 1 365 ? 20.528 -4.013 -13.135 1.00 70.56 365 ASP A C 1
ATOM 2898 O O . ASP A 1 365 ? 21.569 -3.789 -13.742 1.00 70.56 365 ASP A O 1
ATOM 2902 N N . ALA A 1 366 ? 19.648 -4.926 -13.547 1.00 68.38 366 ALA A N 1
ATOM 2903 C CA . ALA A 1 366 ? 19.870 -5.721 -14.743 1.00 68.38 366 ALA A CA 1
ATOM 2904 C C . ALA A 1 366 ? 19.938 -4.860 -16.016 1.00 68.38 366 ALA A C 1
ATOM 2906 O O . ALA A 1 366 ? 20.815 -5.061 -16.853 1.00 68.38 366 ALA A O 1
ATOM 2907 N N . LEU A 1 367 ? 19.049 -3.871 -16.158 1.00 63.88 367 LEU A N 1
ATOM 2908 C CA . LEU A 1 367 ? 19.110 -2.918 -17.270 1.00 63.88 367 LEU A CA 1
ATOM 2909 C C . LEU A 1 367 ? 20.411 -2.104 -17.243 1.00 63.88 367 LEU A C 1
ATOM 2911 O O . LEU A 1 367 ? 21.028 -1.925 -18.291 1.00 63.88 367 LEU A O 1
ATOM 2915 N N . GLN A 1 368 ? 20.861 -1.667 -16.064 1.00 68.19 368 GLN A N 1
ATOM 2916 C CA . GLN A 1 368 ? 22.132 -0.957 -15.920 1.00 68.19 368 GLN A CA 1
ATOM 2917 C C . GLN A 1 368 ? 23.324 -1.831 -16.317 1.00 68.19 368 GLN A C 1
ATOM 2919 O O . GLN A 1 368 ? 24.197 -1.363 -17.038 1.00 68.19 368 GLN A O 1
ATOM 2924 N N . GLU A 1 369 ? 23.362 -3.099 -15.902 1.00 71.38 369 GLU A N 1
ATOM 2925 C CA . GLU A 1 369 ? 24.440 -4.023 -16.279 1.00 71.38 369 GLU A CA 1
ATOM 2926 C C . GLU A 1 369 ? 24.518 -4.227 -17.800 1.00 71.38 369 GLU A C 1
ATOM 2928 O O . GLU A 1 369 ? 25.616 -4.307 -18.358 1.00 71.38 369 GLU A O 1
ATOM 2933 N N . ILE A 1 370 ? 23.371 -4.249 -18.489 1.00 68.25 370 ILE A N 1
ATOM 2934 C CA . ILE A 1 370 ? 23.319 -4.281 -19.958 1.00 68.25 370 ILE A CA 1
ATOM 2935 C C . ILE A 1 370 ? 23.928 -2.998 -20.541 1.00 68.25 370 ILE A C 1
ATOM 2937 O O . ILE A 1 370 ? 24.799 -3.076 -21.412 1.00 68.25 370 ILE A O 1
ATOM 2941 N N . VAL A 1 371 ? 23.505 -1.826 -20.053 1.00 62.19 371 VAL A N 1
ATOM 2942 C CA . VAL A 1 371 ? 24.011 -0.518 -20.510 1.00 62.19 371 VAL A CA 1
ATOM 2943 C C . VAL A 1 371 ? 25.519 -0.392 -20.275 1.00 62.19 371 VAL A C 1
ATOM 2945 O O . VAL A 1 371 ? 26.250 -0.006 -21.189 1.00 62.19 371 VAL A O 1
ATOM 2948 N N . ASP A 1 372 ? 26.008 -0.772 -19.096 1.00 69.56 372 ASP A N 1
ATOM 2949 C CA . ASP A 1 372 ? 27.423 -0.706 -18.722 1.00 69.56 372 ASP A CA 1
ATOM 2950 C C . ASP A 1 372 ? 28.279 -1.635 -19.591 1.00 69.56 372 ASP A C 1
ATOM 2952 O O . ASP A 1 372 ? 29.332 -1.228 -20.095 1.00 69.56 372 ASP A O 1
ATOM 2956 N N . GLY A 1 373 ? 27.822 -2.873 -19.810 1.00 69.56 373 GLY A N 1
ATOM 2957 C CA . GLY A 1 373 ? 28.518 -3.848 -20.648 1.00 69.56 373 GLY A CA 1
ATOM 2958 C C . GLY A 1 373 ? 28.678 -3.349 -22.084 1.00 69.56 373 GLY A C 1
ATOM 2959 O O . GLY A 1 373 ? 29.777 -3.381 -22.645 1.00 69.56 373 GLY A O 1
ATOM 2960 N N . ILE A 1 374 ? 27.602 -2.810 -22.657 1.00 68.56 374 ILE A N 1
ATOM 2961 C CA . ILE A 1 374 ? 27.596 -2.251 -24.012 1.00 68.56 374 ILE A CA 1
ATOM 2962 C C . ILE A 1 374 ? 28.469 -0.988 -24.102 1.00 68.56 374 ILE A C 1
ATOM 2964 O O . ILE A 1 374 ? 29.301 -0.871 -25.008 1.00 68.56 374 ILE A O 1
ATOM 2968 N N . THR A 1 375 ? 28.339 -0.067 -23.146 1.00 67.06 375 THR A N 1
ATOM 2969 C CA . THR A 1 375 ? 29.132 1.173 -23.088 1.00 67.06 375 THR A CA 1
ATOM 2970 C C . THR A 1 375 ? 30.621 0.859 -22.995 1.00 67.06 375 THR A C 1
ATOM 2972 O O . THR A 1 375 ? 31.432 1.423 -23.733 1.00 67.06 375 THR A O 1
ATOM 2975 N N . SER A 1 376 ? 30.987 -0.122 -22.168 1.00 75.25 376 SER A N 1
ATOM 2976 C CA . SER A 1 376 ? 32.372 -0.559 -22.018 1.00 75.25 376 SER A CA 1
ATOM 2977 C C . SER A 1 376 ? 32.961 -1.120 -23.317 1.00 75.25 376 SER A C 1
ATOM 2979 O O . SER A 1 376 ? 34.147 -0.920 -23.580 1.00 75.25 376 SER A O 1
ATOM 2981 N N . MET A 1 377 ? 32.162 -1.787 -24.157 1.00 75.94 377 MET A N 1
ATOM 2982 C CA . MET A 1 377 ? 32.617 -2.210 -25.486 1.00 75.94 377 MET A CA 1
ATOM 2983 C C . MET A 1 377 ? 32.854 -1.024 -26.421 1.00 75.94 377 MET A C 1
ATOM 2985 O O . MET A 1 377 ? 33.828 -1.014 -27.173 1.00 75.94 377 MET A O 1
ATOM 2989 N N . TYR A 1 378 ? 31.973 -0.027 -26.383 1.00 72.44 378 TYR A N 1
ATOM 2990 C CA . TYR A 1 378 ? 32.054 1.140 -27.253 1.00 72.44 378 TYR A CA 1
ATOM 2991 C C . TYR A 1 378 ? 33.260 2.038 -26.942 1.00 72.44 378 TYR A C 1
ATOM 2993 O O . TYR A 1 378 ? 33.974 2.457 -27.855 1.00 72.44 378 TYR A O 1
ATOM 3001 N N . GLU A 1 379 ? 33.525 2.309 -25.665 1.00 74.75 379 GLU A N 1
ATOM 3002 C CA . GLU A 1 379 ? 34.642 3.168 -25.247 1.00 74.75 379 GLU A CA 1
ATOM 3003 C C . GLU A 1 379 ? 36.021 2.566 -25.559 1.00 74.75 379 GLU A C 1
ATOM 3005 O O . GLU A 1 379 ? 37.018 3.287 -25.611 1.00 74.75 379 GLU A O 1
ATOM 3010 N N . GLU A 1 380 ? 36.088 1.253 -25.790 1.00 84.75 380 GLU A N 1
ATOM 3011 C CA . GLU A 1 380 ? 37.336 0.508 -25.956 1.00 84.75 380 GLU A CA 1
ATOM 3012 C C . GLU A 1 380 ? 37.508 -0.107 -27.355 1.00 84.75 380 GLU A C 1
ATOM 3014 O O . GLU A 1 380 ? 38.347 -0.993 -27.547 1.00 84.75 380 GLU A O 1
ATOM 3019 N N . LEU A 1 381 ? 36.745 0.353 -28.354 1.00 83.62 381 LEU A N 1
ATOM 3020 C CA . LEU A 1 381 ? 36.769 -0.197 -29.718 1.00 83.62 381 LEU A CA 1
ATOM 3021 C C . LEU A 1 381 ? 38.176 -0.249 -30.339 1.00 83.62 381 LEU A C 1
ATOM 3023 O O . LEU A 1 381 ? 38.497 -1.208 -31.040 1.00 83.62 381 LEU A O 1
ATOM 3027 N N . ASP A 1 382 ? 39.029 0.741 -30.065 1.00 84.06 382 ASP A N 1
ATOM 3028 C CA . ASP A 1 382 ? 40.412 0.823 -30.561 1.00 84.06 382 ASP A CA 1
ATOM 3029 C C . ASP A 1 382 ? 41.353 -0.222 -29.943 1.00 84.06 382 ASP A C 1
ATOM 3031 O O . ASP A 1 382 ? 42.392 -0.557 -30.516 1.00 84.06 382 ASP A O 1
ATOM 3035 N N . ARG A 1 383 ? 40.990 -0.755 -28.774 1.00 90.19 383 ARG A N 1
ATOM 3036 C CA . ARG A 1 383 ? 41.691 -1.854 -28.103 1.00 90.19 383 ARG A CA 1
ATOM 3037 C C . ARG A 1 383 ? 41.103 -3.205 -28.487 1.00 90.19 383 ARG A C 1
ATOM 3039 O O . ARG A 1 383 ? 41.835 -4.197 -28.500 1.00 90.19 383 ARG A O 1
ATOM 3046 N N . ILE A 1 384 ? 39.803 -3.256 -28.772 1.00 90.44 384 ILE A N 1
ATOM 3047 C CA . ILE A 1 384 ? 39.086 -4.476 -29.159 1.00 90.44 384 ILE A CA 1
ATOM 3048 C C . ILE A 1 384 ? 39.448 -4.883 -30.590 1.00 90.44 384 ILE A C 1
ATOM 3050 O O . ILE A 1 384 ? 39.730 -6.059 -30.830 1.00 90.44 384 ILE A O 1
ATOM 3054 N N . PHE A 1 385 ? 39.496 -3.927 -31.520 1.00 91.69 385 PHE A N 1
ATOM 3055 C CA . PHE A 1 385 ? 39.704 -4.178 -32.945 1.00 91.69 385 PHE A CA 1
ATOM 3056 C C . PHE A 1 385 ? 41.003 -3.567 -33.472 1.00 91.69 385 PHE A C 1
ATOM 3058 O O . PHE A 1 385 ? 41.448 -2.509 -33.038 1.00 91.69 385 PHE A O 1
ATOM 3065 N N . ILE A 1 386 ? 41.578 -4.198 -34.496 1.00 91.69 386 ILE A N 1
ATOM 3066 C CA . ILE A 1 386 ? 42.613 -3.573 -35.326 1.00 91.69 386 ILE A CA 1
ATOM 3067 C C . ILE A 1 386 ? 41.940 -2.561 -36.264 1.00 91.69 386 ILE A C 1
ATOM 3069 O O . ILE A 1 386 ? 41.212 -2.949 -37.177 1.00 91.69 386 ILE A O 1
ATOM 3073 N N . LEU A 1 387 ? 42.189 -1.266 -36.055 1.00 90.25 387 LEU A N 1
ATOM 3074 C CA . LEU A 1 387 ? 41.538 -0.176 -36.803 1.00 90.25 387 LEU A CA 1
ATOM 3075 C C . LEU A 1 387 ? 42.447 0.525 -37.829 1.00 90.25 387 LEU A C 1
ATOM 3077 O O . LEU A 1 387 ? 42.019 1.472 -38.489 1.00 90.25 387 LEU A O 1
ATOM 3081 N N . ASP A 1 388 ? 43.692 0.073 -37.987 1.00 90.31 388 ASP A N 1
ATOM 3082 C CA . ASP A 1 388 ? 44.638 0.674 -38.928 1.00 90.31 388 ASP A CA 1
ATOM 3083 C C . ASP A 1 388 ? 44.216 0.436 -40.388 1.00 90.31 388 ASP A C 1
ATOM 3085 O O . ASP A 1 388 ? 43.947 -0.695 -40.793 1.00 90.31 388 ASP A O 1
ATOM 3089 N N . LEU A 1 389 ? 44.224 1.491 -41.205 1.00 89.81 389 LEU A N 1
ATOM 3090 C CA . LEU A 1 389 ? 43.964 1.435 -42.647 1.00 89.81 389 LEU A CA 1
ATOM 3091 C C . LEU A 1 389 ? 45.063 2.188 -43.402 1.00 89.81 389 LEU A C 1
ATOM 3093 O O . LEU A 1 389 ? 45.438 3.289 -42.997 1.00 89.81 389 LEU A O 1
ATOM 3097 N N . ASP A 1 390 ? 45.556 1.637 -44.517 1.00 89.75 390 ASP A N 1
ATOM 3098 C CA . ASP A 1 390 ? 46.452 2.370 -45.420 1.00 89.75 390 ASP A CA 1
ATOM 3099 C C . ASP A 1 390 ? 45.650 3.415 -46.221 1.00 89.75 390 ASP A C 1
ATOM 3101 O O . ASP A 1 390 ? 44.900 3.051 -47.133 1.00 89.75 390 ASP A O 1
ATOM 3105 N N . PRO A 1 391 ? 45.817 4.725 -45.952 1.00 88.12 391 PRO A N 1
ATOM 3106 C CA . PRO A 1 391 ? 45.034 5.764 -46.614 1.00 88.12 391 PRO A CA 1
ATOM 3107 C C . PRO A 1 391 ? 45.327 5.872 -48.114 1.00 88.12 391 PRO A C 1
ATOM 3109 O O . PRO A 1 391 ? 44.529 6.453 -48.844 1.00 88.12 391 PRO A O 1
ATOM 3112 N N . SER A 1 392 ? 46.452 5.332 -48.600 1.00 89.38 392 SER A N 1
ATOM 3113 C CA . SER A 1 392 ? 46.771 5.320 -50.032 1.00 89.38 392 SER A CA 1
ATOM 3114 C C . SER A 1 392 ? 45.963 4.291 -50.828 1.00 89.38 392 SER A C 1
ATOM 3116 O O . SER A 1 392 ? 45.895 4.389 -52.053 1.00 89.38 392 SER A O 1
ATOM 3118 N N . MET A 1 393 ? 45.334 3.341 -50.133 1.00 86.25 393 MET A N 1
ATOM 3119 C CA . MET A 1 393 ? 44.507 2.277 -50.703 1.00 86.25 393 MET A CA 1
ATOM 3120 C C . MET A 1 393 ? 42.999 2.538 -50.551 1.00 86.25 393 MET A C 1
ATOM 3122 O O . MET A 1 393 ? 42.193 1.774 -51.081 1.00 86.25 393 MET A O 1
ATOM 3126 N N . LEU A 1 394 ? 42.608 3.607 -49.846 1.00 86.62 394 LEU A N 1
ATOM 3127 C CA . LEU A 1 394 ? 41.213 4.002 -49.649 1.00 86.62 394 LEU A CA 1
ATOM 3128 C C . LEU A 1 394 ? 40.710 4.824 -50.845 1.00 86.62 394 LEU A C 1
ATOM 3130 O O . LEU A 1 394 ? 40.760 6.054 -50.842 1.00 86.62 394 LEU A O 1
ATOM 3134 N N . ASP A 1 395 ? 40.230 4.127 -51.873 1.00 84.75 395 ASP A N 1
ATOM 3135 C CA . ASP A 1 395 ? 39.547 4.727 -53.021 1.00 84.75 395 ASP A CA 1
ATOM 3136 C C . ASP A 1 395 ? 38.053 4.385 -52.994 1.00 84.75 395 ASP A C 1
ATOM 3138 O O . ASP A 1 395 ? 37.657 3.246 -53.234 1.00 84.75 395 ASP A O 1
ATOM 3142 N N . PHE A 1 396 ? 37.230 5.391 -52.696 1.00 86.12 396 PHE A N 1
ATOM 3143 C CA . PHE A 1 396 ? 35.771 5.271 -52.621 1.00 86.12 396 PHE A CA 1
ATOM 3144 C C . PHE A 1 396 ? 35.059 5.760 -53.893 1.00 86.12 396 PHE A C 1
ATOM 3146 O O . PHE A 1 396 ? 33.838 5.873 -53.904 1.00 86.12 396 PHE A O 1
ATOM 3153 N N . SER A 1 397 ? 35.796 6.104 -54.957 1.00 83.19 397 SER A N 1
ATOM 3154 C CA . SER A 1 397 ? 35.210 6.707 -56.164 1.00 83.19 397 SER A CA 1
ATOM 3155 C C . SER A 1 397 ? 34.345 5.753 -56.997 1.00 83.19 397 SER A C 1
ATOM 3157 O O . SER A 1 397 ? 33.500 6.224 -57.755 1.00 83.19 397 SER A O 1
ATOM 3159 N N . GLU A 1 398 ? 34.534 4.441 -56.834 1.00 78.31 398 GLU A N 1
ATOM 3160 C CA . GLU A 1 398 ? 33.801 3.368 -57.528 1.00 78.31 398 GLU A CA 1
ATOM 3161 C C . GLU A 1 398 ? 32.966 2.500 -56.563 1.00 78.31 398 GLU A C 1
ATOM 3163 O O . GLU A 1 398 ? 32.671 1.345 -56.857 1.00 78.31 398 GLU A O 1
ATOM 3168 N N . VAL A 1 399 ? 32.631 3.014 -55.377 1.00 81.88 399 VAL A N 1
ATOM 3169 C CA . VAL A 1 399 ? 31.829 2.276 -54.392 1.00 81.88 399 VAL A CA 1
ATOM 3170 C C . VAL A 1 399 ? 30.342 2.511 -54.649 1.00 81.88 399 VAL A C 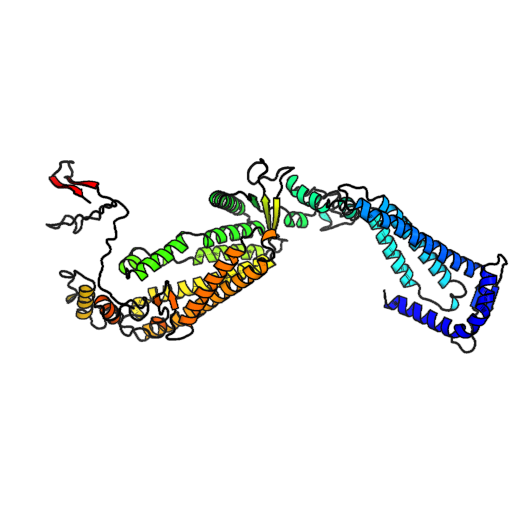1
ATOM 3172 O O . VAL A 1 399 ? 29.836 3.595 -54.366 1.00 81.88 399 VAL A O 1
ATOM 3175 N N . ASP A 1 400 ? 29.650 1.473 -55.124 1.00 79.06 400 ASP A N 1
ATOM 3176 C CA . ASP A 1 400 ? 28.201 1.489 -55.377 1.00 79.06 400 ASP A CA 1
ATOM 3177 C C . ASP A 1 400 ? 27.422 0.537 -54.439 1.00 79.06 400 ASP A C 1
ATOM 3179 O O . ASP A 1 400 ? 26.190 0.557 -54.413 1.00 79.06 400 ASP A O 1
ATOM 3183 N N . SER A 1 401 ? 28.117 -0.308 -53.664 1.00 78.00 401 SER A N 1
ATOM 3184 C CA . SER A 1 401 ? 27.516 -1.288 -52.749 1.00 78.00 401 SER A CA 1
ATOM 3185 C C . SER A 1 401 ? 28.382 -1.600 -51.519 1.00 78.00 401 SER A C 1
ATOM 3187 O O . SER A 1 401 ? 29.597 -1.391 -51.523 1.00 78.00 401 SER A O 1
ATOM 3189 N N . ASP A 1 402 ? 27.785 -2.207 -50.485 1.00 74.69 402 ASP A N 1
ATOM 3190 C CA . ASP A 1 402 ? 28.513 -2.678 -49.291 1.00 74.69 402 ASP A CA 1
ATOM 3191 C C . ASP A 1 402 ? 29.589 -3.723 -49.626 1.00 74.69 402 ASP A C 1
ATOM 3193 O O . ASP A 1 402 ? 30.618 -3.815 -48.957 1.00 74.69 402 ASP A O 1
ATOM 3197 N N . SER A 1 403 ? 29.384 -4.495 -50.699 1.00 83.56 403 SER A N 1
ATOM 3198 C CA . SER A 1 403 ? 30.389 -5.441 -51.196 1.00 83.56 403 SER A CA 1
ATOM 3199 C C . SER A 1 403 ? 31.639 -4.719 -51.703 1.00 83.56 403 SER A C 1
ATOM 3201 O O . SER A 1 403 ? 32.751 -5.202 -51.486 1.00 83.56 403 SER A O 1
ATOM 3203 N N . ASP A 1 404 ? 31.482 -3.544 -52.319 1.00 83.75 404 ASP A N 1
ATOM 3204 C CA . ASP A 1 404 ? 32.604 -2.727 -52.788 1.00 83.75 404 ASP A CA 1
ATOM 3205 C C . ASP A 1 404 ? 33.351 -2.091 -51.608 1.00 83.75 404 ASP A C 1
ATOM 3207 O O . ASP A 1 404 ? 34.583 -2.115 -51.589 1.00 83.75 404 ASP A O 1
ATOM 3211 N N . LEU A 1 405 ? 32.626 -1.617 -50.583 1.00 86.00 405 LEU A N 1
ATOM 3212 C CA . LEU A 1 405 ? 33.207 -1.093 -49.335 1.00 86.00 405 LEU A CA 1
ATOM 3213 C C . LEU A 1 405 ? 34.087 -2.126 -48.633 1.00 86.00 405 LEU A C 1
ATOM 3215 O O . LEU A 1 405 ? 35.247 -1.846 -48.321 1.00 86.00 405 LEU A O 1
ATOM 3219 N N . VAL A 1 406 ? 33.565 -3.336 -48.427 1.00 87.31 406 VAL A N 1
ATOM 3220 C CA . VAL A 1 406 ? 34.311 -4.433 -47.798 1.00 87.31 406 VAL A CA 1
ATOM 3221 C C . VAL A 1 406 ? 35.597 -4.735 -48.570 1.00 87.31 406 VAL A C 1
ATOM 3223 O O . VAL A 1 406 ? 36.655 -4.903 -47.964 1.00 87.31 406 VAL A O 1
ATOM 3226 N N . LEU A 1 407 ? 35.544 -4.755 -49.907 1.00 90.06 407 LEU A N 1
ATOM 3227 C CA . LEU A 1 407 ? 36.721 -4.992 -50.748 1.00 90.06 407 LEU A CA 1
ATOM 3228 C C . LEU A 1 407 ? 37.727 -3.831 -50.727 1.00 90.06 407 LEU A C 1
ATOM 3230 O O . LEU A 1 407 ? 38.914 -4.060 -50.977 1.00 90.06 407 LEU A O 1
ATOM 3234 N N . VAL A 1 408 ? 37.288 -2.590 -50.503 1.00 90.69 408 VAL A N 1
ATOM 3235 C CA . VAL A 1 408 ? 38.179 -1.429 -50.318 1.00 90.69 408 VAL A CA 1
ATOM 3236 C C . VAL A 1 408 ? 38.899 -1.531 -48.974 1.00 90.69 408 VAL A C 1
ATOM 3238 O O . VAL A 1 408 ? 40.126 -1.430 -48.941 1.00 90.69 408 VAL A O 1
ATOM 3241 N N . PHE A 1 409 ? 38.177 -1.815 -47.887 1.00 91.62 409 PHE A N 1
ATOM 3242 C CA . PHE A 1 409 ? 38.781 -1.977 -46.562 1.00 91.62 409 PHE A CA 1
ATOM 3243 C C . PHE A 1 409 ? 39.737 -3.173 -46.494 1.00 91.62 409 PHE A C 1
ATOM 3245 O O . PHE A 1 409 ? 40.860 -3.017 -46.024 1.00 91.62 409 PHE A O 1
ATOM 3252 N N . GLU A 1 410 ? 39.360 -4.324 -47.059 1.00 91.50 410 GLU A N 1
ATOM 3253 C CA . GLU A 1 410 ? 40.219 -5.518 -47.116 1.00 91.50 410 GLU A CA 1
ATOM 3254 C C . GLU A 1 410 ? 41.519 -5.262 -47.896 1.00 91.50 410 GLU A C 1
ATOM 3256 O O . GLU A 1 410 ? 42.583 -5.763 -47.530 1.00 91.50 410 GLU A O 1
ATOM 3261 N N . ARG A 1 411 ? 41.462 -4.453 -48.965 1.00 92.12 411 ARG A N 1
ATOM 3262 C CA . ARG A 1 411 ? 42.658 -4.039 -49.717 1.00 92.12 411 ARG A CA 1
ATOM 3263 C C . ARG A 1 411 ? 43.543 -3.077 -48.928 1.00 92.12 411 ARG A C 1
ATOM 3265 O O . ARG A 1 411 ? 44.763 -3.146 -49.073 1.00 92.12 411 ARG A O 1
ATOM 3272 N N . ALA A 1 412 ? 42.945 -2.182 -48.146 1.00 93.00 412 ALA A N 1
ATOM 3273 C CA . ALA A 1 412 ? 43.669 -1.197 -47.352 1.00 93.00 412 ALA A CA 1
ATOM 3274 C C . ALA A 1 412 ? 44.349 -1.810 -46.123 1.00 93.00 412 ALA A C 1
ATOM 3276 O O . ALA A 1 412 ? 45.466 -1.413 -45.791 1.00 93.00 412 ALA A O 1
ATOM 3277 N N . ASN A 1 413 ? 43.717 -2.790 -45.479 1.00 93.12 413 ASN A N 1
ATOM 3278 C CA . ASN A 1 413 ? 44.346 -3.658 -44.493 1.00 93.12 413 ASN A CA 1
ATOM 3279 C C . ASN A 1 413 ? 43.523 -4.957 -44.348 1.00 93.12 413 ASN A C 1
ATOM 3281 O O . ASN A 1 413 ? 42.379 -4.891 -43.897 1.00 93.12 413 ASN A O 1
ATOM 3285 N N . PRO A 1 414 ? 44.078 -6.141 -44.669 1.00 91.31 414 PRO A N 1
ATOM 3286 C CA . PRO A 1 414 ? 43.350 -7.404 -44.528 1.00 91.31 414 PRO A CA 1
ATOM 3287 C C . PRO A 1 414 ? 43.040 -7.763 -43.067 1.00 91.31 414 PRO A C 1
ATOM 3289 O O . PRO A 1 414 ? 42.104 -8.519 -42.824 1.00 91.31 414 PRO A O 1
ATOM 3292 N N . ASP A 1 415 ? 43.791 -7.211 -42.108 1.00 92.81 415 ASP A N 1
ATOM 3293 C CA . ASP A 1 415 ? 43.574 -7.421 -40.675 1.00 92.81 415 ASP A CA 1
ATOM 3294 C C . ASP A 1 415 ? 42.608 -6.380 -40.072 1.00 92.81 415 ASP A C 1
ATOM 3296 O O . ASP A 1 415 ? 42.313 -6.442 -38.879 1.00 92.81 415 ASP A O 1
ATOM 3300 N N . PHE A 1 416 ? 42.088 -5.428 -40.857 1.00 92.25 416 PHE A N 1
ATOM 3301 C CA . PHE A 1 416 ? 41.123 -4.435 -40.377 1.00 92.25 416 PHE A CA 1
ATOM 3302 C C . PHE A 1 416 ? 39.880 -5.109 -39.769 1.00 92.25 416 PHE A C 1
ATOM 3304 O O . PHE A 1 416 ? 39.332 -6.057 -40.330 1.00 92.25 416 PHE A O 1
ATOM 3311 N N . LEU A 1 417 ? 39.452 -4.628 -38.597 1.00 91.44 417 LEU A N 1
ATOM 3312 C CA . LEU A 1 417 ? 38.386 -5.198 -37.761 1.00 91.44 417 LEU A CA 1
ATOM 3313 C C . LEU A 1 417 ? 38.626 -6.649 -37.295 1.00 91.44 417 LEU A C 1
ATOM 3315 O O . LEU A 1 417 ? 37.686 -7.363 -36.938 1.00 91.44 417 LEU A O 1
ATOM 3319 N N . THR A 1 418 ? 39.879 -7.101 -37.275 1.00 94.12 418 THR A N 1
ATOM 3320 C CA . THR A 1 418 ? 40.280 -8.323 -36.560 1.00 94.12 418 THR A CA 1
ATOM 3321 C C . THR A 1 418 ? 40.254 -8.067 -35.059 1.00 94.12 418 THR A C 1
ATOM 3323 O O . THR A 1 418 ? 40.721 -7.016 -34.611 1.00 94.12 418 THR A O 1
ATOM 3326 N N . LEU A 1 419 ? 39.721 -9.014 -34.283 1.00 93.25 419 LEU A N 1
ATOM 3327 C CA . LEU A 1 419 ? 39.734 -8.904 -32.826 1.00 93.25 419 LEU A CA 1
ATOM 3328 C C . LEU A 1 419 ? 41.150 -9.123 -32.296 1.00 93.25 419 LEU A C 1
ATOM 3330 O O . LEU A 1 419 ? 41.855 -10.049 -32.702 1.00 93.25 419 LEU A O 1
ATOM 3334 N N . THR A 1 420 ? 41.554 -8.287 -31.348 1.00 94.44 420 THR A N 1
ATOM 3335 C CA . THR A 1 420 ? 42.771 -8.516 -30.568 1.00 94.44 420 THR A CA 1
ATOM 3336 C C . THR A 1 420 ? 42.521 -9.578 -29.490 1.00 94.44 420 THR A C 1
ATOM 3338 O O . THR A 1 420 ? 41.375 -9.858 -29.137 1.00 94.44 420 THR A O 1
ATOM 3341 N N . ASP A 1 421 ? 43.583 -10.127 -28.888 1.00 94.44 421 ASP A N 1
ATOM 3342 C CA . ASP A 1 421 ? 43.449 -11.006 -27.710 1.00 94.44 421 ASP A CA 1
ATOM 3343 C C . ASP A 1 421 ? 42.669 -10.322 -26.571 1.00 94.44 421 ASP A C 1
ATOM 3345 O O . ASP A 1 421 ? 41.934 -10.971 -25.827 1.00 94.44 421 ASP A O 1
ATOM 3349 N N . TYR A 1 422 ? 42.824 -8.998 -26.449 1.00 93.56 422 TYR A N 1
ATOM 3350 C CA . TYR A 1 422 ? 42.055 -8.183 -25.516 1.00 93.56 422 TYR A CA 1
ATOM 3351 C C . TYR A 1 422 ? 40.579 -8.123 -25.913 1.00 93.56 422 TYR A C 1
ATOM 3353 O O . TYR A 1 422 ? 39.719 -8.344 -25.069 1.00 93.56 422 TYR A O 1
ATOM 3361 N N . GLY A 1 423 ? 40.290 -7.881 -27.194 1.00 91.81 423 GLY A N 1
ATOM 3362 C CA . GLY A 1 423 ? 38.931 -7.877 -27.724 1.00 91.81 423 GLY A CA 1
ATOM 3363 C C . GLY A 1 423 ? 38.202 -9.188 -27.454 1.00 91.81 423 GLY A C 1
ATOM 3364 O O . GLY A 1 423 ? 37.108 -9.165 -26.905 1.00 91.81 423 GLY A O 1
ATOM 3365 N N . VAL A 1 424 ? 38.835 -10.331 -27.732 1.00 93.25 424 VAL A N 1
ATOM 3366 C CA . VAL A 1 424 ? 38.262 -11.659 -27.440 1.00 93.25 424 VAL A CA 1
ATOM 3367 C C . VAL A 1 424 ? 37.935 -11.811 -25.951 1.00 93.25 424 VAL A C 1
ATOM 3369 O O . VAL A 1 424 ? 36.836 -12.232 -25.602 1.00 93.25 424 VAL A O 1
ATOM 3372 N N . GLN A 1 425 ? 38.856 -11.430 -25.057 1.00 93.62 425 GLN A N 1
ATOM 3373 C CA . GLN A 1 425 ? 38.596 -11.458 -23.611 1.00 93.62 425 GLN A CA 1
ATOM 3374 C C . GLN A 1 425 ? 37.439 -10.539 -23.214 1.00 93.62 425 GLN A C 1
ATOM 3376 O O . GLN A 1 425 ? 36.629 -10.922 -22.374 1.00 93.62 425 GLN A O 1
ATOM 3381 N N . LYS A 1 426 ? 37.347 -9.358 -23.831 1.00 91.88 426 LYS A N 1
ATOM 3382 C CA . LYS A 1 426 ? 36.311 -8.371 -23.540 1.00 91.88 426 LYS A CA 1
ATOM 3383 C C . LYS A 1 426 ? 34.921 -8.852 -23.955 1.00 91.88 426 LYS A C 1
ATOM 3385 O O . LYS A 1 426 ? 33.990 -8.710 -23.173 1.00 91.88 426 LYS A O 1
ATOM 3390 N N . PHE A 1 427 ? 34.787 -9.480 -25.126 1.00 91.19 427 PHE A N 1
ATOM 3391 C CA . PHE A 1 427 ? 33.528 -10.108 -25.543 1.00 91.19 427 PHE A CA 1
ATOM 3392 C C . PHE A 1 427 ? 33.080 -11.186 -24.547 1.00 91.19 427 PHE A C 1
ATOM 3394 O O . PHE A 1 427 ? 31.925 -11.189 -24.141 1.00 91.19 427 PHE A O 1
ATOM 3401 N N . HIS A 1 428 ? 33.982 -12.051 -24.075 1.00 92.81 428 HIS A N 1
ATOM 3402 C CA . HIS A 1 428 ? 33.620 -13.036 -23.050 1.00 92.81 428 HIS A CA 1
ATOM 3403 C C . HIS A 1 428 ? 33.231 -12.392 -21.709 1.00 92.81 428 HIS A C 1
ATOM 3405 O O . HIS A 1 428 ? 32.286 -12.841 -21.067 1.00 92.81 428 HIS A O 1
ATOM 3411 N N . GLU A 1 429 ? 33.943 -11.346 -21.274 1.00 92.44 429 GLU A N 1
ATOM 3412 C CA . GLU A 1 429 ? 33.620 -10.607 -20.045 1.00 92.44 429 GLU A CA 1
ATOM 3413 C C . GLU A 1 429 ? 32.212 -10.003 -20.110 1.00 92.44 429 GLU A C 1
ATOM 3415 O O . GLU A 1 429 ? 31.417 -10.201 -19.193 1.00 92.44 429 GLU A O 1
ATOM 3420 N N . VAL A 1 430 ? 31.892 -9.319 -21.211 1.00 87.31 430 VAL A N 1
ATOM 3421 C CA . VAL A 1 430 ? 30.573 -8.712 -21.433 1.00 87.31 430 VAL A CA 1
ATOM 3422 C C . VAL A 1 430 ? 29.496 -9.784 -21.592 1.00 87.31 430 VAL A C 1
ATOM 3424 O O . VAL A 1 430 ? 28.408 -9.622 -21.057 1.00 87.31 430 VAL A O 1
ATOM 3427 N N . GLY A 1 431 ? 29.803 -10.918 -22.226 1.00 89.75 431 GLY A N 1
ATOM 3428 C CA . GLY A 1 431 ? 28.899 -12.069 -22.294 1.00 89.75 431 GLY A CA 1
ATOM 3429 C C . GLY A 1 431 ? 28.445 -12.555 -20.918 1.00 89.75 431 GLY A C 1
ATOM 3430 O O . GLY A 1 431 ? 27.253 -12.736 -20.694 1.00 89.75 431 GLY A O 1
ATOM 3431 N N . VAL A 1 432 ? 29.379 -12.689 -19.969 1.00 90.62 432 VAL A N 1
ATOM 3432 C CA . VAL A 1 432 ? 29.068 -13.079 -18.580 1.00 90.62 432 VAL A CA 1
ATOM 3433 C C . VAL A 1 432 ? 28.254 -12.001 -17.856 1.00 90.62 432 VAL A C 1
ATOM 3435 O O . VAL A 1 432 ? 27.375 -12.327 -17.060 1.00 90.62 432 VAL A O 1
ATOM 3438 N N . GLN A 1 433 ? 28.529 -10.718 -18.105 1.00 87.00 433 GLN A N 1
ATOM 3439 C CA . GLN A 1 433 ? 27.724 -9.622 -17.546 1.00 87.00 433 GLN A CA 1
ATOM 3440 C C . GLN A 1 433 ? 26.281 -9.682 -18.062 1.00 87.00 433 GLN A C 1
ATOM 3442 O O . GLN A 1 433 ? 25.349 -9.672 -17.264 1.00 87.00 433 GLN A O 1
ATOM 3447 N N . LEU A 1 434 ? 26.097 -9.842 -19.375 1.00 85.56 434 LEU A N 1
ATOM 3448 C CA . LEU A 1 434 ? 24.781 -9.978 -19.999 1.00 85.56 434 LEU A CA 1
ATOM 3449 C C . LEU A 1 434 ? 24.038 -11.232 -19.513 1.00 85.56 434 LEU A C 1
ATOM 3451 O O . LEU A 1 434 ? 22.843 -11.155 -19.243 1.00 85.56 434 LEU A O 1
ATOM 3455 N N . GLU A 1 435 ? 24.727 -12.364 -19.329 1.00 90.19 435 GLU A N 1
ATOM 3456 C CA . GLU A 1 435 ? 24.139 -13.570 -18.728 1.00 90.19 435 GLU A CA 1
ATOM 3457 C C . GLU A 1 435 ? 23.534 -13.272 -17.346 1.00 90.19 435 GLU A C 1
ATOM 3459 O O . GLU A 1 435 ? 22.378 -13.622 -17.087 1.00 90.19 435 GLU A O 1
ATOM 3464 N N . ASN A 1 436 ? 24.291 -12.605 -16.466 1.00 87.75 436 ASN A N 1
ATOM 3465 C CA . ASN A 1 436 ? 23.820 -12.246 -15.125 1.00 87.75 436 ASN A CA 1
ATOM 3466 C C . ASN A 1 436 ? 22.644 -11.264 -15.186 1.00 87.75 436 ASN A C 1
ATOM 3468 O O . ASN A 1 436 ? 21.633 -11.482 -14.516 1.00 87.75 436 ASN A O 1
ATOM 3472 N N . ALA A 1 437 ? 22.723 -10.245 -16.039 1.00 78.75 437 ALA A N 1
ATOM 3473 C CA . ALA A 1 437 ? 21.644 -9.283 -16.220 1.00 78.75 437 ALA A CA 1
ATOM 3474 C C . ALA A 1 437 ? 20.345 -9.960 -16.693 1.00 78.75 437 ALA A C 1
ATOM 3476 O O . ALA A 1 437 ? 19.277 -9.780 -16.101 1.00 78.75 437 ALA A O 1
ATOM 3477 N N . PHE A 1 438 ? 20.416 -10.817 -17.717 1.00 83.62 438 PHE A N 1
ATOM 3478 C CA . PHE A 1 438 ? 19.241 -11.541 -18.204 1.00 83.62 438 PHE A CA 1
ATOM 3479 C C . PHE A 1 438 ? 18.709 -12.557 -17.184 1.00 83.62 438 PHE A C 1
ATOM 3481 O O . PHE A 1 438 ? 17.497 -12.781 -17.129 1.00 83.62 438 PHE A O 1
ATOM 3488 N N . PHE A 1 439 ? 19.566 -13.132 -16.333 1.00 84.62 439 PHE A N 1
ATOM 3489 C CA . PHE A 1 439 ? 19.129 -13.967 -15.211 1.00 84.62 439 PHE A CA 1
ATOM 3490 C C . PHE A 1 439 ? 18.282 -13.176 -14.204 1.00 84.62 439 PHE A C 1
ATOM 3492 O O . PHE A 1 439 ? 17.236 -13.652 -13.752 1.00 84.62 439 PHE A O 1
ATOM 3499 N N . GLU A 1 440 ? 18.709 -11.963 -13.866 1.00 80.38 440 GLU A N 1
ATOM 3500 C CA . GLU A 1 440 ? 18.000 -11.082 -12.940 1.00 80.38 440 GLU A CA 1
ATOM 3501 C C . GLU A 1 440 ? 16.677 -10.571 -13.540 1.00 80.38 440 GLU A C 1
ATOM 3503 O O . GLU A 1 440 ? 15.643 -10.632 -12.866 1.00 80.38 440 GLU A O 1
ATOM 3508 N N . LEU A 1 441 ? 16.650 -10.207 -14.831 1.00 74.62 441 LEU A N 1
ATOM 3509 C CA . LEU A 1 441 ? 15.409 -9.887 -15.559 1.00 74.62 441 LEU A CA 1
ATOM 3510 C C . LEU A 1 441 ? 14.434 -11.065 -15.583 1.00 74.62 441 LEU A C 1
ATOM 3512 O O . LEU A 1 441 ? 13.246 -10.903 -15.300 1.00 74.62 441 LEU A O 1
ATOM 3516 N N . LYS A 1 442 ? 14.928 -12.273 -15.869 1.00 82.94 442 LYS A N 1
ATOM 3517 C CA . LYS A 1 442 ? 14.126 -13.495 -15.789 1.00 82.94 442 LYS A CA 1
ATOM 3518 C C . LYS A 1 442 ? 13.508 -13.645 -14.397 1.00 82.94 442 LYS A C 1
ATOM 3520 O O . LYS A 1 442 ? 12.301 -13.857 -14.296 1.00 82.94 442 LYS A O 1
ATOM 3525 N N . ARG A 1 443 ? 14.305 -13.531 -13.329 1.00 81.00 443 ARG A N 1
ATOM 3526 C CA . ARG A 1 443 ? 13.826 -13.674 -11.942 1.00 81.00 443 ARG A CA 1
ATOM 3527 C C . ARG A 1 443 ? 12.760 -12.632 -11.605 1.00 81.00 443 ARG A C 1
ATOM 3529 O O . ARG A 1 443 ? 11.779 -12.951 -10.933 1.00 81.00 443 ARG A O 1
ATOM 3536 N N . PHE A 1 444 ? 12.937 -11.401 -12.075 1.00 76.94 444 PHE A N 1
ATOM 3537 C CA . PHE A 1 444 ? 11.942 -10.344 -11.940 1.00 76.94 444 PHE A CA 1
ATOM 3538 C C . PHE A 1 444 ? 10.604 -10.742 -12.579 1.00 76.94 444 PHE A C 1
ATOM 3540 O O . PHE A 1 444 ? 9.583 -10.763 -11.888 1.00 76.94 444 PHE A O 1
ATOM 3547 N N . PHE A 1 445 ? 10.598 -11.137 -13.855 1.00 75.94 445 PHE A N 1
ATOM 3548 C CA . PHE A 1 445 ? 9.360 -11.518 -14.540 1.00 75.94 445 PHE A CA 1
ATOM 3549 C C . PHE A 1 445 ? 8.740 -12.815 -13.997 1.00 75.94 445 PHE A C 1
ATOM 3551 O O . PHE A 1 445 ? 7.517 -12.936 -13.961 1.00 75.94 445 PHE A O 1
ATOM 3558 N N . GLU A 1 446 ? 9.543 -13.764 -13.502 1.00 80.25 446 GLU A N 1
ATOM 3559 C CA . GLU A 1 446 ? 9.045 -14.943 -12.777 1.00 80.25 446 GLU A CA 1
ATOM 3560 C C . GLU A 1 446 ? 8.258 -14.534 -11.527 1.00 80.25 446 GLU A C 1
ATOM 3562 O O . GLU A 1 446 ? 7.149 -15.028 -11.309 1.00 80.25 446 GLU A O 1
ATOM 3567 N N . ASN A 1 447 ? 8.788 -13.598 -10.737 1.00 77.38 447 ASN A N 1
ATOM 3568 C CA . ASN A 1 447 ? 8.104 -13.081 -9.554 1.00 77.38 447 ASN A CA 1
ATOM 3569 C C . ASN A 1 447 ? 6.831 -12.307 -9.918 1.00 77.38 447 ASN A C 1
ATOM 3571 O O . ASN A 1 447 ? 5.811 -12.483 -9.254 1.00 77.38 447 ASN A O 1
ATOM 3575 N N . MET A 1 448 ? 6.865 -11.499 -10.981 1.00 74.25 448 MET A N 1
ATOM 3576 C CA . MET A 1 448 ? 5.690 -10.768 -11.466 1.00 74.25 448 MET A CA 1
ATOM 3577 C C . MET A 1 448 ? 4.584 -11.708 -11.941 1.00 74.25 448 MET A C 1
ATOM 3579 O O . MET A 1 448 ? 3.424 -11.512 -11.594 1.00 74.25 448 MET A O 1
ATOM 3583 N N . TYR A 1 449 ? 4.937 -12.769 -12.663 1.00 76.00 449 TYR A N 1
ATOM 3584 C CA . TYR A 1 449 ? 3.977 -13.789 -13.073 1.00 76.00 449 TYR A CA 1
ATOM 3585 C C . TYR A 1 449 ? 3.365 -14.518 -11.867 1.00 76.00 449 TYR A C 1
ATOM 3587 O O . TYR A 1 449 ? 2.150 -14.702 -11.803 1.00 76.00 449 TYR A O 1
ATOM 3595 N N . LEU A 1 450 ? 4.178 -14.892 -10.871 1.00 73.69 450 LEU A N 1
ATOM 3596 C CA . LEU A 1 450 ? 3.676 -15.494 -9.629 1.00 73.69 450 LEU A CA 1
ATOM 3597 C C . LEU A 1 450 ? 2.749 -14.544 -8.861 1.00 73.69 450 LEU A C 1
ATOM 3599 O O . LEU A 1 450 ? 1.739 -14.986 -8.313 1.00 73.69 450 LEU A O 1
ATOM 3603 N N . LEU A 1 451 ? 3.070 -13.249 -8.839 1.00 75.38 451 LEU A N 1
ATOM 3604 C CA . LEU A 1 451 ? 2.220 -12.223 -8.246 1.00 75.38 451 LEU A CA 1
ATOM 3605 C C . LEU A 1 451 ? 0.893 -12.104 -9.000 1.00 75.38 451 LEU A C 1
ATOM 3607 O O . LEU A 1 451 ? -0.157 -12.148 -8.365 1.00 75.38 451 LEU A O 1
ATOM 3611 N N . ALA A 1 452 ? 0.921 -12.028 -10.332 1.00 69.56 452 ALA A N 1
ATOM 3612 C CA . ALA A 1 452 ? -0.284 -11.978 -11.155 1.00 69.56 452 ALA A CA 1
ATOM 3613 C C . ALA A 1 452 ? -1.208 -13.173 -10.868 1.00 69.56 452 ALA A C 1
ATOM 3615 O O . ALA A 1 452 ? -2.405 -12.997 -10.646 1.00 69.56 452 ALA A O 1
ATOM 3616 N N . GLN A 1 453 ? -0.648 -14.381 -10.748 1.00 75.75 453 GLN A N 1
ATOM 3617 C CA . GLN A 1 453 ? -1.405 -15.573 -10.349 1.00 75.75 453 GLN A CA 1
ATOM 3618 C C . GLN A 1 453 ? -1.975 -15.490 -8.927 1.00 75.75 453 GLN A C 1
ATOM 3620 O O . GLN A 1 453 ? -3.079 -15.975 -8.680 1.00 75.75 453 GLN A O 1
ATOM 3625 N N . ALA A 1 454 ? -1.224 -14.919 -7.985 1.00 72.31 454 ALA A N 1
ATOM 3626 C CA . ALA A 1 454 ? -1.648 -14.787 -6.595 1.00 72.31 454 ALA A CA 1
ATOM 3627 C C . ALA A 1 454 ? -2.760 -13.743 -6.414 1.00 72.31 454 ALA A C 1
ATOM 3629 O O . ALA A 1 454 ? -3.619 -13.925 -5.553 1.00 72.31 454 ALA A O 1
ATOM 3630 N N . VAL A 1 455 ? -2.748 -12.677 -7.217 1.00 67.62 455 VAL A N 1
ATOM 3631 C CA . VAL A 1 455 ? -3.722 -11.575 -7.158 1.00 67.62 455 VAL A CA 1
ATOM 3632 C C . VAL A 1 455 ? -4.986 -11.883 -7.965 1.00 67.62 455 VAL A C 1
ATOM 3634 O O . VAL A 1 455 ? -6.055 -11.401 -7.618 1.00 67.62 455 VAL A O 1
ATOM 3637 N N . TYR A 1 456 ? -4.915 -12.757 -8.971 1.00 75.88 456 TYR A N 1
ATOM 3638 C CA . TYR A 1 456 ? -6.053 -13.134 -9.819 1.00 75.88 456 TYR A CA 1
ATOM 3639 C C . TYR A 1 456 ? -7.365 -13.507 -9.096 1.00 75.88 456 TYR A C 1
ATOM 3641 O O . TYR A 1 456 ? -8.429 -13.090 -9.561 1.00 75.88 456 TYR A O 1
ATOM 3649 N N . PRO A 1 457 ? -7.357 -14.252 -7.967 1.00 79.50 457 PRO A N 1
ATOM 3650 C CA . PRO A 1 457 ? -8.582 -14.545 -7.219 1.00 79.50 457 PRO A CA 1
ATOM 3651 C C . PRO A 1 457 ? -9.264 -13.308 -6.621 1.00 79.50 457 PRO A C 1
ATOM 3653 O O . PRO A 1 457 ? -10.436 -13.386 -6.270 1.00 79.50 457 PRO A O 1
ATOM 3656 N N . TYR A 1 458 ? -8.527 -12.204 -6.505 1.00 69.50 458 TYR A N 1
ATOM 3657 C CA . TYR A 1 458 ? -8.934 -10.930 -5.916 1.00 69.50 458 TYR A CA 1
ATOM 3658 C C . TYR A 1 458 ? -9.079 -9.836 -6.980 1.00 69.50 458 TYR A C 1
ATOM 3660 O O . TYR A 1 458 ? -9.126 -8.660 -6.651 1.00 69.50 458 TYR A O 1
ATOM 3668 N N . GLN A 1 459 ? -9.118 -10.193 -8.267 1.00 65.12 459 GLN A N 1
ATOM 3669 C CA . GLN A 1 459 ? -9.159 -9.214 -9.359 1.00 65.12 459 GLN A CA 1
ATOM 3670 C C . GLN A 1 459 ? -10.344 -8.238 -9.252 1.00 65.12 459 GLN A C 1
ATOM 3672 O O . GLN A 1 459 ? -10.197 -7.074 -9.605 1.00 65.12 459 GLN A O 1
ATOM 3677 N N . GLU A 1 460 ? -11.482 -8.702 -8.718 1.00 67.44 460 GLU A N 1
ATOM 3678 C CA . GLU A 1 460 ? -12.659 -7.866 -8.444 1.00 67.44 460 GLU A CA 1
ATOM 3679 C C . GLU A 1 460 ? -12.409 -6.894 -7.282 1.00 67.44 460 GLU A C 1
ATOM 3681 O O . GLU A 1 460 ? -12.838 -5.751 -7.357 1.00 67.44 460 GLU A O 1
ATOM 3686 N N . ASP A 1 461 ? -11.669 -7.318 -6.251 1.00 54.38 461 ASP A N 1
ATOM 3687 C CA . ASP A 1 461 ? -11.335 -6.486 -5.085 1.00 54.38 461 ASP A CA 1
ATOM 3688 C C . ASP A 1 461 ? -10.307 -5.390 -5.425 1.00 54.38 461 ASP A C 1
ATOM 3690 O O . ASP A 1 461 ? -10.217 -4.385 -4.726 1.00 54.38 461 ASP A O 1
ATOM 3694 N N . PHE A 1 462 ? -9.507 -5.592 -6.477 1.00 48.22 462 PHE A N 1
ATOM 3695 C CA . PHE A 1 462 ? -8.465 -4.658 -6.915 1.00 48.22 462 PHE A CA 1
ATOM 3696 C C . PHE A 1 462 ? -8.797 -3.930 -8.225 1.00 48.22 462 PHE A C 1
ATOM 3698 O O . PHE A 1 462 ? -7.984 -3.133 -8.684 1.00 48.22 462 PHE A O 1
ATOM 3705 N N . SER A 1 463 ? -9.951 -4.205 -8.843 1.00 54.69 463 SER A N 1
ATOM 3706 C CA . SER A 1 463 ? -10.345 -3.650 -10.148 1.00 54.69 463 SER A CA 1
ATOM 3707 C C . SER A 1 463 ? -9.286 -3.840 -11.251 1.00 54.69 463 SER A C 1
ATOM 3709 O O . SER A 1 463 ? -9.091 -2.979 -12.107 1.00 54.69 463 SER A O 1
ATOM 3711 N N . ILE A 1 464 ? -8.587 -4.982 -11.247 1.00 61.38 464 ILE A N 1
ATOM 3712 C CA . ILE A 1 464 ? -7.536 -5.317 -12.226 1.00 61.38 464 ILE A CA 1
ATOM 3713 C C . ILE A 1 464 ? -8.094 -6.289 -13.272 1.00 61.38 464 ILE A C 1
ATOM 3715 O O . ILE A 1 464 ? -8.769 -7.256 -12.926 1.00 61.38 464 ILE A O 1
ATOM 3719 N N . ASP A 1 465 ? -7.736 -6.107 -14.547 1.00 73.00 465 ASP A N 1
ATOM 3720 C CA . ASP A 1 465 ? -7.915 -7.142 -15.575 1.00 73.00 465 ASP A CA 1
ATOM 3721 C C . ASP A 1 465 ? -6.892 -8.272 -15.361 1.00 73.00 465 ASP A C 1
ATOM 3723 O O . ASP A 1 465 ? -5.769 -8.261 -15.877 1.00 73.00 465 ASP A O 1
ATOM 3727 N N . GLY A 1 466 ? -7.267 -9.233 -14.515 1.00 72.88 466 GLY A N 1
ATOM 3728 C CA . GLY A 1 466 ? -6.385 -10.317 -14.098 1.00 72.88 466 GLY A CA 1
ATOM 3729 C C . GLY A 1 466 ? -5.960 -11.243 -15.241 1.00 72.88 466 GLY A C 1
ATOM 3730 O O . GLY A 1 466 ? -4.862 -11.799 -15.185 1.00 72.88 466 GLY A O 1
ATOM 3731 N N . ASP A 1 467 ? -6.793 -11.409 -16.275 1.00 75.94 467 ASP A N 1
ATOM 3732 C CA . ASP A 1 467 ? -6.491 -12.280 -17.416 1.00 75.94 467 ASP A CA 1
ATOM 3733 C C . ASP A 1 467 ? -5.360 -11.684 -18.267 1.00 75.94 467 ASP A C 1
ATOM 3735 O O . ASP A 1 467 ? -4.380 -12.378 -18.565 1.00 75.94 467 ASP A O 1
ATOM 3739 N N . ASN A 1 468 ? -5.452 -10.392 -18.600 1.00 70.31 468 ASN A N 1
ATOM 3740 C CA . ASN A 1 468 ? -4.397 -9.691 -19.334 1.00 70.31 468 ASN A CA 1
ATOM 3741 C C . ASN A 1 468 ? -3.107 -9.600 -18.507 1.00 70.31 468 ASN A C 1
ATOM 3743 O O . ASN A 1 468 ? -2.032 -9.926 -19.009 1.00 70.31 468 ASN A O 1
ATOM 3747 N N . PHE A 1 469 ? -3.205 -9.284 -17.211 1.00 71.19 469 PHE A N 1
ATOM 3748 C CA . PHE A 1 469 ? -2.025 -9.177 -16.349 1.00 71.19 469 PHE A CA 1
ATOM 3749 C C . PHE A 1 469 ? -1.243 -10.498 -16.233 1.00 71.19 469 PHE A C 1
ATOM 3751 O O . PHE A 1 469 ? -0.009 -10.506 -16.296 1.00 71.19 469 PHE A O 1
ATOM 3758 N N . ILE A 1 470 ? -1.935 -11.639 -16.115 1.00 71.50 470 ILE A N 1
ATOM 3759 C CA . ILE A 1 470 ? -1.293 -12.963 -16.141 1.00 71.50 470 ILE A CA 1
ATOM 3760 C C . ILE A 1 470 ? -0.644 -13.231 -17.499 1.00 71.50 470 ILE A C 1
ATOM 3762 O O . ILE A 1 470 ? 0.469 -13.757 -17.546 1.00 71.50 470 ILE A O 1
ATOM 3766 N N . PHE A 1 471 ? -1.339 -12.928 -18.595 1.00 71.88 471 PHE A N 1
ATOM 3767 C CA . PHE A 1 471 ? -0.847 -13.219 -19.937 1.00 71.88 471 PHE A CA 1
ATOM 3768 C C . PHE A 1 471 ? 0.420 -12.420 -20.268 1.00 71.88 471 PHE A C 1
ATOM 3770 O O . PHE A 1 471 ? 1.415 -13.008 -20.700 1.00 71.88 471 PHE A O 1
ATOM 3777 N N . ASP A 1 472 ? 0.418 -11.118 -19.993 1.00 65.88 472 ASP A N 1
ATOM 3778 C CA . ASP A 1 472 ? 1.540 -10.227 -20.293 1.00 65.88 472 ASP A CA 1
ATOM 3779 C C . ASP A 1 472 ? 2.778 -10.589 -19.462 1.00 65.88 472 ASP A C 1
ATOM 3781 O O . ASP A 1 472 ? 3.883 -10.736 -19.993 1.00 65.88 472 ASP A O 1
ATOM 3785 N N . THR A 1 473 ? 2.596 -10.832 -18.158 1.00 69.25 473 THR A N 1
ATOM 3786 C CA . THR A 1 473 ? 3.700 -11.248 -17.275 1.00 69.25 473 THR A CA 1
ATOM 3787 C C . THR A 1 473 ? 4.224 -12.643 -17.615 1.00 69.25 473 THR A C 1
ATOM 3789 O O . THR A 1 473 ? 5.431 -12.883 -17.531 1.00 69.25 473 THR A O 1
ATOM 3792 N N . PHE A 1 474 ? 3.357 -13.563 -18.053 1.00 75.69 474 PHE A N 1
ATOM 3793 C CA . PHE A 1 474 ? 3.770 -14.873 -18.555 1.00 75.69 474 PHE A CA 1
ATOM 3794 C C . PHE A 1 474 ? 4.649 -14.745 -19.799 1.00 75.69 474 PHE A C 1
ATOM 3796 O O . PHE A 1 474 ? 5.716 -15.359 -19.853 1.00 75.69 474 PHE A O 1
ATOM 3803 N N . LEU A 1 475 ? 4.216 -13.953 -20.782 1.00 71.56 475 LEU A N 1
ATOM 3804 C CA . LEU A 1 475 ? 4.945 -13.765 -22.031 1.00 71.56 475 LEU A CA 1
ATOM 3805 C C . LEU A 1 475 ? 6.324 -13.148 -21.775 1.00 71.56 475 LEU A C 1
ATOM 3807 O O . LEU A 1 475 ? 7.328 -13.690 -22.237 1.00 71.56 475 LEU A O 1
ATOM 3811 N N . ALA A 1 476 ? 6.387 -12.082 -20.974 1.00 70.06 476 ALA A N 1
ATOM 3812 C CA . ALA A 1 476 ? 7.645 -11.435 -20.606 1.00 70.06 476 ALA A CA 1
ATOM 3813 C C . ALA A 1 476 ? 8.608 -12.402 -19.894 1.00 70.06 476 ALA A C 1
ATOM 3815 O O . ALA A 1 476 ? 9.797 -12.453 -20.213 1.00 70.06 476 ALA A O 1
ATOM 3816 N N . LYS A 1 477 ? 8.088 -13.238 -18.986 1.00 77.38 477 LYS A N 1
ATOM 3817 C CA . LYS A 1 477 ? 8.859 -14.281 -18.297 1.00 77.38 477 LYS A CA 1
ATOM 3818 C C . LYS A 1 477 ? 9.437 -15.313 -19.267 1.00 77.38 477 LYS A C 1
ATOM 3820 O O . LYS A 1 477 ? 10.604 -15.680 -19.129 1.00 77.38 477 LYS A O 1
ATOM 3825 N N . GLU A 1 478 ? 8.652 -15.805 -20.225 1.00 77.88 478 GLU A N 1
ATOM 3826 C CA . GLU A 1 478 ? 9.133 -16.780 -21.216 1.00 77.88 478 GLU A CA 1
ATOM 3827 C C . GLU A 1 478 ? 10.206 -16.172 -22.131 1.00 77.88 478 GLU A C 1
ATOM 3829 O O . GLU A 1 478 ? 11.234 -16.810 -22.357 1.00 77.88 478 GLU A O 1
ATOM 3834 N N . ILE A 1 479 ? 10.025 -14.924 -22.581 1.00 73.75 479 ILE A N 1
ATOM 3835 C CA . ILE A 1 479 ? 11.019 -14.205 -23.395 1.00 73.75 479 ILE A CA 1
ATOM 3836 C C . ILE A 1 479 ? 12.323 -14.026 -22.612 1.00 73.75 479 ILE A C 1
ATOM 3838 O O . ILE A 1 479 ? 13.380 -14.445 -23.081 1.00 73.75 479 ILE A O 1
ATOM 3842 N N . ALA A 1 480 ? 12.260 -13.478 -21.395 1.00 72.56 480 ALA A N 1
ATOM 3843 C CA . ALA A 1 480 ? 13.444 -13.274 -20.560 1.00 72.56 480 ALA A CA 1
ATOM 3844 C C . ALA A 1 480 ? 14.154 -14.598 -20.234 1.00 72.56 480 ALA A C 1
ATOM 3846 O O . ALA A 1 480 ? 15.381 -14.670 -20.236 1.00 72.56 480 ALA A O 1
ATOM 3847 N N . THR A 1 481 ? 13.389 -15.673 -20.016 1.00 79.25 481 THR A N 1
ATOM 3848 C CA . THR A 1 481 ? 13.943 -17.018 -19.811 1.00 79.25 481 THR A CA 1
ATOM 3849 C C . THR A 1 481 ? 14.675 -17.518 -21.050 1.00 79.25 481 THR A C 1
ATOM 3851 O O . THR A 1 481 ? 15.770 -18.060 -20.916 1.00 79.25 481 THR A O 1
ATOM 3854 N N . ALA A 1 482 ? 14.093 -17.349 -22.239 1.00 78.44 482 ALA A N 1
ATOM 3855 C CA . ALA A 1 482 ? 14.702 -17.781 -23.491 1.00 78.44 482 ALA A CA 1
ATOM 3856 C C . ALA A 1 482 ? 16.011 -17.030 -23.770 1.00 78.44 482 ALA A C 1
ATOM 3858 O O . ALA A 1 482 ? 17.015 -17.668 -24.073 1.00 78.44 482 ALA A O 1
ATOM 3859 N N . VAL A 1 483 ? 16.020 -15.704 -23.595 1.00 80.62 483 VAL A N 1
ATOM 3860 C CA . VAL A 1 483 ? 17.223 -14.872 -23.768 1.00 80.62 483 VAL A CA 1
ATOM 3861 C C . VAL A 1 483 ? 18.307 -15.263 -22.764 1.00 80.62 483 VAL A C 1
ATOM 3863 O O . VAL A 1 483 ? 19.445 -15.496 -23.155 1.00 80.62 483 VAL A O 1
ATOM 3866 N N . TRP A 1 484 ? 17.963 -15.421 -21.483 1.00 86.62 484 TRP A N 1
ATOM 3867 C CA . TRP A 1 484 ? 18.924 -15.890 -20.482 1.00 86.62 484 TRP A CA 1
ATOM 3868 C C . TRP A 1 484 ? 19.497 -17.272 -20.828 1.00 86.62 484 TRP A C 1
ATOM 3870 O O . TRP A 1 484 ? 20.699 -17.485 -20.700 1.00 86.62 484 TRP A O 1
ATOM 3880 N N . MET A 1 485 ? 18.659 -18.217 -21.273 1.00 84.19 485 MET A N 1
ATOM 3881 C CA . MET A 1 485 ? 19.120 -19.553 -21.668 1.00 84.19 485 MET A CA 1
ATOM 3882 C C . MET A 1 485 ? 20.096 -19.514 -22.844 1.00 84.19 485 MET A C 1
ATOM 3884 O O . MET A 1 485 ? 20.985 -20.359 -22.895 1.00 84.19 485 MET A O 1
ATOM 3888 N N . ASP A 1 486 ? 19.934 -18.565 -23.766 1.00 87.00 486 ASP A N 1
ATOM 3889 C CA . ASP A 1 486 ? 20.863 -18.349 -24.874 1.00 87.00 486 ASP A CA 1
ATOM 3890 C C . ASP A 1 486 ? 22.271 -18.025 -24.361 1.00 87.00 486 ASP A C 1
ATOM 3892 O O . ASP A 1 486 ? 23.219 -18.736 -24.665 1.00 87.00 486 ASP A O 1
ATOM 3896 N N . PHE A 1 487 ? 22.376 -17.048 -23.457 1.00 88.62 487 PHE A N 1
ATOM 3897 C CA . PHE A 1 487 ? 23.645 -16.639 -22.847 1.00 88.62 487 PHE A CA 1
ATOM 3898 C C . PHE A 1 487 ? 24.221 -17.663 -21.858 1.00 88.62 487 PHE A C 1
ATOM 3900 O O . PHE A 1 487 ? 25.435 -17.813 -21.760 1.00 88.62 487 PHE A O 1
ATOM 3907 N N . ALA A 1 488 ? 23.376 -18.388 -21.121 1.00 89.00 488 ALA A N 1
ATOM 3908 C CA . ALA A 1 488 ? 23.826 -19.361 -20.124 1.00 89.00 488 ALA A CA 1
ATOM 3909 C C . ALA A 1 488 ? 24.360 -20.666 -20.745 1.00 89.00 488 ALA A C 1
ATOM 3911 O O . ALA A 1 488 ? 25.095 -21.420 -20.093 1.00 89.00 488 ALA A O 1
ATOM 3912 N N . TYR A 1 489 ? 23.960 -20.980 -21.981 1.00 86.31 489 TYR A N 1
ATOM 3913 C CA . TYR A 1 489 ? 24.318 -22.220 -22.660 1.00 86.31 489 TYR A CA 1
ATOM 3914 C C . TYR A 1 489 ? 24.918 -21.936 -24.040 1.00 86.31 489 TYR A C 1
ATOM 3916 O O . TYR A 1 489 ? 24.170 -21.664 -24.976 1.00 86.31 489 TYR A O 1
ATOM 3924 N N . PRO A 1 490 ? 26.241 -22.122 -24.209 1.00 79.69 490 PRO A N 1
ATOM 3925 C CA . PRO A 1 490 ? 26.896 -21.894 -25.489 1.00 79.69 490 PRO A CA 1
ATOM 3926 C C . PRO A 1 490 ? 26.238 -22.665 -26.636 1.00 79.69 490 PRO A C 1
ATOM 3928 O O . PRO A 1 490 ? 25.879 -23.837 -26.480 1.00 79.69 490 PRO A O 1
ATOM 3931 N N . ASP A 1 491 ? 26.125 -22.012 -27.793 1.00 72.88 491 ASP A N 1
ATOM 3932 C CA . ASP A 1 491 ? 25.478 -22.524 -29.014 1.00 72.88 491 ASP A CA 1
ATOM 3933 C C . ASP A 1 491 ? 23.955 -22.762 -28.900 1.00 72.88 491 ASP A C 1
ATOM 3935 O O . ASP A 1 491 ? 23.347 -23.351 -29.809 1.00 72.88 491 ASP A O 1
ATOM 3939 N N . SER A 1 492 ? 23.325 -22.320 -27.806 1.00 81.38 492 SER A N 1
ATOM 3940 C CA . SER A 1 492 ? 21.868 -22.232 -27.716 1.00 81.38 492 SER A CA 1
ATOM 3941 C C . SER A 1 492 ? 21.325 -21.229 -28.742 1.00 81.38 492 SER A C 1
ATOM 3943 O O . SER A 1 492 ? 22.071 -20.473 -29.359 1.00 81.38 492 SER A O 1
ATOM 3945 N N . THR A 1 493 ? 20.025 -21.329 -29.022 1.00 80.25 493 THR A N 1
ATOM 3946 C CA . THR A 1 493 ? 19.322 -20.410 -29.923 1.00 80.25 493 THR A CA 1
ATOM 3947 C C . THR A 1 493 ? 17.903 -20.178 -29.451 1.00 80.25 493 THR A C 1
ATOM 3949 O O . THR A 1 493 ? 17.248 -21.116 -28.982 1.00 80.25 493 THR A O 1
ATOM 3952 N N . ILE A 1 494 ? 17.387 -18.984 -29.708 1.00 74.50 494 ILE A N 1
ATOM 3953 C CA . ILE A 1 494 ? 15.995 -18.600 -29.475 1.00 74.50 494 ILE A CA 1
ATOM 3954 C C . ILE A 1 494 ? 15.211 -18.510 -30.789 1.00 74.50 494 ILE A C 1
ATOM 3956 O O . ILE A 1 494 ? 15.790 -18.548 -31.876 1.00 74.50 494 ILE A O 1
ATOM 3960 N N . TYR A 1 495 ? 13.884 -18.397 -30.685 1.00 72.00 495 TYR A N 1
ATOM 3961 C CA . TYR A 1 495 ? 13.008 -18.103 -31.819 1.00 72.00 495 TYR A CA 1
ATOM 3962 C C . TYR A 1 495 ? 12.317 -16.756 -31.604 1.00 72.00 495 TYR A C 1
ATOM 3964 O O . TYR A 1 495 ? 11.602 -16.599 -30.616 1.00 72.00 495 TYR A O 1
ATOM 3972 N N . ILE A 1 496 ? 12.501 -15.822 -32.534 1.00 65.56 496 ILE A N 1
ATOM 3973 C CA . ILE A 1 496 ? 11.823 -14.520 -32.571 1.00 65.56 496 ILE A CA 1
ATOM 3974 C C . ILE A 1 496 ? 11.005 -14.488 -33.862 1.00 65.56 496 ILE A C 1
ATOM 3976 O O . ILE A 1 496 ? 11.542 -14.759 -34.931 1.00 65.56 496 ILE A O 1
ATOM 3980 N N . ASP A 1 497 ? 9.690 -14.282 -33.753 1.00 64.06 497 ASP A N 1
ATOM 3981 C CA . ASP A 1 497 ? 8.750 -14.256 -34.889 1.00 64.06 497 ASP A CA 1
ATOM 3982 C C . ASP A 1 497 ? 8.846 -15.454 -35.854 1.00 64.06 497 ASP A C 1
ATOM 3984 O O . ASP A 1 497 ? 8.559 -15.377 -37.047 1.00 64.06 497 ASP A O 1
ATOM 3988 N N . GLY A 1 498 ? 9.205 -16.622 -35.312 1.00 66.38 498 GLY A N 1
ATOM 3989 C CA . GLY A 1 498 ? 9.354 -17.865 -36.071 1.00 66.38 498 GLY A CA 1
ATOM 3990 C C . GLY A 1 498 ? 10.727 -18.056 -36.722 1.00 66.38 498 GLY A C 1
ATOM 3991 O O . GLY A 1 498 ? 10.960 -19.111 -37.317 1.00 66.38 498 GLY A O 1
ATOM 3992 N N . GLU A 1 499 ? 11.647 -17.108 -36.564 1.00 71.31 499 GLU A N 1
ATOM 3993 C CA . GLU A 1 499 ? 13.022 -17.191 -37.054 1.00 71.31 499 GLU A CA 1
ATOM 3994 C C . GLU A 1 499 ? 13.992 -17.552 -35.920 1.00 71.31 499 GLU A C 1
ATOM 3996 O O . GLU A 1 499 ? 13.827 -17.125 -34.779 1.00 71.31 499 GLU A O 1
ATOM 4001 N N . ARG A 1 500 ? 15.001 -18.378 -36.219 1.00 77.75 500 ARG A N 1
ATOM 4002 C CA . ARG A 1 500 ? 15.999 -18.836 -35.240 1.00 77.75 500 ARG A CA 1
ATOM 4003 C C . ARG A 1 500 ? 17.143 -17.829 -35.135 1.00 77.75 500 ARG A C 1
ATOM 4005 O O . ARG A 1 500 ? 17.709 -17.481 -36.164 1.00 77.75 500 ARG A O 1
ATOM 4012 N N . VAL A 1 501 ? 17.517 -17.433 -33.918 1.00 79.50 501 VAL A N 1
ATOM 4013 C CA . VAL A 1 501 ? 18.574 -16.443 -33.628 1.00 79.50 501 VAL A CA 1
ATOM 4014 C C . VAL A 1 501 ? 19.509 -16.975 -32.537 1.00 79.50 501 VAL A C 1
ATOM 4016 O O . VAL A 1 501 ? 19.050 -17.684 -31.642 1.00 79.50 501 VAL A O 1
ATOM 4019 N N . ASN A 1 502 ? 20.802 -16.643 -32.599 1.00 84.38 502 ASN A N 1
ATOM 4020 C CA . ASN A 1 502 ? 21.768 -16.874 -31.520 1.00 84.38 502 ASN A CA 1
ATOM 4021 C C . ASN A 1 502 ? 22.299 -15.516 -31.023 1.00 84.38 502 ASN A C 1
ATOM 4023 O O . ASN A 1 502 ? 23.238 -14.957 -31.593 1.00 84.38 502 ASN A O 1
ATOM 4027 N N . LEU A 1 503 ? 21.676 -14.963 -29.985 1.00 82.56 503 LEU A N 1
ATOM 4028 C CA . LEU A 1 503 ? 22.037 -13.656 -29.432 1.00 82.56 503 LEU A CA 1
ATOM 4029 C C . LEU A 1 503 ? 23.415 -13.684 -28.755 1.00 82.56 503 LEU A C 1
ATOM 4031 O O . LEU A 1 503 ? 24.143 -12.691 -28.815 1.00 82.56 503 LEU A O 1
ATOM 4035 N N . SER A 1 504 ? 23.792 -14.807 -28.140 1.00 87.06 504 SER A N 1
ATOM 4036 C CA . SER A 1 504 ? 25.071 -14.970 -27.444 1.00 87.06 504 SER A CA 1
ATOM 4037 C C . SER A 1 504 ? 26.246 -15.301 -28.373 1.00 87.06 504 SER A C 1
ATOM 4039 O O . SER A 1 504 ? 27.393 -15.273 -27.930 1.00 87.06 504 SER A O 1
ATOM 4041 N N . ALA A 1 505 ? 26.013 -15.546 -29.670 1.00 87.44 505 ALA A N 1
ATOM 4042 C CA . ALA A 1 505 ? 26.990 -16.112 -30.609 1.00 87.44 505 ALA A CA 1
ATOM 4043 C C . ALA A 1 505 ? 28.371 -15.441 -30.575 1.00 87.44 505 ALA A C 1
ATOM 4045 O O . ALA A 1 505 ? 29.398 -16.117 -30.506 1.00 87.44 505 ALA A O 1
ATOM 4046 N N . TRP A 1 506 ? 28.407 -14.108 -30.624 1.00 87.69 506 TRP A N 1
ATOM 4047 C CA . TRP A 1 506 ? 29.661 -13.346 -30.631 1.00 87.69 506 TRP A CA 1
ATOM 4048 C C . TRP A 1 506 ? 30.309 -13.227 -29.252 1.00 87.69 506 TRP A C 1
ATOM 4050 O O . TRP A 1 506 ? 31.489 -12.898 -29.167 1.00 87.69 506 TRP A O 1
ATOM 4060 N N . PHE A 1 507 ? 29.567 -13.482 -28.181 1.00 89.94 507 PHE A N 1
ATOM 4061 C CA . PHE A 1 507 ? 30.082 -13.489 -26.816 1.00 89.94 507 PHE A CA 1
ATOM 4062 C C . PHE A 1 507 ? 30.619 -14.877 -26.435 1.00 89.94 507 PHE A C 1
ATOM 4064 O O . PHE A 1 507 ? 31.650 -14.977 -25.767 1.00 89.94 507 PHE A O 1
ATOM 4071 N N . ASP A 1 508 ? 29.986 -15.940 -26.934 1.00 88.12 508 ASP A N 1
ATOM 4072 C CA . ASP A 1 508 ? 30.416 -17.331 -26.765 1.00 88.12 508 ASP A CA 1
ATOM 4073 C C . ASP A 1 508 ? 31.621 -17.663 -27.641 1.00 88.12 508 ASP A C 1
ATOM 4075 O O . ASP A 1 508 ? 32.603 -18.251 -27.186 1.00 88.12 508 ASP A O 1
ATOM 4079 N N . ASN A 1 509 ? 31.545 -17.275 -28.915 1.00 88.50 509 ASN A N 1
ATOM 4080 C CA . ASN A 1 509 ? 32.541 -17.558 -29.937 1.00 88.50 509 ASN A CA 1
ATOM 4081 C C . ASN A 1 509 ? 32.826 -16.286 -30.755 1.00 88.50 509 ASN A C 1
ATOM 4083 O O . ASN A 1 509 ? 32.399 -16.192 -31.912 1.00 88.50 509 ASN A O 1
ATOM 4087 N N . PRO A 1 510 ? 33.567 -15.310 -30.186 1.00 89.88 510 PRO A N 1
ATOM 4088 C CA . PRO A 1 510 ? 33.866 -14.059 -30.870 1.00 89.88 510 PRO A CA 1
ATOM 4089 C C . PRO A 1 510 ? 34.475 -14.314 -32.254 1.00 89.88 510 PRO A C 1
ATOM 4091 O O . PRO A 1 510 ? 35.417 -15.111 -32.376 1.00 89.88 510 PRO A O 1
ATOM 4094 N N . PRO A 1 511 ? 33.960 -13.674 -33.321 1.00 87.19 511 PRO A N 1
ATOM 4095 C CA . PRO A 1 511 ? 34.466 -13.914 -34.661 1.00 87.19 511 PRO A CA 1
ATOM 4096 C C . PRO A 1 511 ? 35.929 -13.485 -34.750 1.00 87.19 511 PRO A C 1
ATOM 4098 O O . PRO A 1 511 ? 36.321 -12.480 -34.177 1.00 87.19 511 PRO A O 1
ATOM 4101 N N . GLY A 1 512 ? 36.756 -14.209 -35.508 1.00 85.94 512 GLY A N 1
ATOM 4102 C CA . GLY A 1 512 ? 38.167 -13.828 -35.658 1.00 85.94 512 GLY A CA 1
ATOM 4103 C C . GLY A 1 512 ? 38.359 -12.473 -36.357 1.00 85.94 512 GLY A C 1
ATOM 4104 O O . GLY A 1 512 ? 39.266 -11.724 -36.015 1.00 85.94 512 GLY A O 1
ATOM 4105 N N . SER A 1 513 ? 37.496 -12.142 -37.324 1.00 89.81 513 SER A N 1
ATOM 4106 C CA . SER A 1 513 ? 37.504 -10.859 -38.035 1.00 89.81 513 SER A CA 1
ATOM 4107 C C . SER A 1 513 ? 36.089 -10.442 -38.405 1.00 89.81 513 SER A C 1
ATOM 4109 O O . SER A 1 513 ? 35.400 -11.146 -39.149 1.00 89.81 513 SER A O 1
ATOM 4111 N N . LEU A 1 514 ? 35.673 -9.270 -37.923 1.00 88.19 514 LEU A N 1
ATOM 4112 C CA . LEU A 1 514 ? 34.373 -8.695 -38.251 1.00 88.19 514 LEU A CA 1
ATOM 4113 C C . LEU A 1 514 ? 34.300 -8.292 -39.730 1.00 88.19 514 LEU A C 1
ATOM 4115 O O . LEU A 1 514 ? 33.249 -8.446 -40.345 1.00 88.19 514 LEU A O 1
ATOM 4119 N N . LEU A 1 515 ? 35.414 -7.873 -40.343 1.00 89.50 515 LEU A N 1
ATOM 4120 C CA . LEU A 1 515 ? 35.465 -7.596 -41.782 1.00 89.50 515 LEU A CA 1
ATOM 4121 C C . LEU A 1 515 ? 35.154 -8.855 -42.604 1.00 89.50 515 LEU A C 1
ATOM 4123 O O . LEU A 1 515 ? 34.421 -8.784 -43.589 1.00 89.50 515 LEU A O 1
ATOM 4127 N N . GLN A 1 516 ? 35.652 -10.022 -42.183 1.00 90.12 516 GLN A N 1
ATOM 4128 C CA . GLN A 1 516 ? 35.357 -11.288 -42.856 1.00 90.12 516 GLN A CA 1
ATOM 4129 C C . GLN A 1 516 ? 33.909 -11.749 -42.629 1.00 90.12 516 GLN A C 1
ATOM 4131 O O . GLN A 1 516 ? 33.294 -12.285 -43.553 1.00 90.12 516 GLN A O 1
ATOM 4136 N N . VAL A 1 517 ? 33.352 -11.529 -41.435 1.00 89.31 517 VAL A N 1
ATOM 4137 C CA . VAL A 1 517 ? 31.930 -11.788 -41.150 1.00 89.31 517 VAL A CA 1
ATOM 4138 C C . VAL A 1 517 ? 31.039 -10.890 -42.010 1.00 89.31 517 VAL A C 1
ATOM 4140 O O . VAL A 1 517 ? 30.156 -11.389 -42.708 1.00 89.31 517 VAL A O 1
ATOM 4143 N N . TRP A 1 518 ? 31.327 -9.587 -42.059 1.00 86.56 518 TRP A N 1
ATOM 4144 C CA . TRP A 1 518 ? 30.609 -8.625 -42.895 1.00 86.56 518 TRP A CA 1
ATOM 4145 C C . TRP A 1 518 ? 30.706 -8.986 -44.380 1.00 86.56 518 TRP A C 1
ATOM 4147 O O . TRP A 1 518 ? 29.693 -9.004 -45.081 1.00 86.56 518 TRP A O 1
ATOM 4157 N N . LYS A 1 519 ? 31.896 -9.385 -44.849 1.00 86.88 519 LYS A N 1
ATOM 4158 C CA . LYS A 1 519 ? 32.105 -9.915 -46.201 1.00 86.88 519 LYS A CA 1
ATOM 4159 C C . LYS A 1 519 ? 31.196 -11.106 -46.482 1.00 86.88 519 LYS A C 1
ATOM 4161 O O . LYS A 1 519 ? 30.486 -11.120 -47.484 1.00 86.88 519 LYS A O 1
ATOM 4166 N N . ASN A 1 520 ? 31.180 -12.102 -45.604 1.00 87.00 520 ASN A N 1
ATOM 4167 C CA . ASN A 1 520 ? 30.332 -13.274 -45.802 1.00 87.00 520 ASN A CA 1
ATOM 4168 C C . ASN A 1 520 ? 28.847 -12.888 -45.885 1.00 87.00 520 ASN A C 1
ATOM 4170 O O . ASN A 1 520 ? 28.125 -13.438 -46.716 1.00 87.00 520 ASN A O 1
ATOM 4174 N N . TYR A 1 521 ? 28.420 -11.893 -45.111 1.00 84.38 521 TYR A N 1
ATOM 4175 C CA . TYR A 1 521 ? 27.055 -11.377 -45.131 1.00 84.38 521 TYR A CA 1
ATOM 4176 C C . TYR A 1 521 ? 26.664 -10.686 -46.439 1.00 84.38 521 TYR A C 1
ATOM 4178 O O . TYR A 1 521 ? 25.711 -11.103 -47.118 1.00 84.38 521 TYR A O 1
ATOM 4186 N N . VAL A 1 522 ? 27.434 -9.684 -46.867 1.00 82.12 522 VAL A N 1
ATOM 4187 C CA . VAL A 1 522 ? 27.112 -8.904 -48.077 1.00 82.12 522 VAL A CA 1
ATOM 4188 C C . VAL A 1 522 ? 27.195 -9.761 -49.340 1.00 82.12 522 VAL A C 1
ATOM 4190 O O . VAL A 1 522 ? 26.318 -9.676 -50.201 1.00 82.12 522 VAL A O 1
ATOM 4193 N N . PHE A 1 523 ? 28.153 -10.691 -49.400 1.00 82.31 523 PHE A N 1
ATOM 4194 C CA . PHE A 1 523 ? 28.278 -11.648 -50.503 1.00 82.31 523 PHE A CA 1
ATOM 4195 C C . PHE A 1 523 ? 27.282 -12.821 -50.417 1.00 82.31 523 PHE A C 1
ATOM 4197 O O . PHE A 1 523 ? 27.240 -13.652 -51.323 1.00 82.31 523 PHE A O 1
ATOM 4204 N N . GLY A 1 524 ? 26.454 -12.894 -49.365 1.00 78.75 524 GLY A N 1
ATOM 4205 C CA . GLY A 1 524 ? 25.425 -13.927 -49.200 1.00 78.75 524 GLY A CA 1
ATOM 4206 C C . GLY A 1 524 ? 25.970 -15.330 -48.928 1.00 78.75 524 GLY A C 1
ATOM 4207 O O . GLY A 1 524 ? 25.295 -16.309 -49.227 1.00 78.75 524 GLY A O 1
ATOM 4208 N N . VAL A 1 525 ? 27.188 -15.421 -48.395 1.00 85.00 525 VAL A N 1
ATOM 4209 C CA . VAL A 1 525 ? 27.810 -16.662 -47.911 1.00 85.00 525 VAL A CA 1
ATOM 4210 C C . VAL A 1 525 ? 27.220 -17.072 -46.559 1.00 85.00 525 VAL A C 1
ATOM 4212 O O . VAL A 1 525 ? 27.027 -18.261 -46.325 1.00 85.00 525 VAL A O 1
ATOM 4215 N N . ASP A 1 526 ? 26.918 -16.099 -45.700 1.00 80.62 526 ASP A N 1
ATOM 4216 C CA . ASP A 1 526 ? 26.287 -16.287 -44.392 1.00 80.62 526 ASP A CA 1
ATOM 4217 C C . ASP A 1 526 ? 25.268 -15.167 -44.152 1.00 80.62 526 ASP A C 1
ATOM 4219 O O . ASP A 1 526 ? 25.640 -14.005 -44.072 1.00 80.62 526 ASP A O 1
ATOM 4223 N N . SER A 1 527 ? 23.981 -15.486 -44.056 1.00 75.94 527 SER A N 1
ATOM 4224 C CA . SER A 1 527 ? 22.908 -14.508 -43.820 1.00 75.94 527 SER A CA 1
ATOM 4225 C C . SER A 1 527 ? 22.744 -14.100 -42.355 1.00 75.94 527 SER A C 1
ATOM 4227 O O . SER A 1 527 ? 22.023 -13.147 -42.086 1.00 75.94 527 SER A O 1
ATOM 4229 N N . THR A 1 528 ? 23.417 -14.780 -41.429 1.00 76.00 528 THR A N 1
ATOM 4230 C CA . THR A 1 528 ? 23.246 -14.597 -39.978 1.00 76.00 528 THR A CA 1
ATOM 4231 C C . THR A 1 528 ? 24.220 -13.593 -39.371 1.00 76.00 528 THR A C 1
ATOM 4233 O O . THR A 1 528 ? 24.176 -13.346 -38.172 1.00 76.00 528 THR A O 1
ATOM 4236 N N . LEU A 1 529 ? 25.142 -13.039 -40.169 1.00 81.81 529 LEU A N 1
ATOM 4237 C CA . LEU A 1 529 ? 26.237 -12.196 -39.677 1.00 81.81 529 LEU A CA 1
ATOM 4238 C C . LEU A 1 529 ? 26.997 -12.878 -38.513 1.00 81.81 529 LEU A C 1
ATOM 4240 O O . LEU A 1 529 ? 27.252 -12.282 -37.468 1.00 81.81 529 LEU A O 1
ATOM 4244 N N . GLY A 1 530 ? 27.346 -14.159 -38.669 1.00 78.25 530 GLY A N 1
ATOM 4245 C CA . GLY A 1 530 ? 28.012 -14.934 -37.621 1.00 78.25 530 GLY A CA 1
ATOM 4246 C C . GLY A 1 530 ? 27.129 -15.250 -36.408 1.00 78.25 530 GLY A C 1
ATOM 4247 O O . GLY A 1 530 ? 27.662 -15.369 -35.310 1.00 78.25 530 GLY A O 1
ATOM 4248 N N . GLY A 1 531 ? 25.811 -15.368 -36.595 1.00 73.94 531 GLY A N 1
ATOM 4249 C CA . GLY A 1 531 ? 24.843 -15.808 -35.582 1.00 73.94 531 GLY A CA 1
ATOM 4250 C C . GLY A 1 531 ? 23.938 -14.720 -34.990 1.00 73.94 531 GLY A C 1
ATOM 4251 O O . GLY A 1 531 ? 22.886 -15.068 -34.462 1.00 73.94 531 GLY A O 1
ATOM 4252 N N . ILE A 1 532 ? 24.297 -13.435 -35.121 1.00 67.56 532 ILE A N 1
ATOM 4253 C CA . ILE A 1 532 ? 23.540 -12.306 -34.539 1.00 67.56 532 ILE A CA 1
ATOM 4254 C C . ILE A 1 532 ? 22.201 -12.055 -35.246 1.00 67.56 532 ILE A C 1
ATOM 4256 O O . ILE A 1 532 ? 21.244 -11.616 -34.612 1.00 67.56 532 ILE A O 1
ATOM 4260 N N . PHE A 1 533 ? 22.114 -12.314 -36.551 1.00 70.81 533 PHE A N 1
ATOM 4261 C CA . PHE A 1 533 ? 20.875 -12.182 -37.317 1.00 70.81 533 PHE A CA 1
ATOM 4262 C C . PHE A 1 533 ? 20.158 -13.520 -37.486 1.00 70.81 533 PHE A C 1
ATOM 4264 O O . PHE A 1 533 ? 20.813 -14.569 -37.479 1.00 70.81 533 PHE A O 1
ATOM 4271 N N . PRO A 1 534 ? 18.827 -13.498 -37.689 1.00 69.44 534 PRO A N 1
ATOM 4272 C CA . PRO A 1 534 ? 18.068 -14.724 -37.846 1.00 69.44 534 PRO A CA 1
ATOM 4273 C C . PRO A 1 534 ? 18.532 -15.599 -39.020 1.00 69.44 534 PRO A C 1
ATOM 4275 O O . PRO A 1 534 ? 18.996 -15.101 -40.051 1.00 69.44 534 PRO A O 1
ATOM 4278 N N . ASP A 1 535 ? 18.358 -16.919 -38.878 1.00 67.25 535 ASP A N 1
ATOM 4279 C CA . ASP A 1 535 ? 18.617 -17.953 -39.891 1.00 67.25 535 ASP A CA 1
ATOM 4280 C C . ASP A 1 535 ? 17.709 -17.756 -41.131 1.00 67.25 535 ASP A C 1
ATOM 4282 O O . ASP A 1 535 ? 16.740 -18.485 -41.352 1.00 67.25 535 ASP A O 1
ATOM 4286 N N . ARG A 1 536 ? 18.010 -16.774 -41.986 1.00 62.56 536 ARG A N 1
ATOM 4287 C CA . ARG A 1 536 ? 17.268 -16.537 -43.233 1.00 62.56 536 ARG A CA 1
ATOM 4288 C C . ARG A 1 536 ? 17.880 -17.309 -44.390 1.00 62.56 536 ARG A C 1
ATOM 4290 O O . ARG A 1 536 ? 19.072 -17.188 -44.670 1.00 62.56 536 ARG A O 1
ATOM 4297 N N . TYR A 1 537 ? 17.062 -18.018 -45.165 1.00 47.59 537 TYR A N 1
ATOM 4298 C CA . TYR A 1 537 ? 17.433 -18.319 -46.548 1.00 47.59 537 TYR A CA 1
ATOM 4299 C C . TYR A 1 537 ? 17.295 -17.026 -47.361 1.00 47.59 537 TYR A C 1
ATOM 4301 O O . TYR A 1 537 ? 16.207 -16.461 -47.426 1.00 47.59 537 TYR A O 1
ATOM 4309 N N . LYS A 1 538 ? 18.370 -16.569 -48.024 1.00 40.69 538 LYS A N 1
ATOM 4310 C CA . LYS A 1 538 ? 18.270 -15.585 -49.120 1.00 40.69 538 LYS A CA 1
ATOM 4311 C C . LYS A 1 538 ? 17.503 -16.235 -50.282 1.00 40.69 538 LYS A C 1
ATOM 4313 O O . LYS A 1 538 ? 18.105 -16.679 -51.259 1.00 40.69 538 LYS A O 1
ATOM 4318 N N . GLU A 1 539 ? 16.179 -16.328 -50.192 1.00 32.66 539 GLU A N 1
ATOM 4319 C CA . GLU A 1 539 ? 15.357 -16.414 -51.394 1.00 32.66 539 GLU A CA 1
ATOM 4320 C C . GLU A 1 539 ? 15.337 -15.008 -51.998 1.00 32.66 539 GLU A C 1
ATOM 4322 O O . GLU A 1 539 ? 15.085 -14.022 -51.311 1.00 32.66 539 GLU A O 1
ATOM 4327 N N . GLY A 1 540 ? 15.826 -14.918 -53.236 1.00 35.47 540 GLY A N 1
ATOM 4328 C CA . GLY A 1 540 ? 16.391 -13.698 -53.804 1.00 35.47 540 GLY A CA 1
ATOM 4329 C C . GLY A 1 540 ? 15.500 -12.467 -53.689 1.00 35.47 540 GLY A C 1
ATOM 4330 O O . GLY A 1 540 ? 14.286 -12.578 -53.792 1.00 35.47 540 GLY A O 1
ATOM 4331 N N . MET A 1 541 ? 16.161 -11.311 -53.534 1.00 33.81 541 MET A N 1
ATOM 4332 C CA . MET A 1 541 ? 15.607 -9.955 -53.611 1.00 33.81 541 MET A CA 1
ATOM 4333 C C . MET A 1 541 ? 14.291 -9.895 -54.396 1.00 33.81 541 MET A C 1
ATOM 4335 O O . MET A 1 541 ? 14.280 -9.718 -55.617 1.00 33.81 541 MET A O 1
ATOM 4339 N N . ILE A 1 542 ? 13.178 -9.989 -53.680 1.00 30.41 542 ILE A N 1
ATOM 4340 C CA . ILE A 1 542 ? 12.006 -9.217 -54.037 1.00 30.41 542 ILE A CA 1
ATOM 4341 C C . ILE A 1 542 ? 12.209 -7.938 -53.244 1.00 30.41 542 ILE A C 1
ATOM 4343 O O . ILE A 1 542 ? 12.053 -7.914 -52.029 1.00 30.41 542 ILE A O 1
ATOM 4347 N N . VAL A 1 543 ? 12.677 -6.901 -53.935 1.00 33.28 543 VAL A N 1
ATOM 4348 C CA . VAL A 1 543 ? 12.502 -5.535 -53.457 1.00 33.28 543 VAL A CA 1
ATOM 4349 C C . VAL A 1 543 ? 10.989 -5.347 -53.408 1.00 33.28 543 VAL A C 1
ATOM 4351 O O . VAL A 1 543 ? 10.366 -5.108 -54.441 1.00 33.28 543 VAL A O 1
ATOM 4354 N N . GLU A 1 544 ? 10.371 -5.572 -52.252 1.00 30.97 544 GLU A N 1
ATOM 4355 C CA . GLU A 1 544 ? 9.096 -4.922 -52.003 1.00 30.97 544 GLU A CA 1
ATOM 4356 C C . GLU A 1 544 ? 9.399 -3.429 -51.896 1.00 30.97 544 GLU A C 1
ATOM 4358 O O . GLU A 1 544 ? 10.198 -2.996 -51.065 1.00 30.97 544 GLU A O 1
ATOM 4363 N N . ASP A 1 545 ? 8.822 -2.673 -52.831 1.00 38.34 545 ASP A N 1
ATOM 4364 C CA . ASP A 1 545 ? 8.800 -1.214 -52.851 1.00 38.34 545 ASP A CA 1
ATOM 4365 C C . ASP A 1 545 ? 8.375 -0.695 -51.472 1.00 38.34 545 ASP A C 1
ATOM 4367 O O . ASP A 1 545 ? 7.192 -0.708 -51.120 1.00 38.34 545 ASP A O 1
ATOM 4371 N N . VAL A 1 546 ? 9.335 -0.208 -50.685 1.00 43.41 546 VAL A N 1
ATOM 4372 C CA . VAL A 1 546 ? 9.027 0.590 -49.500 1.00 43.41 546 VAL A CA 1
ATOM 4373 C C . VAL A 1 546 ? 8.615 1.969 -50.003 1.00 43.41 546 VAL A C 1
ATOM 4375 O O . VAL A 1 546 ? 9.447 2.771 -50.429 1.00 43.41 546 VAL A O 1
ATOM 4378 N N . LEU A 1 547 ? 7.306 2.218 -50.003 1.00 47.09 547 LEU A N 1
ATOM 4379 C CA . LEU A 1 547 ? 6.735 3.503 -50.389 1.00 47.09 547 LEU A CA 1
ATOM 4380 C C . LEU A 1 547 ? 7.136 4.584 -49.366 1.00 47.09 547 LEU A C 1
ATOM 4382 O O . LEU A 1 547 ? 7.090 4.324 -48.161 1.00 47.09 547 LEU A O 1
ATOM 4386 N N . PRO A 1 548 ? 7.503 5.802 -49.805 1.00 57.69 548 PRO A N 1
ATOM 4387 C CA . PRO A 1 548 ? 7.823 6.890 -48.888 1.00 57.69 548 PRO A CA 1
ATOM 4388 C C . PRO A 1 548 ? 6.621 7.256 -48.005 1.00 57.69 548 PRO A C 1
ATOM 4390 O O . PRO A 1 548 ? 5.477 7.144 -48.437 1.00 57.69 548 PRO A O 1
ATOM 4393 N N . MET A 1 549 ? 6.859 7.726 -46.777 1.00 57.62 549 MET A N 1
ATOM 4394 C CA . MET A 1 549 ? 5.786 8.072 -45.822 1.00 57.62 549 MET A CA 1
ATOM 4395 C C . MET A 1 549 ? 5.612 9.585 -45.612 1.00 57.62 549 MET A C 1
ATOM 4397 O O . MET A 1 549 ? 4.557 10.027 -45.158 1.00 57.62 549 MET A O 1
ATOM 4401 N N . GLU A 1 550 ? 6.577 10.405 -46.044 1.00 66.12 550 GLU A N 1
ATOM 4402 C CA . GLU A 1 550 ? 6.498 11.871 -46.014 1.00 66.12 550 GLU A CA 1
ATOM 4403 C C . GLU A 1 550 ? 7.111 12.532 -47.263 1.00 66.12 550 GLU A C 1
ATOM 4405 O O . GLU A 1 550 ? 7.880 11.915 -47.998 1.00 66.12 550 GLU A O 1
ATOM 4410 N N . TYR A 1 551 ? 6.747 13.794 -47.537 1.00 77.56 551 TYR A N 1
ATOM 4411 C CA . TYR A 1 551 ? 7.396 14.576 -48.596 1.00 77.56 551 TYR A CA 1
ATOM 4412 C C . TYR A 1 551 ? 8.737 15.086 -48.081 1.00 77.56 551 TYR A C 1
ATOM 4414 O O . TYR A 1 551 ? 8.768 15.898 -47.155 1.00 77.56 551 TYR A O 1
ATOM 4422 N N . LYS A 1 552 ? 9.836 14.681 -48.712 1.00 79.81 552 LYS A N 1
ATOM 4423 C CA . LYS A 1 552 ? 11.182 15.057 -48.270 1.00 79.81 552 LYS A CA 1
ATOM 4424 C C . LYS A 1 552 ? 12.035 15.484 -49.450 1.00 79.81 552 LYS A C 1
ATOM 4426 O O . LYS A 1 552 ? 12.023 14.836 -50.487 1.00 79.81 552 LYS A O 1
ATOM 4431 N N . LEU A 1 553 ? 12.782 16.576 -49.296 1.00 80.38 553 LEU A N 1
ATOM 4432 C CA . LEU A 1 553 ? 13.838 16.973 -50.227 1.00 80.38 553 LEU A CA 1
ATOM 4433 C C . LEU A 1 553 ? 15.176 16.741 -49.531 1.00 80.38 553 LEU A C 1
ATOM 4435 O O . LEU A 1 553 ? 15.497 17.424 -48.557 1.00 80.38 553 LEU A O 1
ATOM 4439 N N . SER A 1 554 ? 15.942 15.772 -50.013 1.00 76.31 554 SER A N 1
ATOM 4440 C CA . SER A 1 554 ? 17.251 15.450 -49.459 1.00 76.31 554 SER A CA 1
ATOM 4441 C C . SER A 1 554 ? 18.265 16.555 -49.777 1.00 76.31 554 SER A C 1
ATOM 4443 O O . SER A 1 554 ? 18.134 17.252 -50.792 1.00 76.31 554 SER A O 1
ATOM 4445 N N . PRO A 1 555 ? 19.295 16.735 -48.933 1.00 70.94 555 PRO A N 1
ATOM 4446 C CA . PRO A 1 555 ? 20.367 17.682 -49.203 1.00 70.94 555 PRO A CA 1
ATOM 4447 C C . PRO A 1 555 ? 20.980 17.466 -50.591 1.00 70.94 555 PRO A C 1
ATOM 4449 O O . PRO A 1 555 ? 21.269 16.338 -50.988 1.00 70.94 555 PRO A O 1
ATOM 4452 N N . VAL A 1 556 ? 21.192 18.560 -51.327 1.00 69.31 556 VAL A N 1
ATOM 4453 C CA . VAL A 1 556 ? 21.781 18.516 -52.670 1.00 69.31 556 VAL A CA 1
ATOM 4454 C C . VAL A 1 556 ? 23.219 18.017 -52.572 1.00 69.31 556 VAL A C 1
ATOM 4456 O O . VAL A 1 556 ? 24.063 18.672 -51.953 1.00 69.31 556 VAL A O 1
ATOM 4459 N N . TYR A 1 557 ? 23.502 16.875 -53.196 1.00 55.50 557 TYR A N 1
ATOM 4460 C CA . TYR A 1 557 ? 24.814 16.246 -53.136 1.00 55.50 557 TYR A CA 1
ATOM 4461 C C . TYR A 1 557 ? 25.324 15.875 -54.532 1.00 55.50 557 TYR A C 1
ATOM 4463 O O . TYR A 1 557 ? 24.596 15.262 -55.301 1.00 55.50 557 TYR A O 1
ATOM 4471 N N . PRO A 1 558 ? 26.585 16.175 -54.867 1.00 50.97 558 PRO A N 1
ATOM 4472 C CA . PRO A 1 558 ? 27.537 16.915 -54.043 1.00 50.97 558 PRO A CA 1
ATOM 4473 C C . PRO A 1 558 ? 27.303 18.448 -54.079 1.00 50.97 558 PRO A C 1
ATOM 4475 O O . PRO A 1 558 ? 26.702 18.986 -55.005 1.00 50.97 558 PRO A O 1
ATOM 4478 N N . ASN A 1 559 ? 27.782 19.147 -53.039 1.00 45.12 559 ASN A N 1
ATOM 4479 C CA . ASN A 1 559 ? 27.678 20.604 -52.774 1.00 45.12 559 ASN A CA 1
ATOM 4480 C C . ASN A 1 559 ? 27.961 21.495 -54.032 1.00 45.12 559 ASN A C 1
ATOM 4482 O O . ASN A 1 559 ? 28.774 21.076 -54.864 1.00 45.12 559 ASN A O 1
ATOM 4486 N N . PRO A 1 560 ? 27.414 22.738 -54.169 1.00 43.97 560 PRO A N 1
ATOM 4487 C CA . PRO A 1 560 ? 27.327 23.559 -55.401 1.00 43.97 560 PRO A CA 1
ATOM 4488 C C . PRO A 1 560 ? 28.630 24.001 -56.083 1.00 43.97 560 PRO A C 1
ATOM 4490 O O . PRO A 1 560 ? 28.598 24.814 -57.006 1.00 43.97 560 PRO A O 1
ATOM 4493 N N . PHE A 1 561 ? 29.779 23.504 -55.636 1.00 57.53 561 PHE A N 1
ATOM 4494 C CA . PHE A 1 561 ? 31.068 23.703 -56.296 1.00 57.53 561 PHE A CA 1
ATOM 4495 C C . PHE A 1 561 ? 31.417 22.565 -57.268 1.00 57.53 561 PHE A C 1
ATOM 4497 O O . PHE A 1 561 ? 32.482 22.599 -57.883 1.00 57.53 561 PHE A O 1
ATOM 4504 N N . ASN A 1 562 ? 30.518 21.590 -57.441 1.00 52.47 562 ASN A N 1
ATOM 4505 C CA . ASN A 1 562 ? 30.656 20.514 -58.415 1.00 52.47 562 ASN A CA 1
ATOM 4506 C C . ASN A 1 562 ? 29.884 20.813 -59.711 1.00 52.47 562 ASN A C 1
ATOM 4508 O O . ASN A 1 562 ? 28.807 21.408 -59.668 1.00 52.47 562 ASN A O 1
ATOM 4512 N N . PRO A 1 563 ? 30.403 20.389 -60.878 1.00 59.19 563 PRO A N 1
ATOM 4513 C CA . PRO A 1 563 ? 29.761 20.618 -62.174 1.00 59.19 563 PRO A CA 1
ATOM 4514 C C . PRO A 1 563 ? 28.448 19.837 -62.374 1.00 59.19 563 PRO A C 1
ATOM 4516 O O . PRO A 1 563 ? 27.712 20.138 -63.311 1.00 59.19 563 PRO A O 1
ATOM 4519 N N . ALA A 1 564 ? 28.150 18.860 -61.512 1.00 59.66 564 ALA A N 1
ATOM 4520 C CA . ALA A 1 564 ? 26.885 18.136 -61.448 1.00 59.66 564 ALA A CA 1
ATOM 4521 C C . ALA A 1 564 ? 26.526 17.866 -59.978 1.00 59.66 564 ALA A C 1
ATOM 4523 O O . ALA A 1 564 ? 27.416 17.628 -59.160 1.00 59.66 564 ALA A O 1
ATOM 4524 N N . ALA A 1 565 ? 25.233 17.914 -59.661 1.00 64.50 565 ALA A N 1
ATOM 4525 C CA . ALA A 1 565 ? 24.695 17.629 -58.338 1.00 64.50 565 ALA A CA 1
ATOM 4526 C C . ALA A 1 565 ? 23.378 16.853 -58.460 1.00 64.50 565 ALA A C 1
ATOM 4528 O O . ALA A 1 565 ? 22.611 17.081 -59.398 1.00 64.50 565 ALA A O 1
ATOM 4529 N N . PHE A 1 566 ? 23.124 15.957 -57.513 1.00 70.44 566 PHE A N 1
ATOM 4530 C CA . PHE A 1 566 ? 21.891 15.196 -57.382 1.00 70.44 566 PHE A CA 1
ATOM 4531 C C . PHE A 1 566 ? 20.951 15.889 -56.402 1.00 70.44 566 PHE A C 1
ATOM 4533 O O . PHE A 1 566 ? 21.354 16.358 -55.335 1.00 70.44 566 PHE A O 1
ATOM 4540 N N . ILE A 1 567 ? 19.682 15.944 -56.789 1.00 75.50 567 ILE A N 1
ATOM 4541 C CA . ILE A 1 567 ? 18.594 16.459 -55.969 1.00 75.50 567 ILE A CA 1
ATOM 4542 C C . ILE A 1 567 ? 17.595 15.316 -55.843 1.00 75.50 567 ILE A C 1
ATOM 4544 O O . ILE A 1 567 ? 16.878 15.017 -56.796 1.00 75.50 567 ILE A O 1
ATOM 4548 N N . VAL A 1 568 ? 17.615 14.644 -54.695 1.00 77.50 568 VAL A N 1
ATOM 4549 C CA . VAL A 1 568 ? 16.735 13.508 -54.403 1.00 77.50 568 VAL A CA 1
ATOM 4550 C C . VAL A 1 568 ? 15.550 14.018 -53.598 1.00 77.50 568 VAL A C 1
ATOM 4552 O O . VAL A 1 568 ? 15.732 14.773 -52.644 1.00 77.50 568 VAL A O 1
ATOM 4555 N N . PHE A 1 569 ? 14.344 13.624 -53.985 1.00 77.94 569 PHE A N 1
ATOM 4556 C CA . PHE A 1 569 ? 13.134 13.916 -53.234 1.00 77.94 569 PHE A CA 1
ATOM 4557 C C . PHE A 1 569 ? 12.227 12.692 -53.179 1.00 77.94 569 PHE A C 1
ATOM 4559 O O . PHE A 1 569 ? 12.220 11.869 -54.092 1.00 77.94 569 PHE A O 1
ATOM 4566 N N . GLU A 1 570 ? 11.465 12.598 -52.101 1.00 80.00 570 GLU A N 1
ATOM 4567 C CA . GLU A 1 570 ? 10.558 11.500 -51.796 1.00 80.00 570 GLU A CA 1
ATOM 4568 C C . GLU A 1 570 ? 9.112 12.001 -51.809 1.00 80.00 570 GLU A C 1
ATOM 4570 O O . GLU A 1 570 ? 8.822 13.123 -51.376 1.00 80.00 570 GLU A O 1
ATOM 4575 N N . LEU A 1 571 ? 8.203 11.172 -52.333 1.00 79.25 571 LEU A N 1
ATOM 4576 C CA . LEU A 1 571 ? 6.774 11.461 -52.428 1.00 79.25 571 LEU A CA 1
ATOM 4577 C C . LEU A 1 571 ? 5.986 10.352 -51.725 1.00 79.25 571 LEU A C 1
ATOM 4579 O O . LEU A 1 571 ? 6.037 9.212 -52.179 1.00 79.25 571 LEU A O 1
ATOM 4583 N N . PRO A 1 572 ? 5.189 10.657 -50.688 1.00 77.88 572 PRO A N 1
ATOM 4584 C CA . PRO A 1 572 ? 4.409 9.640 -49.991 1.00 77.88 572 PRO A CA 1
ATOM 4585 C C . PRO A 1 572 ? 3.158 9.197 -50.747 1.00 77.88 572 PRO A C 1
ATOM 4587 O O . PRO A 1 572 ? 2.458 8.262 -50.371 1.00 77.88 572 PRO A O 1
ATOM 4590 N N . LYS A 1 573 ? 2.832 9.928 -51.812 1.00 72.75 573 LYS A N 1
ATOM 4591 C CA . LYS A 1 573 ? 1.776 9.615 -52.765 1.00 72.75 573 LYS A CA 1
ATOM 4592 C C . LYS A 1 573 ? 2.039 10.354 -54.066 1.00 72.75 573 LYS A C 1
ATOM 4594 O O . LYS A 1 573 ? 2.614 11.448 -54.060 1.00 72.75 573 LYS A O 1
ATOM 4599 N N . ALA A 1 574 ? 1.503 9.816 -55.154 1.00 77.69 574 ALA A N 1
ATOM 4600 C CA . ALA A 1 574 ? 1.589 10.424 -56.470 1.00 77.69 574 ALA A CA 1
ATOM 4601 C C . ALA A 1 574 ? 1.113 11.890 -56.470 1.00 77.69 574 ALA A C 1
ATOM 4603 O O . ALA A 1 574 ? -0.024 12.198 -56.086 1.00 77.69 574 ALA A O 1
ATOM 4604 N N . SER A 1 575 ? 1.990 12.806 -56.876 1.00 83.12 575 SER A N 1
ATOM 4605 C CA . SER A 1 575 ? 1.827 14.250 -56.691 1.00 83.12 575 SER A CA 1
ATOM 4606 C C . SER A 1 575 ? 2.377 15.045 -57.871 1.00 83.12 575 SER A C 1
ATOM 4608 O O . SER A 1 575 ? 3.304 14.617 -58.552 1.00 83.12 575 SER A O 1
ATOM 4610 N N . SER A 1 576 ? 1.823 16.238 -58.104 1.00 89.00 576 SER A N 1
ATOM 4611 C CA . SER A 1 576 ? 2.427 17.201 -59.029 1.00 89.00 576 SER A CA 1
ATOM 4612 C C . SER A 1 576 ? 3.645 17.832 -58.365 1.00 89.00 576 SER A C 1
ATOM 4614 O O . SER A 1 576 ? 3.497 18.515 -57.351 1.00 89.00 576 SER A O 1
ATOM 4616 N N . VAL A 1 577 ? 4.826 17.614 -58.937 1.00 88.81 577 VAL A N 1
ATOM 4617 C CA . VAL A 1 577 ? 6.096 18.129 -58.419 1.00 88.81 577 VAL A CA 1
ATOM 4618 C C . VAL A 1 577 ? 6.658 19.151 -59.392 1.00 88.81 577 VAL A C 1
ATOM 4620 O O . VAL A 1 577 ? 6.801 18.864 -60.578 1.00 88.81 577 VAL A O 1
ATOM 4623 N N . GLU A 1 578 ? 7.007 20.331 -58.878 1.00 91.31 578 GLU A N 1
ATOM 4624 C CA . GLU A 1 578 ? 7.779 21.338 -59.603 1.00 91.31 578 GLU A CA 1
ATOM 4625 C C . GLU A 1 578 ? 9.091 21.611 -58.856 1.00 91.31 578 GLU A C 1
ATOM 4627 O O . GLU A 1 578 ? 9.087 22.110 -57.730 1.00 91.31 578 GLU A O 1
ATOM 4632 N N . LEU A 1 579 ? 10.220 21.287 -59.490 1.00 88.69 579 LEU A N 1
ATOM 4633 C CA . LEU A 1 579 ? 11.563 21.529 -58.970 1.00 88.69 579 LEU A CA 1
ATOM 4634 C C . LEU A 1 579 ? 12.255 22.601 -59.817 1.00 88.69 579 LEU A C 1
ATOM 4636 O O . LEU A 1 579 ? 12.632 22.360 -60.965 1.00 88.69 579 LEU A O 1
ATOM 4640 N N . THR A 1 580 ? 12.455 23.789 -59.244 1.00 89.62 580 THR A N 1
ATOM 4641 C CA . THR A 1 580 ? 13.081 24.937 -59.924 1.00 89.62 580 THR A CA 1
ATOM 4642 C C . THR A 1 580 ? 14.340 25.417 -59.216 1.00 89.62 580 THR A C 1
ATOM 4644 O O . THR A 1 580 ? 14.340 25.625 -58.005 1.00 89.62 580 THR A O 1
ATOM 4647 N N . ILE A 1 581 ? 15.390 25.697 -59.986 1.00 84.88 581 ILE A N 1
ATOM 4648 C CA . ILE A 1 581 ? 16.579 26.414 -59.527 1.00 84.88 581 ILE A CA 1
ATOM 4649 C C . ILE A 1 581 ? 16.320 27.916 -59.660 1.00 84.88 581 ILE A C 1
ATOM 4651 O O . ILE A 1 581 ? 16.099 28.413 -60.766 1.00 84.88 581 ILE A O 1
ATOM 4655 N N . VAL A 1 582 ? 16.415 28.651 -58.552 1.00 86.75 582 VAL A N 1
ATOM 4656 C CA . VAL A 1 582 ? 16.341 30.120 -58.519 1.00 86.75 582 VAL A CA 1
ATOM 4657 C C . VAL A 1 582 ? 17.698 30.725 -58.172 1.00 86.75 582 VAL A C 1
ATOM 4659 O O . VAL A 1 582 ? 18.458 30.172 -57.378 1.00 86.75 582 VAL A O 1
ATOM 4662 N N . ASN A 1 583 ? 18.025 31.872 -58.766 1.00 84.25 583 ASN A N 1
ATOM 4663 C CA . ASN A 1 583 ? 19.209 32.631 -58.371 1.00 84.25 583 ASN A CA 1
ATOM 4664 C C . ASN A 1 583 ? 18.931 33.485 -57.121 1.00 84.25 583 ASN A C 1
ATOM 4666 O O . ASN A 1 583 ? 17.793 33.655 -56.689 1.00 84.25 583 ASN A O 1
ATOM 4670 N N . LEU A 1 584 ? 19.980 34.103 -56.572 1.00 83.50 584 LEU A N 1
ATOM 4671 C CA . LEU A 1 584 ? 19.883 34.967 -55.385 1.00 83.50 584 LEU A CA 1
ATOM 4672 C C . LEU A 1 584 ? 19.015 36.228 -55.581 1.00 83.50 584 LEU A C 1
ATOM 4674 O O . LEU A 1 584 ? 18.732 36.927 -54.613 1.00 83.50 584 LEU A O 1
ATOM 4678 N N . ARG A 1 585 ? 18.608 36.552 -56.815 1.00 89.00 585 ARG A N 1
ATOM 4679 C CA . ARG A 1 585 ? 17.669 37.643 -57.128 1.00 89.00 585 ARG A CA 1
ATOM 4680 C C . ARG A 1 585 ? 16.219 37.157 -57.245 1.00 89.00 585 ARG A C 1
ATOM 4682 O O . ARG A 1 585 ? 15.345 37.971 -57.525 1.00 89.00 585 ARG A O 1
ATOM 4689 N N . GLY A 1 586 ? 15.968 35.863 -57.028 1.00 85.81 586 GLY A N 1
ATOM 4690 C CA . GLY A 1 586 ? 14.655 35.233 -57.155 1.00 85.81 586 GLY A CA 1
ATOM 4691 C C . GLY A 1 586 ? 14.241 34.928 -58.597 1.00 85.81 586 GLY A C 1
ATOM 4692 O O . GLY A 1 586 ? 13.079 34.621 -58.839 1.00 85.81 586 GLY A O 1
ATOM 4693 N N . GLU A 1 587 ? 15.154 35.024 -59.568 1.00 86.88 587 GLU A N 1
ATOM 4694 C CA . GLU A 1 587 ? 14.861 34.679 -60.962 1.00 86.88 587 GLU A CA 1
ATOM 4695 C C . GLU A 1 587 ? 15.055 33.173 -61.174 1.00 86.88 587 GLU A C 1
ATOM 4697 O O . GLU A 1 587 ? 16.066 32.608 -60.745 1.00 86.88 587 GLU A O 1
ATOM 4702 N N . ILE A 1 588 ? 14.111 32.527 -61.863 1.00 90.75 588 ILE A N 1
ATOM 4703 C CA . ILE A 1 588 ? 14.202 31.105 -62.216 1.00 90.75 588 ILE A CA 1
ATOM 4704 C C . ILE A 1 588 ? 15.293 30.929 -63.277 1.00 90.75 588 ILE A C 1
ATOM 4706 O O . ILE A 1 588 ? 15.223 31.503 -64.364 1.00 90.75 588 ILE A O 1
ATOM 4710 N N . VAL A 1 589 ? 16.302 30.127 -62.947 1.00 88.88 589 VAL A N 1
ATOM 4711 C CA . VAL A 1 589 ? 17.447 29.807 -63.809 1.00 88.88 589 VAL A CA 1
ATOM 4712 C C . VAL A 1 589 ? 17.194 28.523 -64.594 1.00 88.88 589 VAL A C 1
ATOM 4714 O O . VAL A 1 589 ? 17.600 28.428 -65.750 1.00 88.88 589 VAL A O 1
ATOM 4717 N N . ALA A 1 590 ? 16.511 27.549 -63.987 1.00 85.50 590 ALA A N 1
ATOM 4718 C CA . ALA A 1 590 ? 16.117 26.302 -64.634 1.00 85.50 590 ALA A CA 1
ATOM 4719 C C . ALA A 1 590 ? 14.922 25.661 -63.917 1.00 85.50 590 ALA A C 1
ATOM 4721 O O . ALA A 1 590 ? 14.819 25.743 -62.696 1.00 85.50 590 ALA A O 1
ATOM 4722 N N . THR A 1 591 ? 14.071 24.965 -64.666 1.00 89.69 591 THR A N 1
ATOM 4723 C CA . THR A 1 591 ? 13.089 24.016 -64.124 1.00 89.69 591 THR A CA 1
ATOM 4724 C C . THR A 1 591 ? 13.605 22.618 -64.431 1.00 89.69 591 THR A C 1
ATOM 4726 O O . THR A 1 591 ? 13.803 22.289 -65.600 1.00 89.69 591 THR A O 1
ATOM 4729 N N . LEU A 1 592 ? 13.896 21.841 -63.391 1.00 85.12 592 LEU A N 1
ATOM 4730 C CA . LEU A 1 592 ? 14.452 20.492 -63.499 1.00 85.12 592 LEU A CA 1
ATOM 4731 C C . LEU A 1 592 ? 13.357 19.436 -63.625 1.00 85.12 592 LEU A C 1
ATOM 4733 O O . LEU A 1 592 ? 13.544 18.463 -64.343 1.00 85.12 592 LEU A O 1
ATOM 4737 N N . GLU A 1 593 ? 12.223 19.659 -62.962 1.00 89.00 593 GLU A N 1
ATOM 4738 C CA . GLU A 1 593 ? 11.065 18.770 -62.990 1.00 89.00 593 GLU A CA 1
ATOM 4739 C C . GLU A 1 593 ? 9.782 19.602 -62.913 1.00 89.00 593 GLU A C 1
ATOM 4741 O O . GLU A 1 593 ? 9.743 20.607 -62.202 1.00 89.00 593 GLU A O 1
ATOM 4746 N N . ASN A 1 594 ? 8.756 19.224 -63.675 1.00 89.50 594 ASN A N 1
ATOM 4747 C CA . ASN A 1 594 ? 7.421 19.830 -63.618 1.00 89.50 594 ASN A CA 1
ATOM 4748 C C . ASN A 1 594 ? 6.404 18.852 -64.215 1.00 89.50 594 ASN A C 1
ATOM 4750 O O . ASN A 1 594 ? 5.950 19.002 -65.355 1.00 89.50 594 ASN A O 1
ATOM 4754 N N . SER A 1 595 ? 6.113 17.795 -63.465 1.00 83.31 595 SER A N 1
ATOM 4755 C CA . SER A 1 595 ? 5.218 16.730 -63.900 1.00 83.31 595 SER A CA 1
ATOM 4756 C C . SER A 1 595 ? 4.509 16.064 -62.720 1.00 83.31 595 SER A C 1
ATOM 4758 O O . SER A 1 595 ? 4.802 16.321 -61.551 1.00 83.31 595 SER A O 1
ATOM 4760 N N . TYR A 1 596 ? 3.498 15.253 -63.033 1.00 83.50 596 TYR A N 1
ATOM 4761 C CA . TYR A 1 596 ? 2.845 14.401 -62.046 1.00 83.50 596 TYR A CA 1
ATOM 4762 C C . TYR A 1 596 ? 3.658 13.114 -61.910 1.00 83.50 596 TYR A C 1
ATOM 4764 O O . TYR A 1 596 ? 3.735 12.343 -62.868 1.00 83.50 596 TYR A O 1
ATOM 4772 N N . LEU A 1 597 ? 4.269 12.916 -60.745 1.00 74.31 597 LEU A N 1
ATOM 4773 C CA . LEU A 1 597 ? 5.143 11.786 -60.438 1.00 74.31 597 LEU A CA 1
ATOM 4774 C C . LEU A 1 597 ? 4.439 10.866 -59.444 1.00 74.31 597 LEU A C 1
ATOM 4776 O O . LEU A 1 597 ? 3.833 11.358 -58.490 1.00 74.31 597 LEU A O 1
ATOM 4780 N N . SER A 1 598 ? 4.469 9.559 -59.714 1.00 66.19 598 SER A N 1
ATOM 4781 C CA . SER A 1 598 ? 3.785 8.522 -58.932 1.00 66.19 598 SER A CA 1
ATOM 4782 C C . SER A 1 598 ? 4.734 7.651 -58.151 1.00 66.19 598 SER A C 1
ATOM 4784 O O . SER A 1 598 ? 5.698 7.193 -58.806 1.00 66.19 598 SER A O 1
#

Foldseek 3Di:
DVPQVVVVCVLVCVVCVLCVVVVVVCVVVVVVVLPDPDWDKDWDADPPDPGNVPIFIDTNVLSVLVVVLVVLVVLLVVLQCQLVVCCVVFQQAAQGDSCSNLVSNLVSLVSVLVSLVSVVVSCCDGPNVSSVRDSVVSVVVSVVSVVVSCLSVQHWDDDDDVVVVKTFRNNQVVSQRRNNRLVVLLVQCQQVPLDQCRCSSVRTVRGDDPQVSQARDALFEAEPPDDPVRRLVRLVVSLVVQPDPPRDLLSLLSVLVNLVVCVVPVVLQVCLVVVLVVCVQVVVVVCNVVPDDLVSLDCLVSLVSSVVSLCSNLPDPGNHKHKYKHWYDDPDDGRGRHNPTDIDIDIDDSVNSVVVNVLVVLLSVLSVLLSVLVVVCVVCVVQFAPADFQPVQQDCPPDPDLLVVLVSRCRRPVRGQFTDPVNLVSLLVSLVSNLVSLVSQLVSLVVQLVVLVVCLVVCVVVVHPSVVSNVVSVVSNVVSVQSSCLSVDDPRWDADPNFIARCSQCSNPNDRGLSVLSNCCRVVVAVCSRGHHTPDDCPDDPPPPPADQDWDWDPWPPDPVDPDTDIDIHDNDFAFDWDFDADPVRHTPDTPDGGGGD

pLDDT: mean 80.2, std 14.56, range [30.41, 97.81]

Sequence (598 aa):
MGVAFGELSYSMESFFDRLGYKFEDAGAHLDTVRESDVDFTFSFSVEGSSYEDSLFVISRRFLDLLDDVETIGTRVDSLFSEGLSHVDSIMGVKGADIAPIIGPVREGIAEVSILIDTVKFMLLSQPFSPLGIDISSLDSLKKVIGELDELLSGKEYPIGPENEGKVIKPLAILENMPGGGLSDVFMDFYRQGEQQSYTFGGIFPYGITNDMYAMIESDAVFNNDDSREDFENRLSELEAEWFQEPVSPDDHFGIALAKLYKLLTDEQIYASFDTLFDYLDRGRIDSVVLKYTWEDFDYSDRISEIRFHINQYINAEEVTNFVVLFKDDDGYERYEIGDTTDFDVAFVTVPQVKVATEAISIACDALQEIVDGITSMYEELDRIFILDLDPSMLDFSEVDSDSDLVLVFERANPDFLTLTDYGVQKFHEVGVQLENAFFELKRFFENMYLLAQAVYPYQEDFSIDGDNFIFDTFLAKEIATAVWMDFAYPDSTIYIDGERVNLSAWFDNPPGSLLQVWKNYVFGVDSTLGGIFPDRYKEGMIVEDVLPMEYKLSPVYPNPFNPAAFIVFELPKASSVELTIVNLRGEIVATLENSYLS